Protein AF-0000000066755838 (afdb_homodimer)

Foldseek 3Di:
DPDPVVVVVVVVVCCVVPPVVVCCVQCVVPVVHAQAQEEEQEEPDPLPPCCVLVVPDPRHYNYDYYQLSAAAADDCPPPVPNVVSLCCCCPPNLHAEYEGEGEAPRPLLLLQLPDDPPDDDPDDPSNVVSCSLVVLSVVLCVVPVPPDSNVSSVVSSQSSQLSRLVRLCNDPSSVVCVVVNRYFYKYKYAYPPVGDIDMDGNHDDD/DPDPVVVVVVVVVCCVVPPVVVCCVQCVVPVVHAQAQEEEQEEPDPLPPCCVLVVPDPRHYNYDYYQLSAAAADDCPPPVPNVVSLCCCCPPNVHAEYEGEGEAPRPLLLLQLPDDPPDDDPDDPSNVVSCSLVVLSVVLCVVPVPPDSNVSSVVSSQSSQLSRLVRLCNDPSSVVCVVVNRYFYKYWYAYPPVGDIDMDGNHDDD

Solvent-accessible surface area (backbone atoms only — not comparable to full-atom values): 21363 Å² total; per-residue (Å²): 128,83,54,69,66,56,52,44,52,51,22,28,49,48,31,40,67,70,40,56,70,70,36,51,82,66,48,55,63,51,59,78,47,72,64,24,49,29,34,37,32,23,32,17,54,26,71,51,52,58,49,65,49,26,56,50,52,71,32,41,36,30,36,37,23,34,65,56,26,69,45,65,57,70,44,72,72,47,42,22,61,63,46,18,43,53,48,43,40,52,72,70,44,55,28,39,33,44,34,31,32,24,43,58,90,41,63,47,47,46,50,44,68,64,57,55,89,90,57,79,81,90,56,81,18,45,64,71,40,36,51,67,40,42,71,33,46,53,50,43,51,67,78,40,61,85,49,55,71,69,57,41,40,59,53,39,32,54,39,39,28,30,46,21,50,55,19,48,52,58,30,68,71,47,36,50,28,44,74,71,67,54,37,43,58,34,36,30,37,39,30,73,73,79,68,46,77,50,74,34,64,62,48,68,81,130,129,82,54,70,66,56,51,45,51,52,22,27,50,49,30,39,66,69,41,54,69,70,35,49,83,67,49,55,61,52,59,79,47,73,65,23,48,29,34,37,31,23,31,16,55,27,70,53,52,59,49,65,48,27,57,50,53,72,34,41,36,32,35,37,24,34,66,56,26,68,46,63,56,70,43,72,72,46,41,22,61,63,45,18,44,52,47,42,40,51,72,72,43,54,29,39,33,43,34,31,32,23,43,59,90,41,63,48,47,46,50,44,68,63,57,55,88,89,57,79,78,90,55,82,19,45,65,71,41,38,51,66,40,43,71,33,47,54,50,42,51,68,77,40,61,86,50,56,70,70,57,43,40,58,52,38,29,54,37,38,30,31,46,21,50,56,19,47,52,58,30,68,71,47,37,49,28,44,75,71,67,53,36,43,59,33,36,30,38,39,30,73,73,80,69,45,77,49,72,34,65,64,48,71,80,128

Secondary structure (DSSP, 8-state):
---HHHHHHHHHHHHHHHTGGG-HHHHHHHHH----SEEEEEE--TT--HHHHTTPPTTSEEEEEEGGG----S-TTT-HHHHHHHHIIIIIS--SEEEEEEETT-HHHHHHHHPPTTPPPSSSSHHHHHGGGHHHHHHHHHHTTTS-HHHHHHHHHHHHHHHHHHHHTTSHHHHHHHHHTS-EEEEEEEETTTTEEEEEESS---/---HHHHHHHHHHHHHHHTGGG-HHHHHHHHH----SEEEEEE--TT--HHHHTTPPTTSEEEEEEGGG----S-TTT-HHHHHHHHIIIIIS--SEEEEEEETT-HHHHHHHHPPTTPPP-SSSHHHHHGGGHHHHHHHHHHTTTS-HHHHHHHHHHHHHHHHHHHHTTSHHHHHHHHHTS-EEEEEEEETTTTEEEEEESS---

Radius of gyration: 20.09 Å; Cα contacts (8 Å, |Δi|>4): 811; chains: 2; bounding box: 48×55×55 Å

InterPro domains:
  IPR001765 Carbonic anhydrase [PF00484] (38-196)
  IPR001765 Carbonic anhydrase [PTHR11002] (3-203)
  IPR001765 Carbonic anhydrase [SM00947] (31-201)
  IPR015892 Carbonic anhydrase, prokaryotic-like, conserved site [PS00704] (43-50)
  IPR015892 Carbonic anhydrase, prokaryotic-like, conserved site [PS00705] (87-107)
  IPR036874 Carbonic anhydrase superfamily [G3DSA:3.40.1050.10] (1-205)
  IPR036874 Carbonic anhydrase superfamily [SSF53056] (4-202)
  IPR045066 Beta carbonic anhydrases, cladeB [cd00884] (11-200)

pLDDT: mean 95.44, std 8.06, range [44.5, 98.94]

Structure (mmCIF, N/CA/C/O backbone):
data_AF-0000000066755838-model_v1
#
loop_
_entity.id
_entity.type
_entity.pdbx_description
1 polymer 'Carbonic anhydrase'
#
loop_
_atom_site.group_PDB
_atom_site.id
_atom_site.type_symbol
_atom_site.label_atom_id
_atom_site.label_alt_id
_atom_site.label_comp_id
_atom_site.label_asym_id
_atom_site.label_entity_id
_atom_site.label_seq_id
_atom_site.pdbx_PDB_ins_code
_atom_site.Cartn_x
_atom_site.Cartn_y
_atom_site.Cartn_z
_atom_site.occupancy
_atom_site.B_iso_or_equiv
_atom_site.auth_seq_id
_atom_site.auth_comp_id
_atom_site.auth_asym_id
_atom_site.auth_atom_id
_atom_site.pdbx_PDB_model_num
ATOM 1 N N . MET A 1 1 ? -23.844 -6.641 -14.781 1 47.25 1 MET A N 1
ATOM 2 C CA . MET A 1 1 ? -22.734 -6.07 -14.023 1 47.25 1 MET A CA 1
ATOM 3 C C . MET A 1 1 ? -21.406 -6.684 -14.461 1 47.25 1 MET A C 1
ATOM 5 O O . MET A 1 1 ? -21.312 -7.898 -14.656 1 47.25 1 MET A O 1
ATOM 9 N N . ASP A 1 2 ? -20.406 -5.84 -15.062 1 73.75 2 ASP A N 1
ATOM 10 C CA . ASP A 1 2 ? -19.203 -6.426 -15.648 1 73.75 2 ASP A CA 1
ATOM 11 C C . ASP A 1 2 ? -18.5 -7.328 -14.641 1 73.75 2 ASP A C 1
ATOM 13 O O . ASP A 1 2 ? -18.562 -7.094 -13.438 1 73.75 2 ASP A O 1
ATOM 17 N N . ASP A 1 3 ? -18.266 -8.586 -15.008 1 93.12 3 ASP A N 1
ATOM 18 C CA . ASP A 1 3 ? -17.469 -9.508 -14.203 1 93.12 3 ASP A CA 1
ATOM 19 C C . ASP A 1 3 ? -16.234 -8.812 -13.625 1 93.12 3 ASP A C 1
ATOM 21 O O . ASP A 1 3 ? -15.453 -8.203 -14.359 1 93.12 3 ASP A O 1
ATOM 25 N N . PRO A 1 4 ? -16.25 -8.703 -12.289 1 95.44 4 PRO A N 1
ATOM 26 C CA . PRO A 1 4 ? -15.164 -7.953 -11.641 1 95.44 4 PRO A CA 1
ATOM 27 C C . PRO A 1 4 ? -13.781 -8.391 -12.102 1 95.44 4 PRO A C 1
ATOM 29 O O . PRO A 1 4 ? -12.875 -7.559 -12.219 1 95.44 4 PRO A O 1
ATOM 32 N N . VAL A 1 5 ? -13.57 -9.648 -12.32 1 96.81 5 VAL A N 1
ATOM 33 C CA . VAL A 1 5 ? -12.273 -10.148 -12.75 1 96.81 5 VAL A CA 1
ATOM 34 C C . VAL A 1 5 ? -12 -9.719 -14.188 1 96.81 5 VAL A C 1
ATOM 36 O O . VAL A 1 5 ? -10.875 -9.344 -14.531 1 96.81 5 VAL A O 1
ATOM 39 N N . GLU A 1 6 ? -12.984 -9.805 -15.031 1 97.56 6 GLU A N 1
ATOM 40 C CA . GLU A 1 6 ? -12.844 -9.352 -16.406 1 97.56 6 GLU A CA 1
ATOM 41 C C . GLU A 1 6 ? -12.5 -7.863 -16.469 1 97.56 6 GLU A C 1
ATOM 43 O O . GLU A 1 6 ? -11.727 -7.434 -17.328 1 97.56 6 GLU A O 1
ATOM 48 N N . ARG A 1 7 ? -13.102 -7.098 -15.609 1 97.88 7 ARG A N 1
ATOM 49 C CA . ARG A 1 7 ? -12.781 -5.676 -15.523 1 97.88 7 ARG A CA 1
ATOM 50 C C . ARG A 1 7 ? -11.297 -5.465 -15.242 1 97.88 7 ARG A C 1
ATOM 52 O O . ARG A 1 7 ? -10.672 -4.582 -15.828 1 97.88 7 ARG A O 1
ATOM 59 N N . LEU A 1 8 ? -10.664 -6.223 -14.32 1 98.06 8 LEU A N 1
ATOM 60 C CA . LEU A 1 8 ? -9.242 -6.129 -14.008 1 98.06 8 LEU A CA 1
ATOM 61 C C . LEU A 1 8 ? -8.391 -6.52 -15.219 1 98.06 8 LEU A C 1
ATOM 63 O O . LEU A 1 8 ? -7.422 -5.836 -15.547 1 98.06 8 LEU A O 1
ATOM 67 N N . LYS A 1 9 ? -8.82 -7.582 -15.852 1 98.06 9 LYS A N 1
ATOM 68 C CA . LYS A 1 9 ? -8.102 -8.047 -17.031 1 98.06 9 LYS A CA 1
ATOM 69 C C . LYS A 1 9 ? -8.156 -7.016 -18.156 1 98.06 9 LYS A C 1
ATOM 71 O O . LYS A 1 9 ? -7.156 -6.785 -18.844 1 98.06 9 LYS A O 1
ATOM 76 N N . ASP A 1 10 ? -9.305 -6.453 -18.359 1 98.31 10 ASP A N 1
ATOM 77 C CA . ASP A 1 10 ? -9.461 -5.418 -19.375 1 98.31 10 ASP A CA 1
ATOM 78 C C . ASP A 1 10 ? -8.57 -4.215 -19.078 1 98.31 10 ASP A C 1
ATOM 80 O O . ASP A 1 10 ? -7.984 -3.625 -19.984 1 98.31 10 ASP A O 1
ATOM 84 N N . GLY A 1 11 ? -8.555 -3.814 -17.766 1 98.44 11 GLY A N 1
ATOM 85 C CA . GLY A 1 11 ? -7.664 -2.734 -17.375 1 98.44 11 GLY A CA 1
ATOM 86 C C . GLY A 1 11 ? -6.207 -3.01 -17.703 1 98.44 11 GLY A C 1
ATOM 87 O O . GLY A 1 11 ? -5.512 -2.139 -18.234 1 98.44 11 GLY A O 1
ATOM 88 N N . PHE A 1 12 ? -5.789 -4.223 -17.5 1 98.75 12 PHE A N 1
ATOM 89 C CA . PHE A 1 12 ? -4.41 -4.582 -17.812 1 98.75 12 PHE A CA 1
ATOM 90 C C . PHE A 1 12 ? -4.176 -4.57 -19.312 1 98.75 12 PHE A C 1
ATOM 92 O O . PHE A 1 12 ? -3.131 -4.113 -19.781 1 98.75 12 PHE A O 1
ATOM 99 N N . HIS A 1 13 ? -5.086 -5.117 -20.016 1 98.5 13 HIS A N 1
ATOM 100 C CA . HIS A 1 13 ? -4.953 -5.148 -21.453 1 98.5 13 HIS A CA 1
ATOM 101 C C . HIS A 1 13 ? -4.758 -3.746 -22.031 1 98.5 13 HIS A C 1
ATOM 103 O O . HIS A 1 13 ? -3.926 -3.539 -22.906 1 98.5 13 HIS A O 1
ATOM 109 N N . LYS A 1 14 ? -5.512 -2.846 -21.562 1 98.56 14 LYS A N 1
ATOM 110 C CA . LYS A 1 14 ? -5.363 -1.461 -22 1 98.56 14 LYS A CA 1
ATOM 111 C C . LYS A 1 14 ? -3.988 -0.913 -21.641 1 98.56 14 LYS A C 1
ATOM 113 O O . LYS A 1 14 ? -3.338 -0.254 -22.453 1 98.56 14 LYS A O 1
ATOM 118 N N . PHE A 1 15 ? -3.576 -1.114 -20.422 1 98.31 15 PHE A N 1
ATOM 119 C CA . PHE A 1 15 ? -2.242 -0.713 -19.984 1 98.31 15 PHE A CA 1
ATOM 120 C C . PHE A 1 15 ? -1.17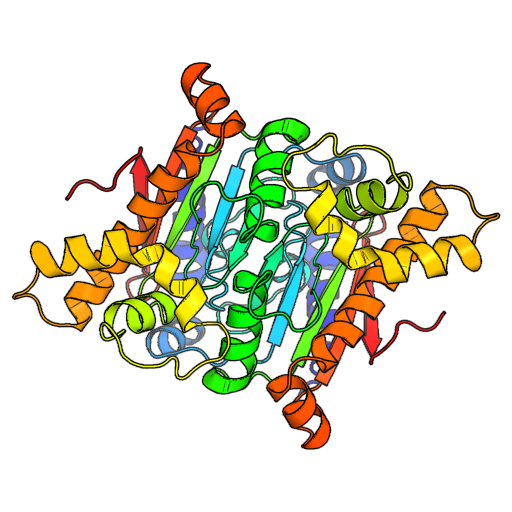7 -1.318 -20.891 1 98.31 15 PHE A C 1
ATOM 122 O O . PHE A 1 15 ? -0.264 -0.62 -21.344 1 98.31 15 PHE A O 1
ATOM 129 N N . LYS A 1 16 ? -1.312 -2.617 -21.109 1 98.44 16 LYS A N 1
ATOM 130 C CA . LYS A 1 16 ? -0.334 -3.32 -21.938 1 98.44 16 LYS A CA 1
ATOM 131 C C . LYS A 1 16 ? -0.234 -2.695 -23.328 1 98.44 16 LYS A C 1
ATOM 133 O O . LYS A 1 16 ? 0.861 -2.367 -23.781 1 98.44 16 LYS A O 1
ATOM 138 N N . THR A 1 17 ? -1.357 -2.441 -23.938 1 98.38 17 THR A N 1
ATOM 139 C CA . THR A 1 17 ? -1.395 -2.031 -25.328 1 98.38 17 THR A CA 1
ATOM 140 C C . THR A 1 17 ? -1.11 -0.538 -25.469 1 98.38 17 THR A C 1
ATOM 142 O O . THR A 1 17 ? -0.484 -0.104 -26.438 1 98.38 17 THR A O 1
ATOM 145 N N . GLU A 1 18 ? -1.458 0.239 -24.438 1 97.75 18 GLU A N 1
ATOM 146 C CA . GLU A 1 18 ? -1.396 1.688 -24.594 1 97.75 18 GLU A CA 1
ATOM 147 C C . GLU A 1 18 ? -0.181 2.275 -23.891 1 97.75 18 GLU A C 1
ATOM 149 O O . GLU A 1 18 ? 0.211 3.414 -24.156 1 97.75 18 GLU A O 1
ATOM 154 N N . VAL A 1 19 ? 0.423 1.484 -23.047 1 97.12 19 VAL A N 1
ATOM 155 C CA . VAL A 1 19 ? 1.518 2.051 -22.266 1 97.12 19 VAL A CA 1
ATOM 156 C C . VAL A 1 19 ? 2.738 1.138 -22.344 1 97.12 19 VAL A C 1
ATOM 158 O O . VAL A 1 19 ? 3.736 1.482 -22.984 1 97.12 19 VAL A O 1
ATOM 161 N N . TYR A 1 20 ? 2.633 -0.06 -21.875 1 97.88 20 TYR A N 1
ATOM 162 C CA . TYR A 1 20 ? 3.744 -0.999 -21.766 1 97.88 20 TYR A CA 1
ATOM 163 C C . TYR A 1 20 ? 4.375 -1.256 -23.125 1 97.88 20 TYR A C 1
ATOM 165 O O . TYR A 1 20 ? 5.59 -1.111 -23.281 1 97.88 20 TYR A O 1
ATOM 173 N N . ASP A 1 21 ? 3.562 -1.562 -24.125 1 98.06 21 ASP A N 1
ATOM 174 C CA . ASP A 1 21 ? 4.062 -1.913 -25.438 1 98.06 21 ASP A CA 1
ATOM 175 C C . ASP A 1 21 ? 4.57 -0.678 -26.188 1 98.06 21 ASP A C 1
ATOM 177 O O . ASP A 1 21 ? 5.391 -0.788 -27.094 1 98.06 21 ASP A O 1
ATOM 181 N N . LYS A 1 22 ? 4.203 0.509 -25.797 1 97.88 22 LYS A N 1
ATOM 182 C CA . LYS A 1 22 ? 4.523 1.727 -26.531 1 97.88 22 LYS A CA 1
ATOM 183 C C . LYS A 1 22 ? 5.742 2.428 -25.938 1 97.88 22 LYS A C 1
ATOM 185 O O . LYS A 1 22 ? 6.297 3.344 -26.531 1 97.88 22 LYS A O 1
ATOM 190 N N . LYS A 1 23 ? 6.16 1.994 -24.766 1 97 23 LYS A N 1
ATOM 191 C CA . LYS A 1 23 ? 7.285 2.668 -24.109 1 97 23 LYS A CA 1
ATOM 192 C C . LYS A 1 23 ? 8.352 1.666 -23.672 1 97 23 LYS A C 1
ATOM 194 O O . LYS A 1 23 ? 8.742 1.634 -22.516 1 97 23 LYS A O 1
ATOM 199 N N . PRO A 1 24 ? 8.875 0.897 -24.594 1 96.31 24 PRO A N 1
ATOM 200 C CA . PRO A 1 24 ? 9.898 -0.085 -24.234 1 96.31 24 PRO A CA 1
ATOM 201 C C . PRO A 1 24 ? 11.086 0.545 -23.516 1 96.31 24 PRO A C 1
ATOM 203 O O . PRO A 1 24 ? 11.711 -0.095 -22.656 1 96.31 24 PRO A O 1
ATOM 206 N N . GLU A 1 25 ? 11.398 1.747 -23.828 1 96.75 25 GLU A N 1
ATOM 207 C CA . GLU A 1 25 ? 12.531 2.43 -23.203 1 96.75 25 GLU A CA 1
ATOM 208 C C . GLU A 1 25 ? 12.305 2.605 -21.703 1 96.75 25 GLU A C 1
ATOM 210 O O . GLU A 1 25 ? 13.266 2.633 -20.938 1 96.75 25 GLU A O 1
ATOM 215 N N . LEU A 1 26 ? 11.086 2.771 -21.312 1 95.69 26 LEU A N 1
ATOM 216 C CA . LEU A 1 26 ? 10.742 2.9 -19.906 1 95.69 26 LEU A CA 1
ATOM 217 C C . LEU A 1 26 ? 10.758 1.541 -19.203 1 95.69 26 LEU A C 1
ATOM 219 O O . LEU A 1 26 ? 11.266 1.415 -18.094 1 95.69 26 LEU A O 1
ATOM 223 N N . PHE A 1 27 ? 10.258 0.481 -19.859 1 97.38 27 PHE A N 1
ATOM 224 C CA . PHE A 1 27 ? 9.977 -0.772 -19.172 1 97.38 27 PHE A CA 1
ATOM 225 C C . PHE A 1 27 ? 11.141 -1.745 -19.328 1 97.38 27 PHE A C 1
ATOM 227 O O . PHE A 1 27 ? 11.352 -2.6 -18.453 1 97.38 27 PHE A O 1
ATOM 234 N N . GLU A 1 28 ? 11.961 -1.688 -20.328 1 97.69 28 GLU A N 1
ATOM 235 C CA . GLU A 1 28 ? 13.055 -2.627 -20.562 1 97.69 28 GLU A CA 1
ATOM 236 C C . GLU A 1 28 ? 14.062 -2.59 -19.406 1 97.69 28 GLU A C 1
ATOM 238 O O . GLU A 1 28 ? 14.43 -3.633 -18.859 1 97.69 28 GLU A O 1
ATOM 243 N N . PRO A 1 29 ? 14.477 -1.358 -19.031 1 97.62 29 PRO A N 1
ATOM 244 C CA . PRO A 1 29 ? 15.422 -1.337 -17.922 1 97.62 29 PRO A CA 1
ATOM 245 C C . PRO A 1 29 ? 14.82 -1.889 -16.625 1 97.62 29 PRO A C 1
ATOM 247 O O . PRO A 1 29 ? 15.547 -2.428 -15.781 1 97.62 29 PRO A O 1
ATOM 250 N N . LEU A 1 30 ? 13.547 -1.821 -16.453 1 97.69 30 LEU A N 1
ATOM 251 C CA . LEU A 1 30 ? 12.867 -2.246 -15.234 1 97.69 30 LEU A CA 1
ATOM 252 C C . LEU A 1 30 ? 12.82 -3.768 -15.141 1 97.69 30 LEU A C 1
ATOM 254 O O . LEU A 1 30 ? 12.578 -4.316 -14.062 1 97.69 30 LEU A O 1
ATOM 258 N N . LYS A 1 31 ? 13.031 -4.457 -16.25 1 97 31 LYS A N 1
ATOM 259 C CA . LYS A 1 31 ? 13.094 -5.918 -16.234 1 97 31 LYS A CA 1
ATOM 260 C C . LYS A 1 31 ? 14.32 -6.414 -15.477 1 97 31 LYS A C 1
ATOM 262 O O . LYS A 1 31 ? 14.297 -7.5 -14.898 1 97 31 LYS A O 1
ATOM 267 N N . ALA A 1 32 ? 15.359 -5.617 -15.438 1 95.69 32 ALA A N 1
ATOM 268 C CA . ALA A 1 32 ? 16.625 -6.016 -14.828 1 95.69 32 ALA A CA 1
ATOM 269 C C . ALA A 1 32 ? 16.656 -5.676 -13.344 1 95.69 32 ALA A C 1
ATOM 271 O O . ALA A 1 32 ? 17.359 -6.324 -12.562 1 95.69 32 ALA A O 1
ATOM 272 N N . GLY A 1 33 ? 16 -4.656 -12.961 1 96.56 33 GLY A N 1
ATOM 273 C CA . GLY A 1 33 ? 15.984 -4.234 -11.57 1 96.56 33 GLY A CA 1
ATOM 274 C C . GLY A 1 33 ? 15.227 -2.938 -11.352 1 96.56 33 GLY A C 1
ATOM 275 O O . GLY A 1 33 ? 14.648 -2.379 -12.289 1 96.56 33 GLY A O 1
ATOM 276 N N . GLN A 1 34 ? 15.164 -2.543 -10.117 1 97.69 34 GLN A N 1
ATOM 277 C CA . GLN A 1 34 ? 14.539 -1.274 -9.758 1 97.69 34 GLN A CA 1
ATOM 278 C C . GLN A 1 34 ? 15.492 -0.404 -8.945 1 97.69 34 GLN A C 1
ATOM 280 O O . GLN A 1 34 ? 16.297 -0.918 -8.164 1 97.69 34 GLN A O 1
ATOM 285 N N . ALA A 1 35 ? 15.391 0.867 -9.156 1 97.88 35 ALA A N 1
ATOM 286 C CA . ALA A 1 35 ? 16.125 1.864 -8.391 1 97.88 35 ALA A CA 1
ATOM 287 C C . ALA A 1 35 ? 15.281 3.113 -8.156 1 97.88 35 ALA A C 1
ATOM 289 O O . ALA A 1 35 ? 15.633 4.203 -8.609 1 97.88 35 ALA A O 1
ATOM 290 N N . PRO A 1 36 ? 14.156 2.957 -7.422 1 98.69 36 PRO A N 1
ATOM 291 C CA . PRO A 1 36 ? 13.281 4.105 -7.176 1 98.69 36 PRO A CA 1
ATOM 292 C C . PRO A 1 36 ? 13.953 5.195 -6.348 1 98.69 36 PRO A C 1
ATOM 294 O O . PRO A 1 36 ? 14.734 4.898 -5.445 1 98.69 36 PRO A O 1
ATOM 297 N N . LYS A 1 37 ? 13.586 6.395 -6.641 1 98.38 37 LYS A N 1
ATOM 298 C CA . LYS A 1 37 ? 14.078 7.547 -5.895 1 98.38 37 LYS A CA 1
ATOM 299 C C . LYS A 1 37 ? 13.336 7.711 -4.574 1 98.38 37 LYS A C 1
ATOM 301 O O . LYS A 1 37 ? 13.914 8.156 -3.582 1 98.38 37 LYS A O 1
ATOM 306 N N . TYR A 1 38 ? 12.062 7.289 -4.559 1 98.69 38 TYR A N 1
ATOM 307 C CA . TYR A 1 38 ? 11.18 7.586 -3.432 1 98.69 38 TYR A CA 1
ATOM 308 C C . TYR A 1 38 ? 10.742 6.305 -2.73 1 98.69 38 TYR A C 1
ATOM 310 O O . TYR A 1 38 ? 10.609 5.258 -3.365 1 98.69 38 TYR A O 1
ATOM 318 N N . VAL A 1 39 ? 10.523 6.391 -1.45 1 98.69 39 VAL A N 1
ATOM 319 C CA . VAL A 1 39 ? 9.484 5.609 -0.78 1 98.69 39 VAL A CA 1
ATOM 320 C C . VAL A 1 39 ? 8.289 6.5 -0.465 1 98.69 39 VAL A C 1
ATOM 322 O O . VAL A 1 39 ? 8.453 7.609 0.057 1 98.69 39 VAL A O 1
ATOM 325 N N . VAL A 1 40 ? 7.156 6.066 -0.829 1 98.88 40 VAL A N 1
ATOM 326 C CA . VAL A 1 40 ? 5.957 6.84 -0.524 1 98.88 40 VAL A CA 1
ATOM 327 C C . VAL A 1 40 ? 5.027 6.023 0.373 1 98.88 40 VAL A C 1
ATOM 329 O O . VAL A 1 40 ? 4.633 4.91 0.019 1 98.88 40 VAL A O 1
ATOM 332 N N . PHE A 1 41 ? 4.781 6.504 1.548 1 98.88 41 PHE A N 1
ATOM 333 C CA . PHE A 1 41 ? 3.725 5.996 2.416 1 98.88 41 PHE A CA 1
ATOM 334 C C . PHE A 1 41 ? 2.42 6.746 2.18 1 98.88 41 PHE A C 1
ATOM 336 O O . PHE A 1 41 ? 2.379 7.977 2.277 1 98.88 41 PHE A O 1
ATOM 343 N N . ALA A 1 42 ? 1.397 6.086 1.854 1 98.88 42 ALA A N 1
ATOM 344 C CA . ALA A 1 42 ? 0.083 6.676 1.607 1 98.88 42 ALA A CA 1
ATOM 345 C C . ALA A 1 42 ? -1.028 5.785 2.154 1 98.88 42 ALA A C 1
ATOM 347 O O . ALA A 1 42 ? -0.786 4.633 2.518 1 98.88 42 ALA A O 1
ATOM 348 N N . CYS A 1 43 ? -2.193 6.344 2.277 1 98.88 43 CYS A N 1
ATOM 349 C CA . CYS A 1 43 ? -3.316 5.609 2.852 1 98.88 43 CYS A CA 1
ATOM 350 C C . CYS A 1 43 ? -3.844 4.566 1.873 1 98.88 43 CYS A C 1
ATOM 352 O O . CYS A 1 43 ? -3.779 4.758 0.657 1 98.88 43 CYS A O 1
ATOM 354 N N . SER A 1 44 ? -4.422 3.488 2.371 1 98.88 44 SER A N 1
ATOM 355 C CA . SER A 1 44 ? -5.098 2.465 1.582 1 98.88 44 SER A CA 1
ATOM 356 C C . SER A 1 44 ? -6.336 3.023 0.894 1 98.88 44 SER A C 1
ATOM 358 O O . SER A 1 44 ? -6.859 2.418 -0.044 1 98.88 44 SER A O 1
ATOM 360 N N . ASP A 1 45 ? -6.844 4.137 1.285 1 98.81 45 ASP A N 1
ATOM 361 C CA . ASP A 1 45 ? -8.039 4.789 0.766 1 98.81 45 ASP A CA 1
ATOM 362 C C . ASP A 1 45 ? -8.062 4.758 -0.761 1 98.81 45 ASP A C 1
ATOM 364 O O . ASP A 1 45 ? -7.043 4.992 -1.408 1 98.81 45 ASP A O 1
ATOM 368 N N . SER A 1 46 ? -9.211 4.453 -1.336 1 98.81 46 SER A N 1
ATOM 369 C CA . SER A 1 46 ? -9.352 4.219 -2.77 1 98.81 46 SER A CA 1
ATOM 370 C C . SER A 1 46 ? -9.195 5.516 -3.559 1 98.81 46 SER A C 1
ATOM 372 O O . SER A 1 46 ? -9.039 5.492 -4.781 1 98.81 46 SER A O 1
ATOM 374 N N . ARG A 1 47 ? -9.234 6.641 -2.959 1 98.62 47 ARG A N 1
ATOM 375 C CA . ARG A 1 47 ? -9.281 7.941 -3.617 1 98.62 47 ARG A CA 1
ATOM 376 C C . ARG A 1 47 ? -7.887 8.555 -3.723 1 98.62 47 ARG A C 1
ATOM 378 O O . ARG A 1 47 ? -7.695 9.562 -4.41 1 98.62 47 ARG A O 1
ATOM 385 N N . VAL A 1 48 ? -6.781 7.812 -3.172 1 98.69 48 VAL A N 1
ATOM 386 C CA . VAL A 1 48 ? -5.582 8.617 -2.938 1 98.69 48 VAL A CA 1
ATOM 387 C C . VAL A 1 48 ? -4.348 7.844 -3.395 1 98.69 48 VAL A C 1
ATOM 389 O O . VAL A 1 48 ? -3.281 7.945 -2.783 1 98.69 48 VAL A O 1
ATOM 392 N N . CYS A 1 49 ? -4.383 7.07 -4.422 1 98.62 49 CYS A N 1
ATOM 393 C CA . CYS A 1 49 ? -3.209 6.383 -4.953 1 98.62 49 CYS A CA 1
ATOM 394 C C . CYS A 1 49 ? -2.135 7.379 -5.371 1 98.62 49 CYS A C 1
ATOM 396 O O . CYS A 1 49 ? -2.334 8.164 -6.301 1 98.62 49 CYS A O 1
ATOM 398 N N . PRO A 1 50 ? -0.962 7.324 -4.75 1 98.69 50 PRO A N 1
ATOM 399 C CA . PRO A 1 50 ? 0.05 8.336 -5.055 1 98.69 50 PRO A CA 1
ATOM 400 C C . PRO A 1 50 ? 0.582 8.234 -6.48 1 98.69 50 PRO A C 1
ATOM 402 O O . PRO A 1 50 ? 0.905 9.25 -7.098 1 98.69 50 PRO A O 1
ATOM 405 N N . SER A 1 51 ? 0.666 7.012 -7.059 1 98.62 51 SER A N 1
ATOM 406 C CA . SER A 1 51 ? 1.16 6.875 -8.422 1 98.62 51 SER A CA 1
ATOM 407 C C . SER A 1 51 ? 0.251 7.594 -9.414 1 98.62 51 SER A C 1
ATOM 409 O O . SER A 1 51 ? 0.725 8.156 -10.406 1 98.62 51 SER A O 1
ATOM 411 N N . VAL A 1 52 ? -1.041 7.594 -9.133 1 98.25 52 VAL A N 1
ATOM 412 C CA . VAL A 1 52 ? -2.012 8.25 -10 1 98.25 52 VAL A CA 1
ATOM 413 C C . VAL A 1 52 ? -2.002 9.758 -9.742 1 98.25 52 VAL A C 1
ATOM 415 O O . VAL A 1 52 ? -1.865 10.555 -10.672 1 98.25 52 VAL A O 1
ATOM 418 N N . THR A 1 53 ? -2.062 10.227 -8.484 1 98.38 53 THR A N 1
ATOM 419 C CA . THR A 1 53 ? -2.254 11.633 -8.148 1 98.38 53 THR A CA 1
ATOM 420 C C . THR A 1 53 ? -0.971 12.422 -8.383 1 98.38 53 THR A C 1
ATOM 422 O O . THR A 1 53 ? -1.018 13.625 -8.648 1 98.38 53 THR A O 1
ATOM 425 N N . LEU A 1 54 ? 0.196 11.727 -8.336 1 98.56 54 LEU A N 1
ATOM 426 C CA . LEU A 1 54 ? 1.464 12.438 -8.477 1 98.56 54 LEU A CA 1
ATOM 427 C C . LEU A 1 54 ? 2.139 12.086 -9.797 1 98.56 54 LEU A C 1
ATOM 429 O O . LEU A 1 54 ? 3.242 12.555 -10.078 1 98.56 54 LEU A O 1
ATOM 433 N N . GLY A 1 55 ? 1.501 11.219 -10.562 1 97.81 55 GLY A N 1
ATOM 434 C CA . GLY A 1 55 ? 2.035 10.844 -11.859 1 97.81 55 GLY A CA 1
ATOM 435 C C . GLY A 1 55 ? 3.334 10.062 -11.766 1 97.81 55 GLY A C 1
ATOM 436 O O . GLY A 1 55 ? 4.246 10.273 -12.57 1 97.81 55 GLY A O 1
ATOM 437 N N . LEU A 1 56 ? 3.486 9.234 -10.789 1 98.19 56 LEU A N 1
ATOM 438 C CA . LEU A 1 56 ? 4.695 8.43 -10.633 1 98.19 56 LEU A CA 1
ATOM 439 C C . LEU A 1 56 ? 4.719 7.285 -11.641 1 98.19 56 LEU A C 1
ATOM 441 O O . LEU A 1 56 ? 3.811 6.453 -11.664 1 98.19 56 LEU A O 1
ATOM 445 N N . GLN A 1 57 ? 5.723 7.207 -12.422 1 96.88 57 GLN A N 1
ATOM 446 C CA . GLN A 1 57 ? 5.891 6.148 -13.414 1 96.88 57 GLN A CA 1
ATOM 447 C C . GLN A 1 57 ? 6.41 4.867 -12.766 1 96.88 57 GLN A C 1
ATOM 449 O O . GLN A 1 57 ? 7.039 4.914 -11.703 1 96.88 57 GLN A O 1
ATOM 454 N N . PRO A 1 58 ? 6.152 3.693 -13.414 1 97.88 58 PRO A N 1
ATOM 455 C CA . PRO A 1 58 ? 6.77 2.463 -12.914 1 97.88 58 PRO A CA 1
ATOM 456 C C . PRO A 1 58 ? 8.281 2.594 -12.727 1 97.88 58 PRO A C 1
ATOM 458 O O . PRO A 1 58 ? 8.977 3.086 -13.625 1 97.88 58 PRO A O 1
ATOM 461 N N . GLY A 1 59 ? 8.758 2.223 -11.578 1 98.31 59 GLY A N 1
ATOM 462 C CA . GLY A 1 59 ? 10.18 2.305 -11.281 1 98.31 59 GLY A CA 1
ATOM 463 C C . GLY A 1 59 ? 10.547 3.529 -10.461 1 98.31 59 GLY A C 1
ATOM 464 O O . GLY A 1 59 ? 11.656 3.615 -9.93 1 98.31 59 GLY A O 1
ATOM 465 N N . GLU A 1 60 ? 9.609 4.434 -10.211 1 98.12 60 GLU A N 1
ATOM 466 C CA . GLU A 1 60 ? 9.961 5.734 -9.648 1 98.12 60 GLU A CA 1
ATOM 467 C C . GLU A 1 60 ? 9.805 5.746 -8.133 1 98.12 60 GLU A C 1
ATOM 469 O O . GLU A 1 60 ? 10.5 6.488 -7.434 1 98.12 60 GLU A O 1
ATOM 474 N N . ALA A 1 61 ? 8.859 4.926 -7.598 1 98.81 61 ALA A N 1
ATOM 475 C CA . ALA A 1 61 ? 8.602 4.984 -6.164 1 98.81 61 ALA A CA 1
ATOM 476 C C . ALA A 1 61 ? 8.25 3.609 -5.609 1 98.81 61 ALA A C 1
ATOM 478 O O . ALA A 1 61 ? 7.383 2.918 -6.156 1 98.81 61 ALA A O 1
ATOM 479 N N . PHE A 1 62 ? 9.031 3.158 -4.598 1 98.88 62 PHE A N 1
ATOM 480 C CA . PHE A 1 62 ? 8.617 2.08 -3.707 1 98.88 62 PHE A CA 1
ATOM 481 C C . PHE A 1 62 ? 7.48 2.535 -2.797 1 98.88 62 PHE A C 1
ATOM 483 O O . PHE A 1 62 ? 7.562 3.6 -2.182 1 98.88 62 PHE A O 1
ATOM 490 N N . THR A 1 63 ? 6.316 1.831 -2.738 1 98.94 63 THR A N 1
ATOM 491 C CA . THR A 1 63 ? 5.121 2.416 -2.135 1 98.94 63 THR A CA 1
ATOM 492 C C . THR A 1 63 ? 4.551 1.495 -1.061 1 98.94 63 THR A C 1
ATOM 494 O O . THR A 1 63 ? 4.445 0.284 -1.266 1 98.94 63 THR A O 1
ATOM 497 N N . VAL A 1 64 ? 4.254 2.025 0.07 1 98.88 64 VAL A N 1
ATOM 498 C CA . VAL A 1 64 ? 3.537 1.354 1.147 1 98.88 64 VAL A CA 1
ATOM 499 C C . VAL A 1 64 ? 2.174 2.012 1.352 1 98.88 64 VAL A C 1
ATOM 501 O O . VAL A 1 64 ? 2.082 3.234 1.481 1 98.88 64 VAL A O 1
ATOM 504 N N . ARG A 1 65 ? 1.141 1.251 1.293 1 98.88 65 ARG A N 1
ATOM 505 C CA . ARG A 1 65 ? -0.2 1.774 1.532 1 98.88 65 ARG A CA 1
ATOM 506 C C . ARG A 1 65 ? -0.898 1.005 2.648 1 98.88 65 ARG A C 1
ATOM 508 O O . ARG A 1 65 ? -1.02 -0.22 2.582 1 98.88 65 ARG A O 1
ATOM 515 N N . ASN A 1 66 ? -1.298 1.688 3.648 1 98.75 66 ASN A N 1
ATOM 516 C CA . ASN A 1 66 ? -1.995 1.171 4.82 1 98.75 66 ASN A CA 1
ATOM 517 C C . ASN A 1 66 ? -3.039 2.16 5.336 1 98.75 66 ASN A C 1
ATOM 519 O O . ASN A 1 66 ? -3.248 3.215 4.734 1 98.75 66 ASN A O 1
ATOM 523 N N . ILE A 1 67 ? -3.752 1.767 6.441 1 98.56 67 ILE A N 1
ATOM 524 C CA . ILE A 1 67 ? -4.773 2.641 7.012 1 98.56 67 ILE A CA 1
ATOM 525 C C . ILE A 1 67 ? -4.129 3.926 7.52 1 98.56 67 ILE A C 1
ATOM 527 O O . ILE A 1 67 ? -3.262 3.889 8.398 1 98.56 67 ILE A O 1
ATOM 531 N N . ALA A 1 68 ? -4.48 5.082 6.91 1 98.62 68 ALA A N 1
ATOM 532 C CA . ALA A 1 68 ? -4.164 6.438 7.359 1 98.62 68 ALA A CA 1
ATOM 533 C C . ALA A 1 68 ? -2.689 6.762 7.129 1 98.62 68 ALA A C 1
ATOM 535 O O . ALA A 1 68 ? -2.152 7.695 7.73 1 98.62 68 ALA A O 1
ATOM 536 N N . ALA A 1 69 ? -1.982 5.902 6.324 1 98.5 69 ALA A N 1
ATOM 537 C CA . ALA A 1 69 ? -0.584 6.145 5.977 1 98.5 69 ALA A CA 1
ATOM 538 C C . ALA A 1 69 ? 0.277 6.277 7.23 1 98.5 69 ALA A C 1
ATOM 540 O O . ALA A 1 69 ? 1.121 7.172 7.316 1 98.5 69 ALA A O 1
ATOM 541 N N . MET A 1 70 ? 0.072 5.406 8.18 1 98.44 70 MET A N 1
ATOM 542 C CA . MET A 1 70 ? 0.796 5.523 9.445 1 98.44 70 MET A CA 1
ATOM 543 C C . MET A 1 70 ? 2.119 4.77 9.383 1 98.44 70 MET A C 1
ATOM 545 O O . MET A 1 70 ? 2.191 3.68 8.812 1 98.44 70 MET A O 1
ATOM 549 N N . VAL A 1 71 ? 3.109 5.371 9.961 1 98.69 71 VAL A N 1
ATOM 550 C CA . VAL A 1 71 ? 4.398 4.73 10.188 1 98.69 71 VAL A CA 1
ATOM 551 C C . VAL A 1 71 ? 4.668 4.621 11.688 1 98.69 71 VAL A C 1
ATOM 553 O O . VAL A 1 71 ? 4.809 5.633 12.375 1 98.69 71 VAL A O 1
ATOM 556 N N . PRO A 1 72 ? 4.664 3.432 12.219 1 98.56 72 PRO A N 1
ATOM 557 C CA . PRO A 1 72 ? 4.98 3.268 13.641 1 98.56 72 PRO A CA 1
ATOM 558 C C . PRO A 1 72 ? 6.461 3.486 13.945 1 98.56 72 PRO A C 1
ATOM 560 O O . PRO A 1 72 ? 7.289 3.475 13.031 1 98.56 72 PRO A O 1
ATOM 563 N N . ALA A 1 73 ? 6.746 3.723 15.227 1 98.38 73 ALA A N 1
ATOM 564 C CA . ALA A 1 73 ? 8.141 3.742 15.664 1 98.38 73 ALA A CA 1
ATOM 565 C C . ALA A 1 73 ? 8.781 2.365 15.516 1 98.38 73 ALA A C 1
ATOM 567 O O . ALA A 1 73 ? 8.078 1.356 15.414 1 98.38 73 ALA A O 1
ATOM 568 N N . TYR A 1 74 ? 10.078 2.375 15.523 1 98 74 TYR A N 1
ATOM 569 C CA . TYR A 1 74 ? 10.859 1.149 15.414 1 98 74 TYR A CA 1
ATOM 570 C C . TYR A 1 74 ? 10.43 0.131 16.453 1 98 74 TYR A C 1
ATOM 572 O O . TYR A 1 74 ? 10.578 0.366 17.656 1 98 74 TYR A O 1
ATOM 580 N N . ASP A 1 75 ? 9.852 -0.917 16.016 1 96.19 75 ASP A N 1
ATOM 581 C CA . ASP A 1 75 ? 9.445 -2.047 16.844 1 96.19 75 ASP A CA 1
ATOM 582 C C . ASP A 1 75 ? 9.484 -3.352 16.047 1 96.19 75 ASP A C 1
ATOM 584 O O . ASP A 1 75 ? 8.57 -3.639 15.273 1 96.19 75 ASP A O 1
ATOM 588 N N . LYS A 1 76 ? 10.391 -4.266 16.234 1 91.44 76 LYS A N 1
ATOM 589 C CA . LYS A 1 76 ? 10.648 -5.48 15.469 1 91.44 76 LYS A CA 1
ATOM 590 C C . LYS A 1 76 ? 9.578 -6.535 15.734 1 91.44 76 LYS A C 1
ATOM 592 O O . LYS A 1 76 ? 9.438 -7.496 14.977 1 91.44 76 LYS A O 1
ATOM 597 N N . THR A 1 77 ? 8.852 -6.312 16.75 1 91.38 77 THR A N 1
ATOM 598 C CA . THR A 1 77 ? 7.914 -7.348 17.156 1 91.38 77 THR A CA 1
ATOM 599 C C . THR A 1 77 ? 6.52 -7.066 16.609 1 91.38 77 THR A C 1
ATOM 601 O O . THR A 1 77 ? 5.801 -7.988 16.219 1 91.38 77 THR A O 1
ATOM 604 N N . LYS A 1 78 ? 6.176 -5.812 16.531 1 92.75 78 LYS A N 1
ATOM 605 C CA . LYS A 1 78 ? 4.773 -5.5 16.266 1 92.75 78 LYS A CA 1
ATOM 606 C C . LYS A 1 78 ? 4.574 -5.043 14.82 1 92.75 78 LYS A C 1
ATOM 608 O O . LYS A 1 78 ? 3.494 -5.223 14.25 1 92.75 78 LYS A O 1
ATOM 613 N N . TYR A 1 79 ? 5.543 -4.496 14.227 1 95.88 79 TYR A N 1
ATOM 614 C CA . TYR A 1 79 ? 5.297 -3.785 12.977 1 95.88 79 TYR A CA 1
ATOM 615 C C . TYR A 1 79 ? 6.281 -4.223 11.898 1 95.88 79 TYR A C 1
ATOM 617 O O . TYR A 1 79 ? 6.863 -3.387 11.203 1 95.88 79 TYR A O 1
ATOM 625 N N . THR A 1 80 ? 6.457 -5.559 11.766 1 95.56 80 THR A N 1
ATOM 626 C CA . THR A 1 80 ? 7.434 -6.121 10.844 1 95.56 80 THR A CA 1
ATOM 627 C C . THR A 1 80 ? 7.094 -5.758 9.406 1 95.56 80 THR A C 1
ATOM 629 O O . THR A 1 80 ? 7.984 -5.609 8.562 1 95.56 80 THR A O 1
ATOM 632 N N . GLY A 1 81 ? 5.793 -5.609 9.117 1 96.5 81 GLY A N 1
ATOM 633 C CA . GLY A 1 81 ? 5.391 -5.246 7.77 1 96.5 81 GLY A CA 1
ATOM 634 C C . GLY A 1 81 ? 5.934 -3.902 7.324 1 96.5 81 GLY A C 1
ATOM 635 O O . GLY A 1 81 ? 6.586 -3.803 6.281 1 96.5 81 GLY A O 1
ATOM 636 N N . ILE A 1 82 ? 5.734 -2.863 8.102 1 98.06 82 ILE A N 1
ATOM 637 C CA . ILE A 1 82 ? 6.211 -1.521 7.781 1 98.06 82 ILE A CA 1
ATOM 638 C C . ILE A 1 82 ? 7.73 -1.47 7.902 1 98.06 82 ILE A C 1
ATOM 640 O O . ILE A 1 82 ? 8.406 -0.924 7.027 1 98.06 82 ILE A O 1
ATOM 644 N N . GLY A 1 83 ? 8.273 -2.08 8.969 1 97.81 83 GLY A N 1
ATOM 645 C CA . GLY A 1 83 ? 9.719 -2.084 9.156 1 97.81 83 GLY A CA 1
ATOM 646 C C . GLY A 1 83 ? 10.469 -2.723 8.008 1 97.81 83 GLY A C 1
ATOM 647 O O . GLY A 1 83 ? 11.523 -2.227 7.594 1 97.81 83 GLY A O 1
ATOM 648 N N . SER A 1 84 ? 9.969 -3.848 7.508 1 97.62 84 SER A N 1
ATOM 649 C CA . SER A 1 84 ? 10.617 -4.539 6.398 1 97.62 84 SER A CA 1
ATOM 650 C C . SER A 1 84 ? 10.641 -3.668 5.145 1 97.62 84 SER A C 1
ATOM 652 O O . SER A 1 84 ? 11.633 -3.654 4.41 1 97.62 84 SER A O 1
ATOM 654 N N . ALA A 1 85 ? 9.539 -2.953 4.895 1 98.25 85 ALA A N 1
ATOM 655 C CA . ALA A 1 85 ? 9.477 -2.07 3.734 1 98.25 85 ALA A CA 1
ATOM 656 C C . ALA A 1 85 ? 10.5 -0.942 3.848 1 98.25 85 ALA A C 1
ATOM 658 O O . ALA A 1 85 ? 11.211 -0.642 2.887 1 98.25 85 ALA A O 1
ATOM 659 N N . ILE A 1 86 ? 10.586 -0.341 5.035 1 98.62 86 ILE A N 1
ATOM 660 C CA . ILE A 1 86 ? 11.531 0.745 5.258 1 98.62 86 ILE A CA 1
ATOM 661 C C . ILE A 1 86 ? 12.961 0.224 5.094 1 98.62 86 ILE A C 1
ATOM 663 O O . ILE A 1 86 ? 13.766 0.825 4.387 1 98.62 86 ILE A O 1
ATOM 667 N N . GLU A 1 87 ? 13.266 -0.913 5.715 1 98 87 GLU A N 1
ATOM 668 C CA . GLU A 1 87 ? 14.602 -1.497 5.68 1 98 87 GLU A CA 1
ATOM 669 C C . GLU A 1 87 ? 15.023 -1.812 4.246 1 98 87 GLU A C 1
ATOM 671 O O . GLU A 1 87 ? 16.125 -1.438 3.822 1 98 87 GLU A O 1
ATOM 676 N N . TYR A 1 88 ? 14.18 -2.477 3.551 1 97.88 88 TYR A N 1
ATOM 677 C CA . TYR A 1 88 ? 14.516 -2.857 2.184 1 97.88 88 TYR A CA 1
ATOM 678 C C . TYR A 1 88 ? 14.727 -1.626 1.312 1 97.88 88 TYR A C 1
ATOM 680 O O . TYR A 1 88 ? 15.703 -1.556 0.556 1 97.88 88 TYR A O 1
ATOM 688 N N . ALA A 1 89 ? 13.812 -0.661 1.368 1 97.88 89 ALA A N 1
ATOM 689 C CA . ALA A 1 89 ? 13.891 0.542 0.543 1 97.88 89 ALA A CA 1
ATOM 690 C C . ALA A 1 89 ? 15.172 1.319 0.825 1 97.88 89 ALA A C 1
ATOM 692 O O . ALA A 1 89 ? 15.859 1.755 -0.102 1 97.88 89 ALA A O 1
ATOM 693 N N . VAL A 1 90 ? 15.523 1.469 2.096 1 98.12 90 VAL A N 1
ATOM 694 C CA . VAL A 1 90 ? 16.641 2.318 2.482 1 98.12 90 VAL A CA 1
ATOM 695 C C . VAL A 1 90 ? 17.953 1.559 2.293 1 98.12 90 VAL A C 1
ATOM 697 O O . VAL A 1 90 ? 18.906 2.086 1.709 1 98.12 90 VAL A O 1
ATOM 700 N N . CYS A 1 91 ? 18 0.269 2.674 1 97.06 91 CYS A N 1
ATOM 701 C CA . CYS A 1 91 ? 19.281 -0.443 2.756 1 97.06 91 CYS A CA 1
ATOM 702 C C . CYS A 1 91 ? 19.578 -1.16 1.447 1 97.06 91 CYS A C 1
ATOM 704 O O . CYS A 1 91 ? 20.75 -1.296 1.067 1 97.06 91 CYS A O 1
ATOM 706 N N . ALA A 1 92 ? 18.562 -1.634 0.801 1 96 92 ALA A N 1
ATOM 707 C CA . ALA A 1 92 ? 18.797 -2.412 -0.414 1 96 92 ALA A CA 1
ATOM 708 C C . ALA A 1 92 ? 18.609 -1.55 -1.66 1 96 92 ALA A C 1
ATOM 710 O O . ALA A 1 92 ? 19.453 -1.551 -2.555 1 96 92 ALA A O 1
ATOM 711 N N . LEU A 1 93 ? 17.5 -0.768 -1.73 1 97.75 93 LEU A N 1
ATOM 712 C CA . LEU A 1 93 ? 17.188 -0.01 -2.938 1 97.75 93 LEU A CA 1
ATOM 713 C C . LEU A 1 93 ? 17.875 1.351 -2.918 1 97.75 93 LEU A C 1
ATOM 715 O O . LEU A 1 93 ? 17.969 2.016 -3.953 1 97.75 93 LEU A O 1
ATOM 719 N N . LYS A 1 94 ? 18.328 1.785 -1.759 1 98.06 94 LYS A N 1
ATOM 720 C CA . LYS A 1 94 ? 19.062 3.035 -1.585 1 98.06 94 LYS A CA 1
ATOM 721 C C . LYS A 1 94 ? 18.25 4.227 -2.082 1 98.06 94 LYS A C 1
ATOM 723 O O . LYS A 1 94 ? 18.75 5.051 -2.85 1 98.06 94 LYS A O 1
ATOM 728 N N . VAL A 1 95 ? 17.016 4.273 -1.666 1 98.56 95 VAL A N 1
ATOM 729 C CA . VAL A 1 95 ? 16.156 5.406 -2.004 1 98.56 95 VAL A CA 1
ATOM 730 C C . VAL A 1 95 ? 16.75 6.688 -1.416 1 98.56 95 VAL A C 1
ATOM 732 O O . VAL A 1 95 ? 17.562 6.641 -0.5 1 98.56 95 VAL A O 1
ATOM 735 N N . GLU A 1 96 ? 16.234 7.82 -1.952 1 98.31 96 GLU A N 1
ATOM 736 C CA . GLU A 1 96 ? 16.797 9.102 -1.539 1 98.31 96 GLU A CA 1
ATOM 737 C C . GLU A 1 96 ? 15.805 9.906 -0.71 1 98.31 96 GLU A C 1
ATOM 739 O O . GLU A 1 96 ? 16.188 10.766 0.077 1 98.31 96 GLU A O 1
ATOM 744 N N . VAL A 1 97 ? 14.508 9.633 -0.915 1 98.38 97 VAL A N 1
ATOM 745 C CA . VAL A 1 97 ? 13.484 10.445 -0.268 1 98.38 97 VAL A CA 1
ATOM 746 C C . VAL A 1 97 ? 12.391 9.539 0.292 1 98.38 97 VAL A C 1
ATOM 748 O O . VAL A 1 97 ? 11.844 8.695 -0.426 1 98.38 97 VAL A O 1
ATOM 751 N N . LEU A 1 98 ? 12.133 9.633 1.579 1 98.62 98 LEU A N 1
ATOM 752 C CA . LEU A 1 98 ? 10.953 9.031 2.193 1 98.62 98 LEU A CA 1
ATOM 753 C C . LEU A 1 98 ? 9.828 10.055 2.336 1 98.62 98 LEU A C 1
ATOM 755 O O . LEU A 1 98 ? 10.016 11.102 2.957 1 98.62 98 LEU A O 1
ATOM 759 N N . VAL A 1 99 ? 8.742 9.758 1.738 1 98.69 99 VAL A N 1
ATOM 760 C CA . VAL A 1 99 ? 7.605 10.68 1.711 1 98.69 99 VAL A CA 1
ATOM 761 C C . VAL A 1 99 ? 6.414 10.047 2.432 1 98.69 99 VAL A C 1
ATOM 763 O O . VAL A 1 99 ? 6.047 8.906 2.158 1 98.69 99 VAL A O 1
ATOM 766 N N . VAL A 1 100 ? 5.832 10.727 3.395 1 98.88 100 VAL A N 1
ATOM 767 C CA . VAL A 1 100 ? 4.586 10.312 4.027 1 98.88 100 VAL A CA 1
ATOM 768 C C . VAL A 1 100 ? 3.463 11.273 3.629 1 98.88 100 VAL A C 1
ATOM 770 O O . VAL A 1 100 ? 3.555 12.477 3.859 1 98.88 100 VAL A O 1
ATOM 773 N N . ILE A 1 101 ? 2.414 10.734 3.057 1 98.81 101 ILE A N 1
ATOM 774 C CA . ILE A 1 101 ? 1.351 11.586 2.539 1 98.81 101 ILE A CA 1
ATOM 775 C C . ILE A 1 101 ? 0.033 11.25 3.232 1 98.81 101 ILE A C 1
ATOM 777 O O . ILE A 1 101 ? -0.519 10.164 3.035 1 98.81 101 ILE A O 1
ATOM 781 N N . GLY A 1 102 ? -0.48 12.164 4.082 1 98.69 102 GLY A N 1
ATOM 782 C CA . GLY A 1 102 ? -1.844 12.086 4.582 1 98.69 102 GLY A CA 1
ATOM 783 C C . GLY A 1 102 ? -2.871 12.617 3.6 1 98.69 102 GLY A C 1
ATOM 784 O O . GLY A 1 102 ? -2.52 13.078 2.514 1 98.69 102 GLY A O 1
ATOM 785 N N . HIS A 1 103 ? -4.121 12.547 3.969 1 98.81 103 HIS A N 1
ATOM 786 C CA . HIS A 1 103 ? -5.133 13.031 3.041 1 98.81 103 HIS A CA 1
ATOM 787 C C . HIS A 1 103 ? -6.371 13.523 3.783 1 98.81 103 HIS A C 1
ATOM 789 O O . HIS A 1 103 ? -6.57 13.188 4.953 1 98.81 103 HIS A O 1
ATOM 795 N N . SER A 1 104 ? -7.152 14.273 3.139 1 98.56 104 SER A N 1
ATOM 796 C CA . SER A 1 104 ? -8.383 14.812 3.699 1 98.56 104 SER A CA 1
ATOM 797 C C . SER A 1 104 ? -9.43 13.727 3.896 1 98.56 104 SER A C 1
ATOM 799 O O . SER A 1 104 ? -9.422 12.711 3.191 1 98.56 104 SER A O 1
ATOM 801 N N . CYS A 1 105 ? -10.336 13.922 4.91 1 98 105 CYS A N 1
ATOM 802 C CA . CYS A 1 105 ? -11.477 13.062 5.195 1 98 105 CYS A CA 1
ATOM 803 C C . CYS A 1 105 ? -11.023 11.625 5.453 1 98 105 CYS A C 1
ATOM 805 O O . CYS A 1 105 ? -11.672 10.68 5.004 1 98 105 CYS A O 1
ATOM 807 N N . CYS A 1 106 ? -9.969 11.5 6.098 1 98.25 106 CYS A N 1
ATOM 808 C CA . CYS A 1 106 ? -9.414 10.18 6.359 1 98.25 106 CYS A CA 1
ATOM 809 C C . CYS A 1 106 ? -10.195 9.477 7.465 1 98.25 106 CYS A C 1
ATOM 811 O O . CYS A 1 106 ? -10.188 9.914 8.617 1 98.25 106 CYS A O 1
ATOM 813 N N . GLY A 1 107 ? -10.797 8.375 7.141 1 96.75 107 GLY A N 1
ATOM 814 C CA . GLY A 1 107 ? -11.555 7.609 8.125 1 96.75 107 GLY A CA 1
ATOM 815 C C . GLY A 1 107 ? -10.703 7.105 9.273 1 96.75 107 GLY A C 1
ATOM 816 O O . GLY A 1 107 ? -11.172 7.016 10.406 1 96.75 107 GLY A O 1
ATOM 817 N N . GLY A 1 108 ? -9.461 6.648 9.016 1 97.56 108 GLY A N 1
ATOM 818 C CA . GLY A 1 108 ? -8.555 6.207 10.07 1 97.56 108 GLY A CA 1
ATOM 819 C C . GLY A 1 108 ? -8.242 7.293 11.078 1 97.56 108 GLY A C 1
ATOM 820 O O . GLY A 1 108 ? -8.18 7.031 12.281 1 97.56 108 GLY A O 1
ATOM 821 N N . ILE A 1 109 ? -8.039 8.5 10.609 1 98.31 109 ILE A N 1
ATOM 822 C CA . ILE A 1 109 ? -7.766 9.641 11.477 1 98.31 109 ILE A CA 1
ATOM 823 C C . ILE A 1 109 ? -9.008 9.961 12.312 1 98.31 109 ILE A C 1
ATOM 825 O O . ILE A 1 109 ? -8.898 10.266 13.5 1 98.31 109 ILE A O 1
ATOM 829 N N . ARG A 1 110 ? -10.156 9.938 11.633 1 97.25 110 ARG A N 1
ATOM 830 C CA . ARG A 1 110 ? -11.398 10.156 12.359 1 97.25 110 ARG A CA 1
ATOM 831 C C . ARG A 1 110 ? -11.586 9.117 13.461 1 97.25 110 ARG A C 1
ATOM 833 O O . ARG A 1 110 ? -11.984 9.453 14.578 1 97.25 110 ARG A O 1
ATOM 840 N N . ALA A 1 111 ? -11.305 7.848 13.172 1 96.19 111 ALA A N 1
ATOM 841 C CA . ALA A 1 111 ? -11.367 6.781 14.172 1 96.19 111 ALA A CA 1
ATOM 842 C C . ALA A 1 111 ? -10.422 7.062 15.336 1 96.19 111 ALA A C 1
ATOM 844 O O . ALA A 1 111 ? -10.789 6.906 16.5 1 96.19 111 ALA A O 1
ATOM 845 N N . LEU A 1 112 ? -9.211 7.422 15.023 1 97 112 LEU A N 1
ATOM 846 C CA . LEU A 1 112 ? -8.211 7.742 16.031 1 97 112 LEU A CA 1
ATOM 847 C C . LEU A 1 112 ? -8.727 8.828 16.984 1 97 112 LEU A C 1
ATOM 849 O O . LEU A 1 112 ? -8.664 8.68 18.203 1 97 112 LEU A O 1
ATOM 853 N N . LEU A 1 113 ? -9.234 9.922 16.375 1 97.12 113 LEU A N 1
ATOM 854 C CA . LEU A 1 113 ? -9.695 11.039 17.188 1 97.12 113 LEU A CA 1
ATOM 855 C C . LEU A 1 113 ? -10.898 10.648 18.047 1 97.12 113 LEU A C 1
ATOM 857 O O . LEU A 1 113 ? -11.086 11.172 19.141 1 97.12 113 LEU A O 1
ATOM 861 N N . SER A 1 114 ? -11.664 9.703 17.578 1 95.19 114 SER A N 1
ATOM 862 C CA . SER A 1 114 ? -12.898 9.297 18.234 1 95.19 114 SER A CA 1
ATOM 863 C C . SER A 1 114 ? -12.625 8.32 19.375 1 95.19 114 SER A C 1
ATOM 865 O O . SER A 1 114 ? -13.516 8.039 20.188 1 95.19 114 SER A O 1
ATOM 867 N N . LEU A 1 115 ? -11.453 7.766 19.422 1 93.19 115 LEU A N 1
ATOM 868 C CA . LEU A 1 115 ? -11.141 6.789 20.469 1 93.19 115 LEU A CA 1
ATOM 869 C C . LEU A 1 115 ? -11.258 7.414 21.844 1 93.19 115 LEU A C 1
ATOM 871 O O . LEU A 1 115 ? -10.812 8.539 22.062 1 93.19 115 LEU A O 1
ATOM 875 N N . GLN A 1 116 ? -11.992 6.742 22.578 1 87.25 116 GLN A N 1
ATOM 876 C CA . GLN A 1 116 ? -12.109 7.176 23.969 1 87.25 116 GLN A CA 1
ATOM 877 C C . GLN A 1 116 ? -11.125 6.434 24.875 1 87.25 116 GLN A C 1
ATOM 879 O O . GLN A 1 116 ? -10.961 5.219 24.75 1 87.25 116 GLN A O 1
ATOM 884 N N . ASP A 1 117 ? -10.539 7.172 25.656 1 76.31 117 ASP A N 1
ATOM 885 C CA . ASP A 1 117 ? -9.57 6.594 26.578 1 76.31 117 ASP A CA 1
ATOM 886 C C . ASP A 1 117 ? -10.211 5.535 27.469 1 76.31 117 ASP A C 1
ATOM 888 O O . ASP A 1 117 ? -11.258 5.777 28.078 1 76.31 117 ASP A O 1
ATOM 892 N N . GLY A 1 118 ? -9.539 4.309 27.469 1 72.94 118 GLY A N 1
ATOM 893 C CA . GLY A 1 118 ? -9.969 3.277 28.391 1 72.94 118 GLY A CA 1
ATOM 894 C C . GLY A 1 118 ? -11.141 2.463 27.891 1 72.94 118 GLY A C 1
ATOM 895 O O . GLY A 1 118 ? -11.547 1.486 28.516 1 72.94 118 GLY A O 1
ATOM 896 N N . ALA A 1 119 ? -11.789 2.895 26.828 1 75 119 ALA A N 1
ATOM 897 C CA . ALA A 1 119 ? -12.914 2.129 26.297 1 75 119 ALA A CA 1
ATOM 898 C C . ALA A 1 119 ? -12.438 0.816 25.672 1 75 119 ALA A C 1
ATOM 900 O O . ALA A 1 119 ? -11.32 0.729 25.172 1 75 119 ALA A O 1
ATOM 901 N N . PRO A 1 120 ? -13.18 -0.245 25.906 1 75.12 120 PRO A N 1
ATOM 902 C CA . PRO A 1 120 ? -12.82 -1.499 25.234 1 75.12 120 PRO A CA 1
ATOM 903 C C . PRO A 1 120 ? -12.789 -1.365 23.719 1 75.12 120 PRO A C 1
ATOM 905 O O . PRO A 1 120 ? -13.453 -0.495 23.156 1 75.12 120 PRO A O 1
ATOM 908 N N . ASP A 1 121 ? -11.945 -2.217 23.125 1 73.5 121 ASP A N 1
ATOM 909 C CA . ASP A 1 121 ? -11.883 -2.225 21.672 1 73.5 121 ASP A CA 1
ATOM 910 C C . ASP A 1 121 ? -13.164 -2.795 21.062 1 73.5 121 ASP A C 1
ATOM 912 O O . ASP A 1 121 ? -13.672 -3.818 21.531 1 73.5 121 ASP A O 1
ATOM 916 N N . ASN A 1 122 ? -13.672 -2.043 20.109 1 73.44 122 ASN A N 1
ATOM 917 C CA . ASN A 1 122 ? -14.883 -2.477 19.406 1 73.44 122 ASN A CA 1
ATOM 918 C C . ASN A 1 122 ? -14.555 -3.242 18.141 1 73.44 122 ASN A C 1
ATOM 920 O O . ASN A 1 122 ? -15.398 -3.969 17.609 1 73.44 122 ASN A O 1
ATOM 924 N N . PHE A 1 123 ? -13.281 -3.092 17.766 1 78 123 PHE A N 1
ATOM 925 C CA . PHE A 1 123 ? -12.859 -3.719 16.531 1 78 123 PHE A CA 1
ATOM 926 C C . PHE A 1 123 ? -11.703 -4.684 16.766 1 78 123 PHE A C 1
ATOM 928 O O . PHE A 1 123 ? -11.156 -4.738 17.875 1 78 123 PHE A O 1
ATOM 935 N N . HIS A 1 124 ? -11.445 -5.422 15.852 1 82.5 124 HIS A N 1
ATOM 936 C CA . HIS A 1 124 ? -10.406 -6.43 16.016 1 82.5 124 HIS A CA 1
ATOM 937 C C . HIS A 1 124 ? -9.016 -5.812 15.867 1 82.5 124 HIS A C 1
ATOM 939 O O . HIS A 1 124 ? -8.094 -6.176 16.594 1 82.5 124 HIS A O 1
ATOM 945 N N . PHE A 1 125 ? -8.922 -4.828 14.844 1 91.38 125 PHE A N 1
ATOM 946 C CA . PHE A 1 125 ? -7.57 -4.434 14.477 1 91.38 125 PHE A CA 1
ATOM 947 C C . PHE A 1 125 ? -7.453 -2.918 14.383 1 91.38 125 PHE A C 1
ATOM 949 O O . PHE A 1 125 ? -6.434 -2.344 14.781 1 91.38 125 PHE A O 1
ATOM 956 N N . VAL A 1 126 ? -8.484 -2.293 13.906 1 92.38 126 VAL A N 1
ATOM 957 C CA . VAL A 1 126 ? -8.406 -0.908 13.461 1 92.38 126 VAL A CA 1
ATOM 958 C C . VAL A 1 126 ? -8 -0.008 14.625 1 92.38 126 VAL A C 1
ATOM 960 O O . VAL A 1 126 ? -7.098 0.821 14.492 1 92.38 126 VAL A O 1
ATOM 963 N N . GLU A 1 127 ? -8.656 -0.214 15.781 1 91.38 127 GLU A N 1
ATOM 964 C CA . GLU A 1 127 ? -8.359 0.634 16.938 1 91.38 127 GLU A CA 1
ATOM 965 C C . GLU A 1 127 ? -6.898 0.51 17.359 1 91.38 127 GLU A C 1
ATOM 967 O O . GLU A 1 127 ? -6.23 1.517 17.594 1 91.38 127 GLU A O 1
ATOM 972 N N . ASN A 1 128 ? -6.445 -0.73 17.375 1 93.12 128 ASN A N 1
ATOM 973 C CA . ASN A 1 128 ? -5.059 -0.953 17.766 1 93.12 128 ASN A CA 1
ATOM 974 C C . ASN A 1 128 ? -4.086 -0.334 16.766 1 93.12 128 ASN A C 1
ATOM 976 O O . ASN A 1 128 ? -3.029 0.169 17.156 1 93.12 128 ASN A O 1
ATOM 980 N N . TRP A 1 129 ? -4.395 -0.383 15.562 1 96.19 129 TRP A N 1
ATOM 981 C CA . TRP A 1 129 ? -3.527 0.173 14.531 1 96.19 129 TRP A CA 1
ATOM 982 C C . TRP A 1 129 ? -3.465 1.693 14.633 1 96.19 129 TRP A C 1
ATOM 984 O O . TRP A 1 129 ? -2.379 2.275 14.672 1 96.19 129 TRP A O 1
ATOM 994 N N . VAL A 1 130 ? -4.645 2.336 14.727 1 96.56 130 VAL A N 1
ATOM 995 C CA . VAL A 1 130 ? -4.672 3.793 14.633 1 96.56 130 VAL A CA 1
ATOM 996 C C . VAL A 1 130 ? -4.09 4.398 15.914 1 96.56 130 VAL A C 1
ATOM 998 O O . VAL A 1 130 ? -3.691 5.566 15.922 1 96.56 130 VAL A O 1
ATOM 1001 N N . LYS A 1 131 ? -3.916 3.605 16.953 1 95.75 131 LYS A N 1
ATOM 1002 C CA . LYS A 1 131 ? -3.309 4.078 18.203 1 95.75 131 LYS A CA 1
ATOM 1003 C C . LYS A 1 131 ? -1.846 4.457 17.984 1 95.75 131 LYS A C 1
ATOM 1005 O O . LYS A 1 131 ? -1.249 5.145 18.812 1 95.75 131 LYS A O 1
ATOM 1010 N N . ILE A 1 132 ? -1.316 4.035 16.891 1 97.19 132 ILE A N 1
ATOM 1011 C CA . ILE A 1 132 ? 0.007 4.516 16.516 1 97.19 132 ILE A CA 1
ATOM 1012 C C . ILE A 1 132 ? 0.018 6.043 16.5 1 97.19 132 ILE A C 1
ATOM 1014 O O . ILE A 1 132 ? 1.028 6.664 16.844 1 97.19 132 ILE A O 1
ATOM 1018 N N . GLY A 1 133 ? -1.104 6.645 16.203 1 97.94 133 GLY A N 1
ATOM 1019 C CA . GLY A 1 133 ? -1.228 8.086 16.078 1 97.94 133 GLY A CA 1
ATOM 1020 C C . GLY A 1 133 ? -1.555 8.766 17.391 1 97.94 133 GLY A C 1
ATOM 1021 O O . GLY A 1 133 ? -1.767 9.984 17.438 1 97.94 133 GLY A O 1
ATOM 1022 N N . PHE A 1 134 ? -1.502 8.102 18.531 1 97.25 134 PHE A N 1
ATOM 1023 C CA . PHE A 1 134 ? -1.963 8.609 19.812 1 97.25 134 PHE A CA 1
ATOM 1024 C C . PHE A 1 134 ? -1.198 9.875 20.203 1 97.25 134 PHE A C 1
ATOM 1026 O O . PHE A 1 134 ? -1.793 10.844 20.672 1 97.25 134 PHE A O 1
ATOM 1033 N N . PRO A 1 135 ? 0.16 9.867 20.094 1 97.94 135 PRO A N 1
ATOM 1034 C CA . PRO A 1 135 ? 0.858 11.102 20.469 1 97.94 135 PRO A CA 1
ATOM 1035 C C . PRO A 1 135 ? 0.373 12.312 19.672 1 97.94 135 PRO A C 1
ATOM 1037 O O . PRO A 1 135 ? 0.255 13.406 20.234 1 97.94 135 PRO A O 1
ATOM 1040 N N . ALA A 1 136 ? 0.088 12.156 18.406 1 98 136 ALA A N 1
ATOM 1041 C CA . ALA A 1 136 ? -0.438 13.242 17.578 1 98 136 ALA A CA 1
ATOM 1042 C C . ALA A 1 136 ? -1.827 13.664 18.047 1 98 136 ALA A C 1
ATOM 1044 O O . ALA A 1 136 ? -2.143 14.859 18.094 1 98 136 ALA A O 1
ATOM 1045 N N . LYS A 1 137 ? -2.662 12.68 18.359 1 97.94 137 LYS A N 1
ATOM 1046 C CA . LYS A 1 137 ? -3.998 12.961 18.891 1 97.94 137 LYS A CA 1
ATOM 1047 C C . LYS A 1 137 ? -3.93 13.805 20.156 1 97.94 137 LYS A C 1
ATOM 1049 O O . LYS A 1 137 ? -4.648 14.805 20.281 1 97.94 137 LYS A O 1
ATOM 1054 N N . ILE A 1 138 ? -3.094 13.383 21.078 1 97.44 138 ILE A N 1
ATOM 1055 C CA . ILE A 1 138 ? -2.945 14.078 22.344 1 97.44 138 ILE A CA 1
ATOM 1056 C C . ILE A 1 138 ? -2.555 15.531 22.094 1 97.44 138 ILE A C 1
ATOM 1058 O O . ILE A 1 138 ? -3.125 16.453 22.688 1 97.44 138 ILE A O 1
ATOM 1062 N N . LYS A 1 139 ? -1.634 15.75 21.234 1 97.38 139 LYS A N 1
ATOM 1063 C CA . LYS A 1 139 ? -1.173 17.094 20.891 1 97.38 139 LYS A CA 1
ATOM 1064 C C . LYS A 1 139 ? -2.311 17.938 20.328 1 97.38 139 LYS A C 1
ATOM 1066 O O . LYS A 1 139 ? -2.5 19.094 20.734 1 97.38 139 LYS A O 1
ATOM 1071 N N . VAL A 1 140 ? -3.066 17.406 19.359 1 97.56 140 VAL A N 1
ATOM 1072 C CA . VAL A 1 140 ? -4.141 18.141 18.703 1 97.56 140 VAL A CA 1
ATOM 1073 C C . VAL A 1 140 ? -5.23 18.469 19.719 1 97.56 140 VAL A C 1
ATOM 1075 O O . VAL A 1 140 ? -5.766 19.594 19.719 1 97.56 140 VAL A O 1
ATOM 1078 N N . LYS A 1 141 ? -5.559 17.531 20.578 1 96.38 141 LYS A N 1
ATOM 1079 C CA . LYS A 1 141 ? -6.582 17.75 21.594 1 96.38 141 LYS A CA 1
ATOM 1080 C C . LYS A 1 141 ? -6.145 18.828 22.594 1 96.38 141 LYS A C 1
ATOM 1082 O O . LYS A 1 141 ? -6.973 19.594 23.078 1 96.38 141 LYS A O 1
ATOM 1087 N N . LYS A 1 142 ? -4.906 18.844 22.891 1 96.88 142 LYS A N 1
ATOM 1088 C CA . LYS A 1 142 ? -4.371 19.844 23.797 1 96.88 142 LYS A CA 1
ATOM 1089 C C . LYS A 1 142 ? -4.34 21.219 23.156 1 96.88 142 LYS A C 1
ATOM 1091 O O . LYS A 1 142 ? -4.809 22.203 23.75 1 96.88 142 LYS A O 1
ATOM 1096 N N . ASP A 1 143 ? -3.883 21.328 21.938 1 96.94 143 ASP A N 1
ATOM 1097 C CA . ASP A 1 143 ? -3.59 22.594 21.297 1 96.94 143 ASP A CA 1
ATOM 1098 C C . ASP A 1 143 ? -4.828 23.156 20.594 1 96.94 143 ASP A C 1
ATOM 1100 O O . ASP A 1 143 ? -4.91 24.359 20.344 1 96.94 143 ASP A O 1
ATOM 1104 N N . HIS A 1 144 ? -5.793 22.281 20.266 1 96.69 144 HIS A N 1
ATOM 1105 C CA . HIS A 1 144 ? -6.938 22.703 19.469 1 96.69 144 HIS A CA 1
ATOM 1106 C C . HIS A 1 144 ? -8.242 22.203 20.078 1 96.69 144 HIS A C 1
ATOM 1108 O O . HIS A 1 144 ? -9.133 21.75 19.344 1 96.69 144 HIS A O 1
ATOM 1114 N N . ALA A 1 145 ? -8.344 22.219 21.344 1 93.38 145 ALA A N 1
ATOM 1115 C CA . ALA A 1 145 ? -9.477 21.672 22.078 1 93.38 145 ALA A CA 1
ATOM 1116 C C . ALA A 1 145 ? -10.773 22.391 21.719 1 93.38 145 ALA A C 1
ATOM 1118 O O . ALA A 1 145 ? -11.852 21.797 21.734 1 93.38 145 ALA A O 1
ATOM 1119 N N . SER A 1 146 ? -10.68 23.641 21.344 1 96 146 SER A N 1
ATOM 1120 C CA . SER A 1 146 ? -11.875 24.453 21.156 1 96 146 SER A CA 1
ATOM 1121 C C . SER A 1 146 ? -12.367 24.391 19.719 1 96 146 SER A C 1
ATOM 1123 O O . SER A 1 146 ? -13.477 24.844 19.406 1 96 146 SER A O 1
ATOM 1125 N N . VAL A 1 147 ? -11.555 23.812 18.875 1 95.94 147 VAL A N 1
ATOM 1126 C CA . VAL A 1 147 ? -11.906 23.719 17.453 1 95.94 147 VAL A CA 1
ATOM 1127 C C . VAL A 1 147 ? -12.883 22.578 17.25 1 95.94 147 VAL A C 1
ATOM 1129 O O . VAL A 1 147 ? -12.805 21.547 17.922 1 95.94 147 VAL A O 1
ATOM 1132 N N . PRO A 1 148 ? -13.891 22.75 16.359 1 97.69 148 PRO A N 1
ATOM 1133 C CA . PRO A 1 148 ? -14.859 21.688 16.094 1 97.69 148 PRO A CA 1
ATOM 1134 C C . PRO A 1 148 ? -14.203 20.359 15.703 1 97.69 148 PRO A C 1
ATOM 1136 O O . PRO A 1 148 ? -13.117 20.375 15.109 1 97.69 148 PRO A O 1
ATOM 1139 N N . PHE A 1 149 ? -14.875 19.25 15.922 1 97.44 149 PHE A N 1
ATOM 1140 C CA . PHE A 1 149 ? -14.375 17.891 15.742 1 97.44 149 PHE A CA 1
ATOM 1141 C C . PHE A 1 149 ? -13.82 17.688 14.336 1 97.44 149 PHE A C 1
ATOM 1143 O O . PHE A 1 149 ? -12.711 17.188 14.164 1 97.44 149 PHE A O 1
ATOM 1150 N N . ASP A 1 150 ? -14.523 18.141 13.336 1 97.31 150 ASP A N 1
ATOM 1151 C CA . ASP A 1 150 ? -14.109 17.938 11.953 1 97.31 150 ASP A CA 1
ATOM 1152 C C . ASP A 1 150 ? -12.836 18.719 11.641 1 97.31 150 ASP A C 1
ATOM 1154 O O . ASP A 1 150 ? -12 18.266 10.859 1 97.31 150 ASP A O 1
ATOM 1158 N N . ASP A 1 151 ? -12.75 19.906 12.188 1 97.88 151 ASP A N 1
ATOM 1159 C CA . ASP A 1 151 ? -11.531 20.688 12.016 1 97.88 151 ASP A CA 1
ATOM 1160 C C . ASP A 1 151 ? -10.352 20.047 12.734 1 97.88 151 ASP A C 1
ATOM 1162 O O . ASP A 1 151 ? -9.219 20.094 12.25 1 97.88 151 ASP A O 1
ATOM 1166 N N . GLN A 1 152 ? -10.633 19.5 13.914 1 98.06 152 GLN A N 1
ATOM 1167 C CA . GLN A 1 152 ? -9.586 18.75 14.609 1 98.06 152 GLN A CA 1
ATOM 1168 C C . GLN A 1 152 ? -9.102 17.578 13.758 1 98.06 152 GLN A C 1
ATOM 1170 O O . GLN A 1 152 ? -7.91 17.266 13.75 1 98.06 152 GLN A O 1
ATOM 1175 N N . CYS A 1 153 ? -10.031 16.891 13.07 1 98.12 153 CYS A N 1
ATOM 1176 C CA . CYS A 1 153 ? -9.648 15.805 12.172 1 98.12 153 CYS A CA 1
ATOM 1177 C C . CYS A 1 153 ? -8.688 16.297 11.094 1 98.12 153 CYS A C 1
ATOM 1179 O O . CYS A 1 153 ? -7.668 15.664 10.828 1 98.12 153 CYS A O 1
ATOM 1181 N N . SER A 1 154 ? -9.055 17.438 10.547 1 97.94 154 SER A N 1
ATOM 1182 C CA . SER A 1 154 ? -8.227 18 9.484 1 97.94 154 SER A CA 1
ATOM 1183 C C . SER A 1 154 ? -6.824 18.328 9.992 1 97.94 154 SER A C 1
ATOM 1185 O O . SER A 1 154 ? -5.836 18.078 9.297 1 97.94 154 SER A O 1
ATOM 1187 N N . ILE A 1 155 ? -6.742 18.906 11.172 1 98.12 155 ILE A N 1
ATOM 1188 C CA . ILE A 1 155 ? -5.461 19.234 11.781 1 98.12 155 ILE A CA 1
ATOM 1189 C C . ILE A 1 155 ? -4.691 17.953 12.078 1 98.12 155 ILE A C 1
ATOM 1191 O O . ILE A 1 155 ? -3.492 17.859 11.805 1 98.12 155 ILE A O 1
ATOM 1195 N N . LEU A 1 156 ? -5.402 16.953 12.602 1 98.56 156 LEU A N 1
ATOM 1196 C CA . LEU A 1 156 ? -4.789 15.688 12.992 1 98.56 156 LEU A CA 1
ATOM 1197 C C . LEU A 1 156 ? -4.273 14.93 11.773 1 98.56 156 LEU A C 1
ATOM 1199 O O . LEU A 1 156 ? -3.275 14.211 11.859 1 98.56 156 LEU A O 1
ATOM 1203 N N . GLU A 1 157 ? -4.902 15.086 10.617 1 98.62 157 GLU A N 1
ATOM 1204 C CA . GLU A 1 157 ? -4.422 14.477 9.383 1 98.62 157 GLU A CA 1
ATOM 1205 C C . GLU A 1 157 ? -2.975 14.867 9.102 1 98.62 157 GLU A C 1
ATOM 1207 O O . GLU A 1 157 ? -2.164 14.031 8.703 1 98.62 157 GLU A O 1
ATOM 1212 N N . LYS A 1 158 ? -2.633 16.078 9.32 1 98.38 158 LYS A N 1
ATOM 1213 C CA . LYS A 1 158 ? -1.287 16.578 9.062 1 98.38 158 LYS A CA 1
ATOM 1214 C C . LYS A 1 158 ? -0.351 16.25 10.227 1 98.38 158 LYS A C 1
ATOM 1216 O O . LYS A 1 158 ? 0.819 15.93 10.016 1 98.38 158 LYS A O 1
ATOM 1221 N N . GLU A 1 159 ? -0.892 16.344 11.461 1 98.25 159 GLU A N 1
ATOM 1222 C CA . GLU A 1 159 ? -0.068 16.031 12.625 1 98.25 159 GLU A CA 1
ATOM 1223 C C . GLU A 1 159 ? 0.34 14.57 12.641 1 98.25 159 GLU A C 1
ATOM 1225 O O . GLU A 1 159 ? 1.43 14.227 13.109 1 98.25 159 GLU A O 1
ATOM 1230 N N . ALA A 1 160 ? -0.556 13.703 12.195 1 98.38 160 ALA A N 1
ATOM 1231 C CA . ALA A 1 160 ? -0.221 12.289 12.102 1 98.38 160 ALA A CA 1
ATOM 1232 C C . ALA A 1 160 ? 0.932 12.062 11.125 1 98.38 160 ALA A C 1
ATOM 1234 O O . ALA A 1 160 ? 1.772 11.188 11.336 1 98.38 160 ALA A O 1
ATOM 1235 N N . VAL A 1 161 ? 0.97 12.844 10.031 1 98.69 161 VAL A N 1
ATOM 1236 C CA . VAL A 1 161 ? 2.096 12.789 9.109 1 98.69 161 VAL A CA 1
ATOM 1237 C C . VAL A 1 161 ? 3.377 13.211 9.828 1 98.69 161 VAL A C 1
ATOM 1239 O O . VAL A 1 161 ? 4.406 12.539 9.703 1 98.69 161 VAL A O 1
ATOM 1242 N N . ASN A 1 162 ? 3.34 14.289 10.602 1 98.38 162 ASN A N 1
ATOM 1243 C CA . ASN A 1 162 ? 4.5 14.734 11.359 1 98.38 162 ASN A CA 1
ATOM 1244 C C . ASN A 1 162 ? 5.004 13.656 12.305 1 98.38 162 ASN A C 1
ATOM 1246 O O . ASN A 1 162 ? 6.211 13.438 12.422 1 98.38 162 ASN A O 1
ATOM 1250 N N . LEU A 1 163 ? 4.055 13.047 12.992 1 98.38 163 LEU A N 1
ATOM 1251 C CA . LEU A 1 163 ? 4.438 11.969 13.898 1 98.38 163 LEU A CA 1
ATOM 1252 C C . LEU A 1 163 ? 5.109 10.828 13.141 1 98.38 163 LEU A C 1
ATOM 1254 O O . LEU A 1 163 ? 6.094 10.258 13.609 1 98.38 163 LEU A O 1
ATOM 1258 N N . SER A 1 164 ? 4.535 10.445 11.992 1 98.62 164 SER A N 1
ATOM 1259 C CA . SER A 1 164 ? 5.109 9.383 11.18 1 98.62 164 SER A CA 1
ATOM 1260 C C . SER A 1 164 ? 6.531 9.727 10.734 1 98.62 164 SER A C 1
ATOM 1262 O O . SER A 1 164 ? 7.406 8.859 10.711 1 98.62 164 SER A O 1
ATOM 1264 N N . LEU A 1 165 ? 6.766 10.992 10.367 1 98.5 165 LEU A N 1
ATOM 1265 C CA . LEU A 1 165 ? 8.109 11.438 10.023 1 98.5 165 LEU A CA 1
ATOM 1266 C C . LEU A 1 165 ? 9.047 11.297 11.219 1 98.5 165 LEU A C 1
ATOM 1268 O O . LEU A 1 165 ? 10.195 10.859 11.062 1 98.5 165 LEU A O 1
ATOM 1272 N N . GLU A 1 166 ? 8.586 11.656 12.398 1 98.19 166 GLU A N 1
ATOM 1273 C CA . GLU A 1 166 ? 9.391 11.484 13.609 1 98.19 166 GLU A CA 1
ATOM 1274 C C . GLU A 1 166 ? 9.672 10.016 13.883 1 98.19 166 GLU A C 1
ATOM 1276 O O . GLU A 1 166 ? 10.789 9.648 14.266 1 98.19 166 GLU A O 1
ATOM 1281 N N . ASN A 1 167 ? 8.641 9.195 13.719 1 98.62 167 ASN A N 1
ATOM 1282 C CA . ASN A 1 167 ? 8.812 7.758 13.914 1 98.62 167 ASN A CA 1
ATOM 1283 C C . ASN A 1 167 ? 9.852 7.18 12.961 1 98.62 167 ASN A C 1
ATOM 1285 O O . ASN A 1 167 ? 10.602 6.281 13.328 1 98.62 167 ASN A O 1
ATOM 1289 N N . LEU A 1 168 ? 9.867 7.641 11.711 1 98.56 168 LEU A N 1
ATOM 1290 C CA . LEU A 1 168 ? 10.844 7.18 10.734 1 98.56 168 LEU A CA 1
ATOM 1291 C C . LEU A 1 168 ? 12.266 7.379 11.242 1 98.56 168 LEU A C 1
ATOM 1293 O O . LEU A 1 168 ? 13.141 6.547 11.008 1 98.56 168 LEU A O 1
ATOM 1297 N N . LYS A 1 169 ? 12.5 8.391 12.008 1 98.31 169 LYS A N 1
ATOM 1298 C CA . LYS A 1 169 ? 13.828 8.711 12.523 1 98.31 169 LYS A CA 1
ATOM 1299 C C . LYS A 1 169 ? 14.266 7.703 13.578 1 98.31 169 LYS A C 1
ATOM 1301 O O . LYS A 1 169 ? 15.438 7.637 13.938 1 98.31 169 LYS A O 1
ATOM 1306 N N . THR A 1 170 ? 13.344 6.926 14.117 1 98.44 170 THR A N 1
ATOM 1307 C CA . THR A 1 170 ? 13.695 5.949 15.141 1 98.44 170 THR A CA 1
ATOM 1308 C C . THR A 1 170 ? 14.297 4.695 14.516 1 98.44 170 THR A C 1
ATOM 1310 O O . THR A 1 170 ? 14.836 3.844 15.219 1 98.44 170 THR A O 1
ATOM 1313 N N . TYR A 1 171 ? 14.172 4.512 13.242 1 98.31 171 TYR A N 1
ATOM 1314 C CA . TYR A 1 171 ? 14.828 3.416 12.539 1 98.31 171 TYR A CA 1
ATOM 1315 C C . TYR A 1 171 ? 16.312 3.713 12.328 1 98.31 171 TYR A C 1
ATOM 1317 O O . TYR A 1 171 ? 16.672 4.719 11.711 1 98.31 171 TYR A O 1
ATOM 1325 N N . PRO A 1 172 ? 17.188 2.85 12.773 1 97.88 172 PRO A N 1
ATOM 1326 C CA . PRO A 1 172 ? 18.609 3.162 12.758 1 97.88 172 PRO A CA 1
ATOM 1327 C C . PRO A 1 172 ? 19.141 3.451 11.352 1 97.88 172 PRO A C 1
ATOM 1329 O O . PRO A 1 172 ? 19.969 4.34 11.172 1 97.88 172 PRO A O 1
ATOM 1332 N N . PHE A 1 173 ? 18.688 2.76 10.367 1 97.06 173 PHE A N 1
ATOM 1333 C CA . PHE A 1 173 ? 19.203 2.936 9.008 1 97.06 173 PHE A CA 1
ATOM 1334 C C . PHE A 1 173 ? 18.641 4.211 8.391 1 97.06 173 PHE A C 1
ATOM 1336 O O . PHE A 1 173 ? 19.234 4.77 7.461 1 97.06 173 PHE A O 1
ATOM 1343 N N . VAL A 1 174 ? 17.453 4.684 8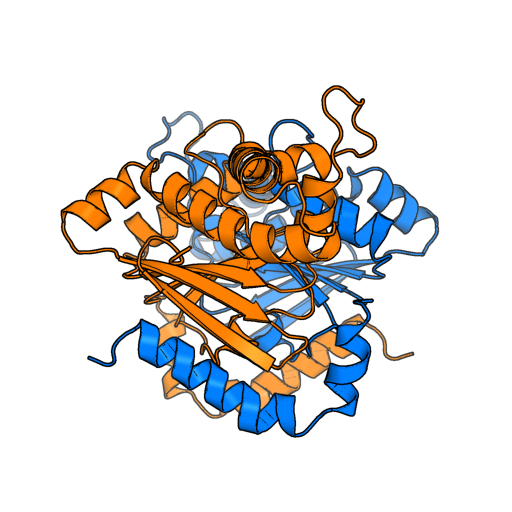.867 1 98.31 174 VAL A N 1
ATOM 1344 C CA . VAL A 1 174 ? 16.953 5.984 8.43 1 98.31 174 VAL A CA 1
ATOM 1345 C C . VAL A 1 174 ? 17.766 7.094 9.086 1 98.31 174 VAL A C 1
ATOM 1347 O O . VAL A 1 174 ? 18.203 8.039 8.414 1 98.31 174 VAL A O 1
ATOM 1350 N N . LYS A 1 175 ? 17.938 6.957 10.352 1 98.06 175 LYS A N 1
ATOM 1351 C CA . LYS A 1 175 ? 18.75 7.926 11.094 1 98.06 175 LYS A CA 1
ATOM 1352 C C . LYS A 1 175 ? 20.125 8.102 10.461 1 98.06 175 LYS A C 1
ATOM 1354 O O . LYS A 1 175 ? 20.594 9.227 10.297 1 98.06 175 LYS A O 1
ATOM 1359 N N . GLU A 1 176 ? 20.75 7 10.148 1 98.06 176 GLU A N 1
ATOM 1360 C CA . GLU A 1 176 ? 22.062 7.012 9.523 1 98.06 176 GLU A CA 1
ATOM 1361 C C . GLU A 1 176 ? 22.031 7.715 8.172 1 98.06 176 GLU A C 1
ATOM 1363 O O . GLU A 1 176 ? 22.922 8.508 7.848 1 98.06 176 GLU A O 1
ATOM 1368 N N . GLY A 1 177 ? 21.016 7.375 7.336 1 97.81 177 GLY A N 1
ATOM 1369 C CA . GLY A 1 177 ? 20.875 8.023 6.043 1 97.81 177 GLY A CA 1
ATOM 1370 C C . GLY A 1 177 ? 20.672 9.523 6.141 1 97.81 177 GLY A C 1
ATOM 1371 O O . GLY A 1 177 ? 21.219 10.281 5.336 1 97.81 177 GLY A O 1
ATOM 1372 N N . LEU A 1 178 ? 19.922 9.93 7.129 1 97.62 178 LEU A N 1
ATOM 1373 C CA . LEU A 1 178 ? 19.703 11.359 7.355 1 97.62 178 LEU A CA 1
ATOM 1374 C C . LEU A 1 178 ? 21 12.039 7.781 1 97.62 178 LEU A C 1
A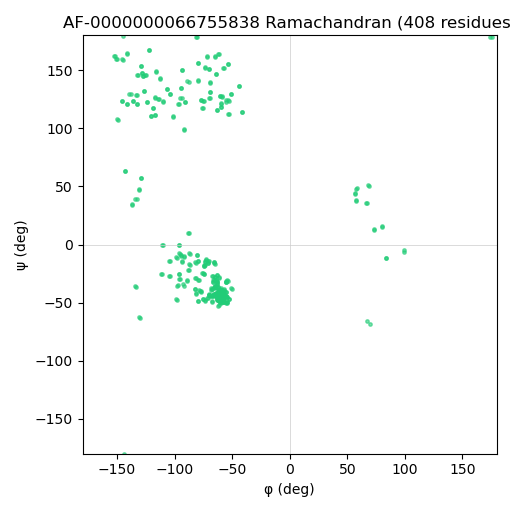TOM 1376 O O . LEU A 1 178 ? 21.344 13.109 7.266 1 97.62 178 LEU A O 1
ATOM 1380 N N . ALA A 1 179 ? 21.734 11.445 8.648 1 97.88 179 ALA A N 1
ATOM 1381 C CA . ALA A 1 179 ? 22.984 11.984 9.156 1 97.88 179 ALA A CA 1
ATOM 1382 C C . ALA A 1 179 ? 24.016 12.109 8.039 1 97.88 179 ALA A C 1
ATOM 1384 O O . ALA A 1 179 ? 24.797 13.062 8 1 97.88 179 ALA A O 1
ATOM 1385 N N . ASN A 1 180 ? 24.031 11.156 7.113 1 97.88 180 ASN A N 1
ATOM 1386 C CA . ASN A 1 180 ? 25.016 11.109 6.027 1 97.88 180 ASN A CA 1
ATOM 1387 C C . ASN A 1 180 ? 24.562 11.922 4.824 1 97.88 180 ASN A C 1
ATOM 1389 O O . ASN A 1 180 ? 25.297 12.055 3.842 1 97.88 180 ASN A O 1
ATOM 1393 N N . GLY A 1 181 ? 23.344 12.414 4.848 1 96.94 181 GLY A N 1
ATOM 1394 C CA . GLY A 1 181 ? 22.828 13.25 3.771 1 96.94 181 GLY A CA 1
ATOM 1395 C C . GLY A 1 181 ? 22.359 12.453 2.568 1 96.94 181 GLY A C 1
ATOM 1396 O O . GLY A 1 181 ? 22.188 13.008 1.482 1 96.94 181 GLY A O 1
ATOM 1397 N N . THR A 1 182 ? 22.172 11.125 2.756 1 97.25 182 THR A N 1
ATOM 1398 C CA . THR A 1 182 ? 21.766 10.273 1.646 1 97.25 182 THR A CA 1
ATOM 1399 C C . THR A 1 182 ? 20.25 10.117 1.619 1 97.25 182 THR A C 1
ATOM 1401 O O . THR A 1 182 ? 19.688 9.586 0.654 1 97.25 182 THR A O 1
ATOM 1404 N N . LEU A 1 183 ? 19.547 10.602 2.713 1 97.12 183 LEU A N 1
ATOM 1405 C CA . LEU A 1 183 ? 18.094 10.484 2.814 1 97.12 183 LEU A CA 1
ATOM 1406 C C . LEU A 1 183 ? 17.469 11.812 3.215 1 97.12 183 LEU A C 1
ATOM 1408 O O . LEU A 1 183 ? 18.047 12.57 3.988 1 97.12 183 LEU A O 1
ATOM 1412 N N . LYS A 1 184 ? 16.312 12 2.668 1 97.19 184 LYS A N 1
ATOM 1413 C CA . LYS A 1 184 ? 15.461 13.125 3.061 1 97.19 184 LYS A CA 1
ATOM 1414 C C . LYS A 1 184 ? 14.062 12.656 3.443 1 97.19 184 LYS A C 1
ATOM 1416 O O . LYS A 1 184 ? 13.547 11.695 2.865 1 97.19 184 LYS A O 1
ATOM 1421 N N . LEU A 1 185 ? 13.5 13.344 4.414 1 98.06 185 LEU A N 1
ATOM 1422 C CA . LEU A 1 185 ? 12.117 13.086 4.805 1 98.06 185 LEU A CA 1
ATOM 1423 C C . LEU A 1 185 ? 11.211 14.219 4.332 1 98.06 185 LEU A C 1
ATOM 1425 O O . LEU A 1 185 ? 11.539 15.391 4.477 1 98.06 185 LEU A O 1
ATOM 1429 N N . VAL A 1 186 ? 10.109 13.867 3.746 1 98.31 186 VAL A N 1
ATOM 1430 C CA . VAL A 1 186 ? 9.148 14.836 3.23 1 98.31 186 VAL A CA 1
ATOM 1431 C C . VAL A 1 186 ? 7.738 14.461 3.682 1 98.31 186 VAL A C 1
ATOM 1433 O O . VAL A 1 186 ? 7.34 13.297 3.594 1 98.31 186 VAL A O 1
ATOM 1436 N N . GLY A 1 187 ? 7.02 15.383 4.258 1 98.5 187 GLY A N 1
ATOM 1437 C CA . GLY A 1 187 ? 5.602 15.227 4.523 1 98.5 187 GLY A CA 1
ATOM 1438 C C . GLY A 1 187 ? 4.723 15.789 3.422 1 98.5 187 GLY A C 1
ATOM 1439 O O . GLY A 1 187 ? 5.129 16.703 2.699 1 98.5 187 GLY A O 1
ATOM 1440 N N . GLY A 1 188 ? 3.6 15.227 3.256 1 98.38 188 GLY A N 1
ATOM 1441 C CA . GLY A 1 188 ? 2.615 15.711 2.299 1 98.38 188 GLY A CA 1
ATOM 1442 C C . GLY A 1 188 ? 1.186 15.523 2.768 1 98.38 188 GLY A C 1
ATOM 1443 O O . GLY A 1 188 ? 0.929 14.781 3.713 1 98.38 188 GLY A O 1
ATOM 1444 N N . HIS A 1 189 ? 0.332 16.25 2.215 1 98.69 189 HIS A N 1
ATOM 1445 C CA . HIS A 1 189 ? -1.104 16.141 2.445 1 98.69 189 HIS A CA 1
ATOM 1446 C C . HIS A 1 189 ? -1.888 16.359 1.156 1 98.69 189 HIS A C 1
ATOM 1448 O O . HIS A 1 189 ? -1.742 17.406 0.509 1 98.69 189 HIS A O 1
ATOM 1454 N N . TYR A 1 190 ? -2.643 15.398 0.768 1 98.75 190 TYR A N 1
ATOM 1455 C CA . TYR A 1 190 ? -3.514 15.492 -0.398 1 98.75 190 TYR A CA 1
ATOM 1456 C C . TYR A 1 190 ? -4.957 15.75 0.018 1 98.75 190 TYR A C 1
ATOM 1458 O O . TYR A 1 190 ? -5.598 14.898 0.634 1 98.75 190 TYR A O 1
ATOM 1466 N N . ASN A 1 191 ? -5.438 16.922 -0.25 1 98.5 191 ASN A N 1
ATOM 1467 C CA . ASN A 1 191 ? -6.844 17.25 -0.069 1 98.5 191 ASN A CA 1
ATOM 1468 C C . ASN A 1 191 ? -7.652 17 -1.339 1 98.5 191 ASN A C 1
ATOM 1470 O O . ASN A 1 191 ? -7.734 17.859 -2.213 1 98.5 191 ASN A O 1
ATOM 1474 N N . PHE A 1 192 ? -8.32 15.852 -1.378 1 97.81 192 PHE A N 1
ATOM 1475 C CA . PHE A 1 192 ? -8.992 15.484 -2.617 1 97.81 192 PHE A CA 1
ATOM 1476 C C . PHE A 1 192 ? -10.328 16.203 -2.744 1 97.81 192 PHE A C 1
ATOM 1478 O O . PHE A 1 192 ? -10.969 16.156 -3.795 1 97.81 192 PHE A O 1
ATOM 1485 N N . VAL A 1 193 ? -10.766 16.875 -1.678 1 97.56 193 VAL A N 1
ATOM 1486 C CA . VAL A 1 193 ? -12 17.656 -1.755 1 97.56 193 VAL A CA 1
ATOM 1487 C C . VAL A 1 193 ? -11.742 18.953 -2.533 1 97.56 193 VAL A C 1
ATOM 1489 O O . VAL A 1 193 ? -12.477 19.266 -3.471 1 97.56 193 VAL A O 1
ATOM 1492 N N . SER A 1 194 ? -10.68 19.641 -2.221 1 96.5 194 SER A N 1
ATOM 1493 C CA . SER A 1 194 ? -10.383 20.922 -2.854 1 96.5 194 SER A CA 1
ATOM 1494 C C . SER A 1 194 ? -9.422 20.75 -4.023 1 96.5 194 SER A C 1
ATOM 1496 O O . SER A 1 194 ? -9.172 21.703 -4.773 1 96.5 194 SER A O 1
ATOM 1498 N N . GLY A 1 195 ? -8.891 19.578 -4.203 1 97.19 195 GLY A N 1
ATOM 1499 C CA . GLY A 1 195 ? -7.91 19.344 -5.25 1 97.19 195 GLY A CA 1
ATOM 1500 C C . GLY A 1 195 ? -6.594 20.062 -4.996 1 97.19 195 GLY A C 1
ATOM 1501 O O . GLY A 1 195 ? -6.07 20.75 -5.875 1 97.19 195 GLY A O 1
ATOM 1502 N N . GLU A 1 196 ? -6.039 19.875 -3.781 1 98.19 196 GLU A N 1
ATOM 1503 C CA . GLU A 1 196 ? -4.789 20.516 -3.391 1 98.19 196 GLU A CA 1
ATOM 1504 C C . GLU A 1 196 ? -3.793 19.5 -2.846 1 98.19 196 GLU A C 1
ATOM 1506 O O . GLU A 1 196 ? -4.188 18.5 -2.244 1 98.19 196 GLU A O 1
ATOM 1511 N N . PHE A 1 197 ? -2.559 19.766 -3.074 1 98.5 197 PHE A N 1
ATOM 1512 C CA . PHE A 1 197 ? -1.463 18.953 -2.562 1 98.5 197 PHE A CA 1
ATOM 1513 C C . PHE A 1 197 ? -0.382 19.828 -1.938 1 98.5 197 PHE A C 1
ATOM 1515 O O . PHE A 1 197 ? 0.169 20.703 -2.596 1 98.5 197 PHE A O 1
ATOM 1522 N N . LEU A 1 198 ? -0.092 19.609 -0.635 1 97.62 198 LEU A N 1
ATOM 1523 C CA . LEU A 1 198 ? 0.912 20.344 0.128 1 97.62 198 LEU A CA 1
ATOM 1524 C C . LEU A 1 198 ? 2.072 19.438 0.515 1 97.62 198 LEU A C 1
ATOM 1526 O O . LEU A 1 198 ? 1.871 18.25 0.797 1 97.62 198 LEU A O 1
ATOM 1530 N N . THR A 1 199 ? 3.258 19.969 0.493 1 97.81 199 THR A N 1
ATOM 1531 C CA . THR A 1 199 ? 4.426 19.25 0.99 1 97.81 199 THR A CA 1
ATOM 1532 C C . THR A 1 199 ? 5.211 20.109 1.978 1 97.81 199 THR A C 1
ATOM 1534 O O . THR A 1 199 ? 5.121 21.344 1.947 1 97.81 199 THR A O 1
ATOM 1537 N N . TRP A 1 200 ? 5.922 19.516 2.871 1 97.19 200 TRP A N 1
ATOM 1538 C CA . TRP A 1 200 ? 6.812 20.203 3.789 1 97.19 200 TRP A CA 1
ATOM 1539 C C . TRP A 1 200 ? 7.992 19.328 4.184 1 97.19 200 TRP A C 1
ATOM 1541 O O . TRP A 1 200 ? 7.93 18.094 4.047 1 97.19 200 TRP A O 1
ATOM 1551 N N . ASP A 1 201 ? 8.992 19.984 4.629 1 90.31 201 ASP A N 1
ATOM 1552 C CA . ASP A 1 201 ? 10.18 19.297 5.105 1 90.31 201 ASP A CA 1
ATOM 1553 C C . ASP A 1 201 ? 10.117 19.078 6.617 1 90.31 201 ASP A C 1
ATOM 1555 O O . ASP A 1 201 ? 9.93 20.031 7.375 1 90.31 201 ASP A O 1
ATOM 1559 N N . ASN A 1 202 ? 10.297 17.828 6.98 1 72.5 202 ASN A N 1
ATOM 1560 C CA . ASN A 1 202 ? 10.438 17.438 8.383 1 72.5 202 ASN A CA 1
ATOM 1561 C C . ASN A 1 202 ? 9.141 17.656 9.148 1 72.5 202 ASN A C 1
ATOM 1563 O O . ASN A 1 202 ? 8.594 16.703 9.719 1 72.5 202 ASN A O 1
ATOM 1567 N N . LYS A 1 203 ? 8.719 18.844 9.297 1 75.12 203 LYS A N 1
ATOM 1568 C CA . LYS A 1 203 ? 7.477 19.078 10.023 1 75.12 203 LYS A CA 1
ATOM 1569 C C . LYS A 1 203 ? 6.645 20.172 9.344 1 75.12 203 LYS A C 1
ATOM 1571 O O . LYS A 1 203 ? 7.188 21.156 8.844 1 75.12 203 LYS A O 1
ATOM 1576 N N . GLN A 1 204 ? 5.312 19.719 9.148 1 71.81 204 GLN A N 1
ATOM 1577 C CA . GLN A 1 204 ? 4.398 20.75 8.688 1 71.81 204 GLN A CA 1
ATOM 1578 C C . GLN A 1 204 ? 4.398 21.938 9.641 1 71.81 204 GLN A C 1
ATOM 1580 O O . GLN A 1 204 ? 4.301 21.781 10.859 1 71.81 204 GLN A O 1
ATOM 1585 N N . PRO A 1 205 ? 4.676 23.141 9.086 1 51.22 205 PRO A N 1
ATOM 1586 C CA . PRO A 1 205 ? 4.641 24.266 10.016 1 51.22 205 PRO A CA 1
ATOM 1587 C C . PRO A 1 205 ? 3.275 24.438 10.68 1 51.22 205 PRO A C 1
ATOM 1589 O O . PRO A 1 205 ? 2.246 24.125 10.078 1 51.22 205 PRO A O 1
ATOM 1592 N N . SER A 1 206 ? 3.154 24.375 12.078 1 44.53 206 SER A N 1
ATOM 1593 C CA . SER A 1 206 ? 1.931 24.688 12.805 1 44.53 206 SER A CA 1
ATOM 1594 C C . SER A 1 206 ? 1.289 25.969 12.266 1 44.53 206 SER A C 1
ATOM 1596 O O . SER A 1 206 ? 1.983 26.859 11.773 1 44.53 206 SER A O 1
ATOM 1598 N N . MET B 1 1 ? 19.719 18.328 -11.234 1 47.31 1 MET B N 1
ATOM 1599 C CA . MET B 1 1 ? 18.812 17.25 -10.852 1 47.31 1 MET B CA 1
ATOM 1600 C C . MET B 1 1 ? 17.516 17.781 -10.281 1 47.31 1 MET B C 1
ATOM 1602 O O . MET B 1 1 ? 17.516 18.719 -9.477 1 47.31 1 MET B O 1
ATOM 1606 N N . ASP B 1 2 ? 16.266 17.547 -10.984 1 74.31 2 ASP B N 1
ATOM 1607 C CA . ASP B 1 2 ? 15.039 18.188 -10.555 1 74.31 2 ASP B CA 1
ATOM 1608 C C . ASP B 1 2 ? 14.773 17.953 -9.07 1 74.31 2 ASP B C 1
ATOM 1610 O O . ASP B 1 2 ? 15.164 16.922 -8.523 1 74.31 2 ASP B O 1
ATOM 1614 N N . ASP B 1 3 ? 14.617 19.031 -8.305 1 93.19 3 ASP B N 1
ATOM 1615 C CA . ASP B 1 3 ? 14.219 18.938 -6.906 1 93.19 3 ASP B CA 1
ATOM 1616 C C . ASP B 1 3 ? 13.125 17.891 -6.711 1 93.19 3 ASP B C 1
ATOM 1618 O O . ASP B 1 3 ? 12.094 17.922 -7.379 1 93.19 3 ASP B O 1
ATOM 1622 N N . PRO B 1 4 ? 13.516 16.828 -5.973 1 95.44 4 PRO B N 1
ATOM 1623 C CA . PRO B 1 4 ? 12.586 15.711 -5.824 1 95.44 4 PRO B CA 1
ATOM 1624 C C . PRO B 1 4 ? 11.195 16.156 -5.375 1 95.44 4 PRO B C 1
ATOM 1626 O O . PRO B 1 4 ? 10.195 15.57 -5.797 1 95.44 4 PRO B O 1
ATOM 1629 N N . VAL B 1 5 ? 11.117 17.125 -4.531 1 96.88 5 VAL B N 1
ATOM 1630 C CA . VAL B 1 5 ? 9.828 17.609 -4.043 1 96.88 5 VAL B CA 1
ATOM 1631 C C . VAL B 1 5 ? 9.086 18.344 -5.16 1 96.88 5 VAL B C 1
ATOM 1633 O O . VAL B 1 5 ? 7.875 18.188 -5.312 1 96.88 5 VAL B O 1
ATOM 1636 N N . GLU B 1 6 ? 9.789 19.156 -5.891 1 97.56 6 GLU B N 1
ATOM 1637 C CA . GLU B 1 6 ? 9.188 19.844 -7.023 1 97.56 6 GLU B CA 1
ATOM 1638 C C . GLU B 1 6 ? 8.648 18.859 -8.055 1 97.56 6 GLU B C 1
ATOM 1640 O O . GLU B 1 6 ? 7.605 19.109 -8.672 1 97.56 6 GLU B O 1
ATOM 1645 N N . ARG B 1 7 ? 9.375 17.797 -8.273 1 97.88 7 ARG B N 1
ATOM 1646 C CA . ARG B 1 7 ? 8.906 16.75 -9.18 1 97.88 7 ARG B CA 1
ATOM 1647 C C . ARG B 1 7 ? 7.551 16.219 -8.734 1 97.88 7 ARG B C 1
ATOM 1649 O O . ARG B 1 7 ? 6.672 15.977 -9.562 1 97.88 7 ARG B O 1
ATOM 1656 N N . LEU B 1 8 ? 7.316 15.945 -7.426 1 98.06 8 LEU B N 1
ATOM 1657 C CA . LEU B 1 8 ? 6.047 15.461 -6.895 1 98.06 8 LEU B CA 1
ATOM 1658 C C . LEU B 1 8 ? 4.945 16.5 -7.094 1 98.06 8 LEU B C 1
ATOM 1660 O O . LEU B 1 8 ? 3.838 16.156 -7.52 1 98.06 8 LEU B O 1
ATOM 1664 N N . LYS B 1 9 ? 5.309 17.734 -6.816 1 98.06 9 LYS B N 1
ATOM 1665 C CA . LYS B 1 9 ? 4.348 18.812 -6.98 1 98.06 9 LYS B CA 1
ATOM 1666 C C . LYS B 1 9 ? 3.93 18.969 -8.438 1 98.06 9 LYS B C 1
ATOM 1668 O O . LYS B 1 9 ? 2.754 19.188 -8.734 1 98.06 9 LYS B O 1
ATOM 1673 N N . ASP B 1 10 ? 4.887 18.891 -9.32 1 98.31 10 ASP B N 1
ATOM 1674 C CA . ASP B 1 10 ? 4.602 18.984 -10.75 1 98.31 10 ASP B CA 1
ATOM 1675 C C . ASP B 1 10 ? 3.684 17.844 -11.195 1 98.31 10 ASP B C 1
ATOM 1677 O O . ASP B 1 10 ? 2.787 18.047 -12.016 1 98.31 10 ASP B O 1
ATOM 1681 N N . GLY B 1 11 ? 3.988 16.625 -10.688 1 98.44 11 GLY B N 1
ATOM 1682 C CA . GLY B 1 11 ? 3.117 15.492 -10.977 1 98.44 11 GLY B CA 1
ATOM 1683 C C . GLY B 1 11 ? 1.679 15.727 -10.555 1 98.44 11 GLY B C 1
ATOM 1684 O O . GLY B 1 11 ? 0.749 15.438 -11.312 1 98.44 11 GLY B O 1
ATOM 1685 N N . PHE B 1 12 ? 1.507 16.312 -9.414 1 98.75 12 PHE B N 1
ATOM 1686 C CA . PHE B 1 12 ? 0.159 16.609 -8.938 1 98.75 12 PHE B CA 1
ATOM 1687 C C . PHE B 1 12 ? -0.503 17.672 -9.797 1 98.75 12 PHE B C 1
ATOM 1689 O O . PHE B 1 12 ? -1.69 17.578 -10.109 1 98.75 12 PHE B O 1
ATOM 1696 N N . HIS B 1 13 ? 0.23 18.672 -10.086 1 98.5 13 HIS B N 1
ATOM 1697 C CA . HIS B 1 13 ? -0.315 19.734 -10.914 1 98.5 13 HIS B CA 1
ATOM 1698 C C . HIS B 1 13 ? -0.85 19.203 -12.234 1 98.5 13 HIS B C 1
ATOM 1700 O O . HIS B 1 13 ? -1.925 19.609 -12.68 1 98.5 13 HIS B O 1
ATOM 1706 N N . LYS B 1 14 ? -0.13 18.359 -12.844 1 98.56 14 LYS B N 1
ATOM 1707 C CA . LYS B 1 14 ? -0.581 17.75 -14.086 1 98.56 14 LYS B CA 1
ATOM 1708 C C . LYS B 1 14 ? -1.851 16.938 -13.867 1 98.56 14 LYS B C 1
ATOM 1710 O O . LYS B 1 14 ? -2.791 17.016 -14.656 1 98.56 14 LYS B O 1
ATOM 1715 N N . PHE B 1 15 ? -1.854 16.109 -12.844 1 98.31 15 PHE B N 1
ATOM 1716 C CA . PHE B 1 15 ? -3.047 15.352 -12.484 1 98.31 15 PHE B CA 1
ATOM 1717 C C . PHE B 1 15 ? -4.238 16.281 -12.281 1 98.31 15 PHE B C 1
ATOM 1719 O O . PHE B 1 15 ? -5.328 16.016 -12.805 1 98.31 15 PHE B O 1
ATOM 1726 N N . LYS B 1 16 ? -4 17.312 -11.5 1 98.38 16 LYS B N 1
ATOM 1727 C CA . LYS B 1 16 ? -5.074 18.266 -11.195 1 98.38 16 LYS B CA 1
ATOM 1728 C C . LYS B 1 16 ? -5.656 18.859 -12.477 1 98.38 16 LYS B C 1
ATOM 1730 O O . LYS B 1 16 ? -6.875 18.828 -12.68 1 98.38 16 LYS B O 1
ATOM 1735 N N . THR B 1 17 ? -4.812 19.281 -13.367 1 98.38 17 THR B N 1
ATOM 1736 C CA . THR B 1 17 ? -5.238 20.047 -14.539 1 98.38 17 THR B CA 1
ATOM 1737 C C . THR B 1 17 ? -5.746 19.125 -15.641 1 98.38 17 THR B C 1
ATOM 1739 O O . THR B 1 17 ? -6.68 19.469 -16.359 1 98.38 17 THR B O 1
ATOM 1742 N N . GLU B 1 18 ? -5.219 17.891 -15.68 1 97.75 18 GLU B N 1
ATOM 1743 C CA . GLU B 1 18 ? -5.516 17.047 -16.828 1 97.75 18 GLU B CA 1
ATOM 1744 C C . GLU B 1 18 ? -6.539 15.961 -16.469 1 97.75 18 GLU B C 1
ATOM 1746 O O . GLU B 1 18 ? -7.141 15.352 -17.359 1 97.75 18 GLU B O 1
ATOM 1751 N N . VAL B 1 19 ? -6.75 15.781 -15.203 1 97.12 19 VAL B N 1
ATOM 1752 C CA . VAL B 1 19 ? -7.633 14.688 -14.82 1 97.12 19 VAL B CA 1
ATOM 1753 C C . VAL B 1 19 ? -8.688 15.188 -13.844 1 97.12 19 VAL B C 1
ATOM 1755 O O . VAL B 1 19 ? -9.867 15.289 -14.188 1 97.12 19 VAL B O 1
ATOM 1758 N N . TYR B 1 20 ? -8.289 15.641 -12.703 1 97.88 20 TYR B N 1
ATOM 1759 C CA . TYR B 1 20 ? -9.188 16.031 -11.625 1 97.88 20 TYR B CA 1
ATOM 1760 C C . TYR B 1 20 ? -10.148 17.125 -12.078 1 97.88 20 TYR B C 1
ATOM 1762 O O . TYR B 1 20 ? -11.367 16.984 -11.93 1 97.88 20 TYR B O 1
ATOM 1770 N N . ASP B 1 21 ? -9.633 18.172 -12.688 1 98.06 21 ASP B N 1
ATOM 1771 C CA . ASP B 1 21 ? -10.453 19.312 -13.086 1 98.06 21 ASP B CA 1
ATOM 1772 C C . ASP B 1 21 ? -11.312 18.969 -14.305 1 98.06 21 ASP B C 1
ATOM 1774 O O . ASP B 1 21 ? -12.344 19.609 -14.539 1 98.06 21 ASP B O 1
ATOM 1778 N N . LYS B 1 22 ? -11.008 17.953 -15.047 1 97.88 22 LYS B N 1
ATOM 1779 C CA . LYS B 1 22 ? -11.695 17.641 -16.297 1 97.88 22 LYS B CA 1
ATOM 1780 C C . LYS B 1 22 ? -12.758 16.562 -16.094 1 97.88 22 LYS B C 1
ATOM 1782 O O . LYS B 1 22 ? -13.586 16.328 -16.984 1 97.88 22 LYS B O 1
ATOM 1787 N N . LYS B 1 23 ? -12.75 15.938 -14.945 1 97 23 LYS B N 1
ATOM 1788 C CA . LYS B 1 23 ? -13.711 14.867 -14.719 1 97 23 LYS B CA 1
ATOM 1789 C C . LYS B 1 23 ? -14.461 15.062 -13.406 1 97 23 LYS B C 1
ATOM 1791 O O . LYS B 1 23 ? -14.492 14.172 -12.555 1 97 23 LYS B O 1
ATOM 1796 N N . PRO B 1 24 ? -15.125 16.188 -13.242 1 96.19 24 PRO B N 1
ATOM 1797 C CA . PRO B 1 24 ? -15.859 16.422 -12 1 96.19 24 PRO B CA 1
ATOM 1798 C C . PRO B 1 24 ? -16.859 15.312 -11.68 1 96.19 24 PRO B C 1
ATOM 1800 O O . PRO B 1 24 ? -17.109 15.023 -10.508 1 96.19 24 PRO B O 1
ATOM 1803 N N . GLU B 1 25 ? -17.406 14.719 -12.688 1 96.75 25 GLU B N 1
ATOM 1804 C CA . GLU B 1 25 ? -18.391 13.648 -12.477 1 96.75 25 GLU B CA 1
ATOM 1805 C C . GLU B 1 25 ? -17.766 12.461 -11.758 1 96.75 25 GLU B C 1
ATOM 1807 O O . GLU B 1 25 ? -18.453 11.742 -11.023 1 96.75 25 GLU B O 1
ATOM 1812 N N . LEU B 1 26 ? -16.516 12.219 -11.984 1 95.69 26 LEU B N 1
ATOM 1813 C CA . LEU B 1 26 ? -15.789 11.141 -11.312 1 95.69 26 LEU B CA 1
ATOM 1814 C C . LEU B 1 26 ? -15.43 11.531 -9.883 1 95.69 26 LEU B C 1
ATOM 1816 O O . LEU B 1 26 ? -15.57 10.727 -8.961 1 95.69 26 LEU B O 1
ATOM 1820 N N . PHE B 1 27 ? -15.008 12.781 -9.664 1 97.31 27 PHE B N 1
ATOM 1821 C CA . PHE B 1 27 ? -14.375 13.141 -8.398 1 97.31 27 PHE B CA 1
ATOM 1822 C C . PHE B 1 27 ? -15.391 13.742 -7.438 1 97.31 27 PHE B C 1
ATOM 1824 O O . PHE B 1 27 ? -15.227 13.641 -6.219 1 97.31 27 PHE B O 1
ATOM 1831 N N . GLU B 1 28 ? -16.469 14.336 -7.852 1 97.62 28 GLU B N 1
ATOM 1832 C CA . GLU B 1 28 ? -17.453 14.977 -6.98 1 97.62 28 GLU B CA 1
ATOM 1833 C C . GLU B 1 28 ? -18.062 13.977 -6.012 1 97.62 28 GLU B C 1
ATOM 1835 O O . GLU B 1 28 ? -18.125 14.219 -4.805 1 97.62 28 GLU B O 1
ATOM 1840 N N . PRO B 1 29 ? -18.516 12.828 -6.559 1 97.56 29 PRO B N 1
ATOM 1841 C CA . PRO B 1 29 ? -19.094 11.867 -5.613 1 97.56 29 PRO B CA 1
ATOM 1842 C C . PRO B 1 29 ? -18.078 11.367 -4.594 1 97.56 29 PRO B C 1
ATOM 1844 O O . PRO B 1 29 ? -18.438 11.008 -3.471 1 97.56 29 PRO B O 1
ATOM 1847 N N . LEU B 1 30 ? -16.812 11.367 -4.914 1 97.62 30 LEU B N 1
ATOM 1848 C CA . LEU B 1 30 ? -15.766 10.844 -4.051 1 97.62 30 LEU B CA 1
ATOM 1849 C C . LEU B 1 30 ? -15.5 11.789 -2.885 1 97.62 30 LEU B C 1
ATOM 1851 O O . LEU B 1 30 ? -14.883 11.398 -1.891 1 97.62 30 LEU B O 1
ATOM 1855 N N . LYS B 1 31 ? -15.93 13.031 -2.998 1 96.94 31 LYS B N 1
ATOM 1856 C CA . LYS B 1 31 ? -15.797 13.984 -1.902 1 96.94 31 LYS B CA 1
ATOM 1857 C C . LYS B 1 31 ? -16.672 13.594 -0.718 1 96.94 31 LYS B C 1
ATOM 1859 O O . LYS B 1 31 ? -16.344 13.898 0.431 1 96.94 31 LYS B O 1
ATOM 1864 N N . ALA B 1 32 ? -17.75 12.891 -0.979 1 95.62 32 ALA B N 1
ATOM 1865 C CA . ALA B 1 32 ? -18.719 12.539 0.054 1 95.62 32 ALA B CA 1
ATOM 1866 C C . ALA B 1 32 ? -18.359 11.211 0.72 1 95.62 32 ALA B C 1
ATOM 1868 O O . ALA B 1 32 ? -18.719 10.977 1.878 1 95.62 32 ALA B O 1
ATOM 1869 N N . GLY B 1 33 ? -17.75 10.352 0.01 1 96.5 33 GLY B N 1
ATOM 1870 C CA . GLY B 1 33 ? -17.375 9.055 0.548 1 96.5 33 GLY B CA 1
ATOM 1871 C C . GLY B 1 33 ? -16.781 8.125 -0.492 1 96.5 33 GLY B C 1
ATOM 1872 O O . GLY B 1 33 ? -16.578 8.523 -1.644 1 96.5 33 GLY B O 1
ATOM 1873 N N . GLN B 1 34 ? -16.406 6.957 -0.044 1 97.56 34 GLN B N 1
ATOM 1874 C CA . GLN B 1 34 ? -15.883 5.934 -0.941 1 97.56 34 GLN B CA 1
ATOM 1875 C C . GLN B 1 34 ? -16.672 4.633 -0.803 1 97.56 34 GLN B C 1
ATOM 1877 O O . GLN B 1 34 ? -17.125 4.289 0.289 1 97.56 34 GLN B O 1
ATOM 1882 N N . ALA B 1 35 ? -16.812 3.953 -1.905 1 97.81 35 ALA B N 1
ATOM 1883 C CA . ALA B 1 35 ? -17.406 2.627 -1.954 1 97.81 35 ALA B CA 1
ATOM 1884 C C . ALA B 1 35 ? -16.719 1.738 -2.977 1 97.81 35 ALA B C 1
ATOM 1886 O O . ALA B 1 35 ? -17.328 1.3 -3.953 1 97.81 35 ALA B O 1
ATOM 1887 N N . PRO B 1 36 ? -15.414 1.456 -2.746 1 98.69 36 PRO B N 1
ATOM 1888 C CA . PRO B 1 36 ? -14.664 0.634 -3.699 1 98.69 36 PRO B CA 1
ATOM 1889 C C . PRO B 1 36 ? -15.211 -0.79 -3.805 1 98.69 36 PRO B C 1
ATOM 1891 O O . PRO B 1 36 ? -15.648 -1.362 -2.805 1 98.69 36 PRO B O 1
ATOM 1894 N N . LYS B 1 37 ? -15.109 -1.319 -4.969 1 98.38 37 LYS B N 1
ATOM 1895 C CA . LYS B 1 37 ? -15.523 -2.699 -5.219 1 98.38 37 LYS B CA 1
ATOM 1896 C C . LYS B 1 37 ? -14.453 -3.682 -4.754 1 98.38 37 LYS B C 1
ATOM 1898 O O . LYS B 1 37 ? -14.766 -4.789 -4.309 1 98.38 37 LYS B O 1
ATOM 1903 N N . TYR B 1 38 ? -13.172 -3.254 -4.809 1 98.69 38 TYR B N 1
ATOM 1904 C CA . TYR B 1 38 ? -12.047 -4.16 -4.598 1 98.69 38 TYR B CA 1
ATOM 1905 C C . TYR B 1 38 ? -11.266 -3.77 -3.354 1 98.69 38 TYR B C 1
ATOM 1907 O O . TYR B 1 38 ? -11.18 -2.588 -3.008 1 98.69 38 TYR B O 1
ATOM 1915 N N . VAL B 1 39 ? -10.688 -4.742 -2.701 1 98.69 39 VAL B N 1
ATOM 1916 C CA . VAL B 1 39 ? -9.406 -4.578 -2.021 1 98.69 39 VAL B CA 1
ATOM 1917 C C . VAL B 1 39 ? -8.297 -5.238 -2.838 1 98.69 39 VAL B C 1
ATOM 1919 O O . VAL B 1 39 ? -8.445 -6.379 -3.285 1 98.69 39 VAL B O 1
ATOM 1922 N N . VAL B 1 40 ? -7.277 -4.523 -3.066 1 98.88 40 VAL B N 1
ATOM 1923 C CA . VAL B 1 40 ? -6.156 -5.102 -3.803 1 98.88 40 VAL B CA 1
ATOM 1924 C C . VAL B 1 40 ? -4.906 -5.102 -2.926 1 98.88 40 VAL B C 1
ATOM 1926 O O . VAL B 1 40 ? -4.488 -4.051 -2.434 1 98.88 40 VAL B O 1
ATOM 1929 N N . PHE B 1 41 ? -4.398 -6.262 -2.633 1 98.88 41 PHE B N 1
ATOM 1930 C CA . PHE B 1 41 ? -3.078 -6.422 -2.033 1 98.88 41 PHE B CA 1
ATOM 1931 C C . PHE B 1 41 ? -2.012 -6.578 -3.111 1 98.88 41 PHE B C 1
ATOM 1933 O O . PHE B 1 41 ? -2.109 -7.461 -3.967 1 98.88 41 PHE B O 1
ATOM 1940 N N . ALA B 1 42 ? -1.037 -5.758 -3.131 1 98.88 42 ALA B N 1
ATOM 1941 C CA . ALA B 1 42 ? 0.057 -5.797 -4.098 1 98.88 42 ALA B CA 1
ATOM 1942 C C . ALA B 1 42 ? 1.389 -5.461 -3.432 1 98.88 42 ALA B C 1
ATOM 1944 O O . ALA B 1 42 ? 1.419 -4.992 -2.291 1 98.88 42 ALA B O 1
ATOM 1945 N N . CYS B 1 43 ? 2.449 -5.758 -4.098 1 98.88 43 CYS B N 1
ATOM 1946 C CA . CYS B 1 43 ? 3.777 -5.547 -3.533 1 98.88 43 CYS B CA 1
ATOM 1947 C C . CYS B 1 43 ? 4.133 -4.066 -3.512 1 98.88 43 CYS B C 1
ATOM 1949 O O . CYS B 1 43 ? 3.691 -3.305 -4.375 1 98.88 43 CYS B O 1
ATOM 1951 N N . SER B 1 44 ? 4.977 -3.646 -2.59 1 98.88 44 SER B N 1
ATOM 1952 C CA . SER B 1 44 ? 5.52 -2.293 -2.512 1 98.88 44 SER B CA 1
ATOM 1953 C C . SER B 1 44 ? 6.422 -1.99 -3.705 1 98.88 44 SER B C 1
ATOM 1955 O O . SER B 1 44 ? 6.727 -0.827 -3.977 1 98.88 44 SER B O 1
ATOM 1957 N N . ASP B 1 45 ? 6.859 -2.941 -4.43 1 98.81 45 ASP B N 1
ATOM 1958 C CA . ASP B 1 45 ? 7.754 -2.832 -5.578 1 98.81 45 ASP B CA 1
ATOM 1959 C C . ASP B 1 45 ? 7.34 -1.683 -6.492 1 98.81 45 ASP B C 1
ATOM 1961 O O . ASP B 1 45 ? 6.148 -1.495 -6.762 1 98.81 45 ASP B O 1
ATOM 1965 N N . SER B 1 46 ? 8.297 -0.904 -6.953 1 98.81 46 SER B N 1
ATOM 1966 C CA . SER B 1 46 ? 8.047 0.326 -7.695 1 98.81 46 SER B CA 1
ATOM 1967 C C . SER B 1 46 ? 7.496 0.028 -9.086 1 98.81 46 SER B C 1
ATOM 1969 O O . SER B 1 46 ? 6.996 0.925 -9.766 1 98.81 46 SER B O 1
ATOM 1971 N N . ARG B 1 47 ? 7.555 -1.144 -9.562 1 98.62 47 ARG B N 1
ATOM 1972 C CA . ARG B 1 47 ? 7.238 -1.511 -10.938 1 98.62 47 ARG B CA 1
ATOM 1973 C C . ARG B 1 47 ? 5.805 -2.023 -11.055 1 98.62 47 ARG B C 1
ATOM 1975 O O . ARG B 1 47 ? 5.293 -2.215 -12.156 1 98.62 47 ARG B O 1
ATOM 1982 N N . VAL B 1 48 ? 5.016 -2.078 -9.844 1 98.69 48 VAL B N 1
ATOM 1983 C CA . VAL B 1 48 ? 3.844 -2.941 -9.938 1 98.69 48 VAL B CA 1
ATOM 1984 C C . VAL B 1 48 ? 2.639 -2.258 -9.297 1 98.69 48 VAL B C 1
ATOM 1986 O O . VAL B 1 48 ? 1.791 -2.918 -8.695 1 98.69 48 VAL B O 1
ATOM 1989 N N . CYS B 1 49 ? 2.479 -0.989 -9.359 1 98.69 49 CYS B N 1
ATOM 1990 C CA . CYS B 1 49 ? 1.305 -0.299 -8.836 1 98.69 49 CYS B CA 1
ATOM 1991 C C . CYS B 1 49 ? 0.032 -0.798 -9.516 1 98.69 49 CYS B C 1
ATOM 1993 O O . CYS B 1 49 ? -0.156 -0.604 -10.711 1 98.69 49 CYS B O 1
ATOM 1995 N N . PRO B 1 50 ? -0.887 -1.376 -8.742 1 98.69 50 PRO B N 1
ATOM 1996 C CA . PRO B 1 50 ? -2.07 -1.962 -9.375 1 98.69 50 PRO B CA 1
ATOM 1997 C C . PRO B 1 50 ? -2.979 -0.912 -10.016 1 98.69 50 PRO B C 1
ATOM 1999 O O . PRO B 1 50 ? -3.605 -1.176 -11.047 1 98.69 50 PRO B O 1
ATOM 2002 N N . SER B 1 51 ? -3.061 0.311 -9.445 1 98.62 51 SER B N 1
ATOM 2003 C CA . SER B 1 51 ? -3.91 1.343 -10.031 1 98.62 51 SER B CA 1
ATOM 2004 C C . SER B 1 51 ? -3.438 1.72 -11.43 1 98.62 51 SER B C 1
ATOM 2006 O O . SER B 1 51 ? -4.25 2.004 -12.312 1 98.62 51 SER B O 1
ATOM 2008 N N . VAL B 1 52 ? -2.129 1.687 -11.633 1 98.25 52 VAL B N 1
ATOM 2009 C CA . VAL B 1 52 ? -1.551 2.023 -12.93 1 98.25 52 VAL B CA 1
ATOM 2010 C C . VAL B 1 52 ? -1.687 0.835 -13.875 1 98.25 52 VAL B C 1
ATOM 2012 O O . VAL B 1 52 ? -2.199 0.978 -14.992 1 98.25 52 VAL B O 1
ATOM 2015 N N . THR B 1 53 ? -1.321 -0.391 -13.477 1 98.44 53 THR B N 1
ATOM 2016 C CA . THR B 1 53 ? -1.23 -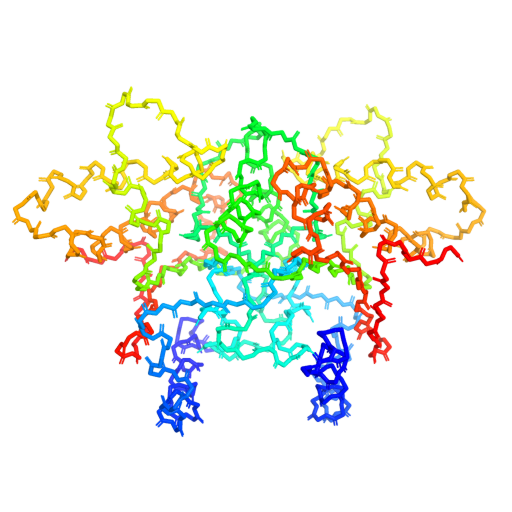1.545 -14.367 1 98.44 53 THR B CA 1
ATOM 2017 C C . THR B 1 53 ? -2.621 -2.062 -14.727 1 98.44 53 THR B C 1
ATOM 2019 O O . THR B 1 53 ? -2.814 -2.656 -15.789 1 98.44 53 THR B O 1
ATOM 2022 N N . LEU B 1 54 ? -3.619 -1.806 -13.836 1 98.56 54 LEU B N 1
ATOM 2023 C CA . LEU B 1 54 ? -4.957 -2.336 -14.078 1 98.56 54 LEU B CA 1
ATOM 2024 C C . LEU B 1 54 ? -5.93 -1.218 -14.43 1 98.56 54 LEU B C 1
ATOM 2026 O O . LEU B 1 54 ? -7.121 -1.465 -14.625 1 98.56 54 LEU B O 1
ATOM 2030 N N . GLY B 1 55 ? -5.434 -0.005 -14.445 1 97.81 55 GLY B N 1
ATOM 2031 C CA . GLY B 1 55 ? -6.266 1.132 -14.797 1 97.81 55 GLY B CA 1
ATOM 2032 C C . GLY B 1 55 ? -7.367 1.404 -13.789 1 97.81 55 GLY B C 1
ATOM 2033 O O . GLY B 1 55 ? -8.492 1.734 -14.164 1 97.81 55 GLY B O 1
ATOM 2034 N N . LEU B 1 56 ? -7.113 1.207 -12.547 1 98.19 56 LEU B N 1
ATOM 2035 C CA . LEU B 1 56 ? -8.109 1.46 -11.508 1 98.19 56 LEU B CA 1
ATOM 2036 C C . LEU B 1 56 ? -8.273 2.957 -11.266 1 98.19 56 LEU B C 1
ATOM 2038 O O . LEU B 1 56 ? -7.309 3.648 -10.93 1 98.19 56 LEU B O 1
ATOM 2042 N N . GLN B 1 57 ? -9.445 3.451 -11.398 1 96.88 57 GLN B N 1
ATOM 2043 C CA . GLN B 1 57 ? -9.75 4.859 -11.172 1 96.88 57 GLN B CA 1
ATOM 2044 C C . GLN B 1 57 ? -9.891 5.16 -9.68 1 96.88 57 GLN B C 1
ATOM 2046 O O . GLN B 1 57 ? -10.18 4.266 -8.883 1 96.88 57 GLN B O 1
ATOM 2051 N N . PRO B 1 58 ? -9.672 6.449 -9.281 1 97.88 58 PRO B N 1
ATOM 2052 C CA . PRO B 1 58 ? -9.953 6.812 -7.887 1 97.88 58 PRO B CA 1
ATOM 2053 C C . PRO B 1 58 ? -11.344 6.387 -7.43 1 97.88 58 PRO B C 1
ATOM 2055 O O . PRO B 1 58 ? -12.328 6.625 -8.141 1 97.88 58 PRO B O 1
ATOM 2058 N N . GLY B 1 59 ? -11.422 5.719 -6.316 1 98.25 59 GLY B N 1
ATOM 2059 C CA . GLY B 1 59 ? -12.688 5.254 -5.781 1 98.25 59 GLY B CA 1
ATOM 2060 C C . GLY B 1 59 ? -12.969 3.791 -6.082 1 98.25 59 GLY B C 1
ATOM 2061 O O . GLY B 1 59 ? -13.867 3.191 -5.5 1 98.25 59 GLY B O 1
ATOM 2062 N N . GLU B 1 60 ? -12.125 3.133 -6.859 1 98.12 60 GLU B N 1
ATOM 2063 C CA . GLU B 1 60 ? -12.461 1.812 -7.379 1 98.12 60 GLU B CA 1
ATOM 2064 C C . GLU B 1 60 ? -11.875 0.708 -6.504 1 98.12 60 GLU B C 1
ATOM 2066 O O . GLU B 1 60 ? -12.43 -0.392 -6.43 1 98.12 60 GLU B O 1
ATOM 2071 N N . ALA B 1 61 ? -10.719 0.987 -5.852 1 98.81 61 ALA B N 1
ATOM 2072 C CA . ALA B 1 61 ? -10.062 -0.077 -5.094 1 98.81 61 ALA B CA 1
ATOM 2073 C C . ALA B 1 61 ? -9.383 0.476 -3.846 1 98.81 61 ALA B C 1
ATOM 2075 O O . ALA B 1 61 ? -8.641 1.455 -3.92 1 98.81 61 ALA B O 1
ATOM 2076 N N . PHE B 1 62 ? -9.766 -0.078 -2.666 1 98.88 62 PHE B N 1
ATOM 2077 C CA . PHE B 1 62 ? -8.969 0.04 -1.451 1 98.88 62 PHE B CA 1
ATOM 2078 C C . PHE B 1 62 ? -7.691 -0.779 -1.562 1 98.88 62 PHE B C 1
ATOM 2080 O O . PHE B 1 62 ? -7.727 -1.95 -1.946 1 98.88 62 PHE B O 1
ATOM 2087 N N . THR B 1 63 ? -6.473 -0.21 -1.349 1 98.94 63 THR B N 1
ATOM 2088 C CA . THR B 1 63 ? -5.246 -0.88 -1.76 1 98.94 63 THR B CA 1
ATOM 2089 C C . THR B 1 63 ? -4.27 -0.989 -0.591 1 98.94 63 THR B C 1
ATOM 2091 O O . THR B 1 63 ? -4.07 -0.024 0.151 1 98.94 63 THR B O 1
ATOM 2094 N N . VAL B 1 64 ? -3.725 -2.131 -0.389 1 98.88 64 VAL B N 1
ATOM 2095 C CA . VAL B 1 64 ? -2.643 -2.387 0.555 1 98.88 64 VAL B CA 1
ATOM 2096 C C . VAL B 1 64 ? -1.381 -2.793 -0.203 1 98.88 64 VAL B C 1
ATOM 2098 O O . VAL B 1 64 ? -1.419 -3.686 -1.052 1 98.88 64 VAL B O 1
ATOM 2101 N N . ARG B 1 65 ? -0.314 -2.115 0.021 1 98.88 65 ARG B N 1
ATOM 2102 C CA . ARG B 1 65 ? 0.957 -2.459 -0.609 1 98.88 65 ARG B CA 1
ATOM 2103 C C . ARG B 1 65 ? 2.045 -2.676 0.437 1 98.88 65 ARG B C 1
ATOM 2105 O O . ARG B 1 65 ? 2.301 -1.799 1.267 1 98.88 65 ARG B O 1
ATOM 2112 N N . ASN B 1 66 ? 2.629 -3.805 0.427 1 98.75 66 ASN B N 1
ATOM 2113 C CA . ASN B 1 66 ? 3.701 -4.234 1.319 1 98.75 66 ASN B CA 1
ATOM 2114 C C . ASN B 1 66 ? 4.703 -5.129 0.6 1 98.75 66 ASN B C 1
ATOM 2116 O O . ASN B 1 66 ? 4.582 -5.367 -0.603 1 98.75 66 ASN B O 1
ATOM 2120 N N . ILE B 1 67 ? 5.762 -5.586 1.356 1 98.56 67 ILE B N 1
ATOM 2121 C CA . ILE B 1 67 ? 6.777 -6.445 0.76 1 98.56 67 ILE B CA 1
ATOM 2122 C C . ILE B 1 67 ? 6.145 -7.762 0.313 1 98.56 67 ILE B C 1
ATOM 2124 O O . ILE B 1 67 ? 5.59 -8.5 1.131 1 98.56 67 ILE B O 1
ATOM 2128 N N . ALA B 1 68 ? 6.141 -8.031 -1.013 1 98.69 68 ALA B N 1
ATOM 2129 C CA . ALA B 1 68 ? 5.793 -9.297 -1.642 1 98.69 68 ALA B CA 1
ATOM 2130 C C . ALA B 1 68 ? 4.289 -9.547 -1.589 1 98.69 68 ALA B C 1
ATOM 2132 O O . ALA B 1 68 ? 3.832 -10.68 -1.753 1 98.69 68 ALA B O 1
ATOM 2133 N N . ALA B 1 69 ? 3.494 -8.484 -1.236 1 98.5 69 ALA B N 1
ATOM 2134 C CA . ALA B 1 69 ? 2.037 -8.57 -1.218 1 98.5 69 ALA B CA 1
ATOM 2135 C C . ALA B 1 69 ? 1.568 -9.695 -0.299 1 98.5 69 ALA B C 1
ATOM 2137 O O . ALA B 1 69 ? 0.663 -10.461 -0.651 1 98.5 69 ALA B O 1
ATOM 2138 N N . MET B 1 70 ? 2.172 -9.797 0.848 1 98.44 70 MET B N 1
ATOM 2139 C CA . MET B 1 70 ? 1.836 -10.898 1.746 1 98.44 70 MET B CA 1
ATOM 2140 C C . MET B 1 70 ? 0.662 -10.531 2.646 1 98.44 70 MET B C 1
ATOM 2142 O O . MET B 1 70 ? 0.568 -9.391 3.117 1 98.44 70 MET B O 1
ATOM 2146 N N . VAL B 1 71 ? -0.192 -11.492 2.842 1 98.75 71 VAL B N 1
ATOM 2147 C CA . VAL B 1 71 ? -1.263 -11.406 3.828 1 98.75 71 VAL B CA 1
ATOM 2148 C C . VAL B 1 71 ? -1.064 -12.477 4.902 1 98.75 71 VAL B C 1
ATOM 2150 O O . VAL B 1 71 ? -1.126 -13.672 4.609 1 98.75 71 VAL B O 1
ATOM 2153 N N . PRO B 1 72 ? -0.755 -12.078 6.102 1 98.56 72 PRO B N 1
ATOM 2154 C CA . PRO B 1 72 ? -0.613 -13.055 7.1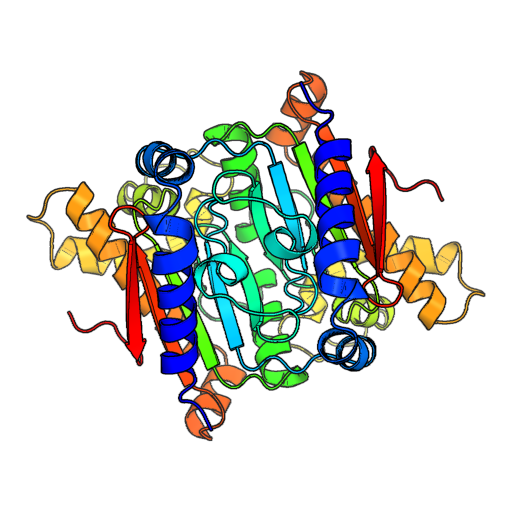8 1 98.56 72 PRO B CA 1
ATOM 2155 C C . PRO B 1 72 ? -1.952 -13.633 7.633 1 98.56 72 PRO B C 1
ATOM 2157 O O . PRO B 1 72 ? -3.006 -13.078 7.32 1 98.56 72 PRO B O 1
ATOM 2160 N N . ALA B 1 73 ? -1.886 -14.773 8.32 1 98.38 73 ALA B N 1
ATOM 2161 C CA . ALA B 1 73 ? -3.078 -15.297 8.977 1 98.38 73 ALA B CA 1
ATOM 2162 C C . ALA B 1 73 ? -3.547 -14.367 10.086 1 98.38 73 ALA B C 1
ATOM 2164 O O . ALA B 1 73 ? -2.779 -13.523 10.562 1 98.38 73 ALA B O 1
ATOM 2165 N N . TYR B 1 74 ? -4.773 -14.555 10.461 1 98.06 74 TYR B N 1
ATOM 2166 C CA . TYR B 1 74 ? -5.387 -13.758 11.523 1 98.06 74 TYR B CA 1
ATOM 2167 C C . TYR B 1 74 ? -4.539 -13.797 12.789 1 98.06 74 TYR B C 1
ATOM 2169 O O . TYR B 1 74 ? -4.355 -14.859 13.391 1 98.06 74 TYR B O 1
ATOM 2177 N N . ASP B 1 75 ? -3.977 -12.688 13.117 1 96.19 75 ASP B N 1
ATOM 2178 C CA . ASP B 1 75 ? -3.201 -12.492 14.344 1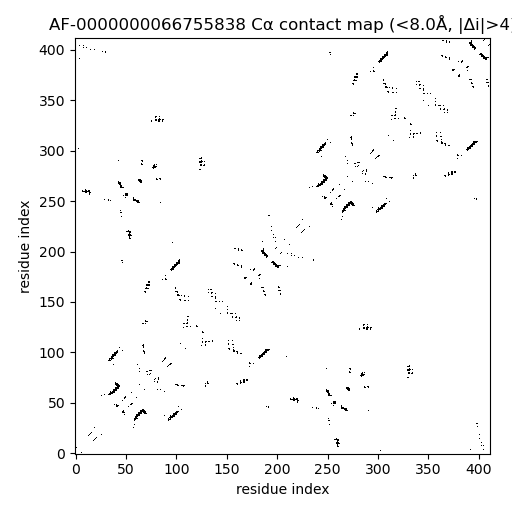 96.19 75 ASP B CA 1
ATOM 2179 C C . ASP B 1 75 ? -3.301 -11.055 14.836 1 96.19 75 ASP B C 1
ATOM 2181 O O . ASP B 1 75 ? -2.633 -10.164 14.305 1 96.19 75 ASP B O 1
ATOM 2185 N N . LYS B 1 76 ? -3.99 -10.719 15.891 1 91.44 76 LYS B N 1
ATOM 2186 C CA . LYS B 1 76 ? -4.305 -9.383 16.391 1 91.44 76 LYS B CA 1
ATOM 2187 C C . LYS B 1 76 ? -3.078 -8.727 17.016 1 91.44 76 LYS B C 1
ATOM 2189 O O . LYS B 1 76 ? -3.055 -7.512 17.219 1 91.44 76 LYS B O 1
ATOM 2194 N N . THR B 1 77 ? -2.129 -9.516 17.25 1 91.31 77 THR B N 1
ATOM 2195 C CA . THR B 1 77 ? -0.984 -9.008 18 1 91.31 77 THR B CA 1
ATOM 2196 C C . THR B 1 77 ? 0.143 -8.609 17.047 1 91.31 77 THR B C 1
ATOM 2198 O O . THR B 1 77 ? 0.816 -7.598 17.266 1 91.31 77 THR B O 1
ATOM 2201 N N . LYS B 1 78 ? 0.293 -9.336 15.984 1 92.56 78 LYS B N 1
ATOM 2202 C CA . LYS B 1 78 ? 1.508 -9.172 15.195 1 92.56 78 LYS B CA 1
ATOM 2203 C C . LYS B 1 78 ? 1.229 -8.375 13.922 1 92.56 78 LYS B C 1
ATOM 2205 O O . LYS B 1 78 ? 2.119 -7.703 13.398 1 92.56 78 LYS B O 1
ATOM 2210 N N . TYR B 1 79 ? 0.056 -8.422 13.438 1 95.94 79 TYR B N 1
ATOM 2211 C CA . TYR B 1 79 ? -0.161 -7.926 12.078 1 95.94 79 TYR B CA 1
ATOM 2212 C C . TYR B 1 79 ? -1.35 -6.973 12.031 1 95.94 79 TYR B C 1
ATOM 2214 O O . TYR B 1 79 ? -2.217 -7.098 11.164 1 95.94 79 TYR B O 1
ATOM 2222 N N . THR B 1 80 ? -1.381 -6.004 12.969 1 95.62 80 THR B N 1
ATOM 2223 C CA . THR B 1 80 ? -2.504 -5.086 13.109 1 95.62 80 THR B CA 1
ATOM 2224 C C . THR B 1 80 ? -2.648 -4.219 11.867 1 95.62 80 THR B C 1
ATOM 2226 O O . THR B 1 80 ? -3.76 -3.818 11.508 1 95.62 80 THR B O 1
ATOM 2229 N N . GLY B 1 81 ? -1.531 -3.936 11.195 1 96.56 81 GLY B N 1
ATOM 2230 C CA . GLY B 1 81 ? -1.598 -3.127 9.992 1 96.56 81 GLY B CA 1
ATOM 2231 C C . GLY B 1 81 ? -2.424 -3.764 8.891 1 96.56 81 GLY B C 1
ATOM 2232 O O . GLY B 1 81 ? -3.371 -3.158 8.391 1 96.56 81 GLY B O 1
ATOM 2233 N N . ILE B 1 82 ? -2.135 -4.988 8.539 1 98 82 ILE B N 1
ATOM 2234 C CA . ILE B 1 82 ? -2.854 -5.707 7.496 1 98 82 ILE B CA 1
ATOM 2235 C C . ILE B 1 82 ? -4.266 -6.039 7.973 1 98 82 ILE B C 1
ATOM 2237 O O . ILE B 1 82 ? -5.238 -5.848 7.234 1 98 82 ILE B O 1
ATOM 2241 N N . GLY B 1 83 ? -4.387 -6.496 9.219 1 97.88 83 GLY B N 1
ATOM 2242 C CA . GLY B 1 83 ? -5.695 -6.828 9.758 1 97.88 83 GLY B CA 1
ATOM 2243 C C . GLY B 1 83 ? -6.66 -5.66 9.75 1 97.88 83 GLY B C 1
ATOM 2244 O O . GLY B 1 83 ? -7.844 -5.828 9.438 1 97.88 83 GLY B O 1
ATOM 2245 N N . SER B 1 84 ? -6.184 -4.477 10.133 1 97.69 84 SER B N 1
ATOM 2246 C CA . SER B 1 84 ? -7.035 -3.291 10.156 1 97.69 84 SER B CA 1
ATOM 2247 C C . SER B 1 84 ? -7.539 -2.945 8.758 1 97.69 84 SER B C 1
ATOM 2249 O O . SER B 1 84 ? -8.695 -2.545 8.594 1 97.69 84 SER B O 1
ATOM 2251 N N . ALA B 1 85 ? -6.668 -3.086 7.766 1 98.25 85 ALA B N 1
ATOM 2252 C CA . ALA B 1 85 ? -7.062 -2.805 6.391 1 98.25 85 ALA B CA 1
ATOM 2253 C C . ALA B 1 85 ? -8.148 -3.771 5.922 1 98.25 85 ALA B C 1
ATOM 2255 O O . ALA B 1 85 ? -9.141 -3.357 5.324 1 98.25 85 ALA B O 1
ATOM 2256 N N . ILE B 1 86 ? -7.961 -5.059 6.223 1 98.62 86 ILE B N 1
ATOM 2257 C CA . ILE B 1 86 ? -8.938 -6.07 5.836 1 98.62 86 ILE B CA 1
ATOM 2258 C C . ILE B 1 86 ? -10.266 -5.797 6.535 1 98.62 86 ILE B C 1
ATOM 2260 O O . ILE B 1 86 ? -11.32 -5.777 5.898 1 98.62 86 ILE B O 1
ATOM 2264 N N . GLU B 1 87 ? -10.227 -5.539 7.844 1 98 87 GLU B N 1
ATOM 2265 C CA . GLU B 1 87 ? -11.422 -5.305 8.641 1 98 87 GLU B CA 1
ATOM 2266 C C . GLU B 1 87 ? -12.203 -4.098 8.133 1 98 87 GLU B C 1
ATOM 2268 O O . GLU B 1 87 ? -13.414 -4.18 7.918 1 98 87 GLU B O 1
ATOM 2273 N N . TYR B 1 88 ? -11.516 -3.031 7.945 1 97.88 88 TYR B N 1
ATOM 2274 C CA . TYR B 1 88 ? -12.188 -1.818 7.492 1 97.88 88 TYR B CA 1
ATOM 2275 C C . TYR B 1 88 ? -12.805 -2.02 6.117 1 97.88 88 TYR B C 1
ATOM 2277 O O . TYR B 1 88 ? -13.961 -1.638 5.887 1 97.88 88 TYR B O 1
ATOM 2285 N N . ALA B 1 89 ? -12.055 -2.578 5.176 1 97.94 89 ALA B N 1
ATOM 2286 C CA . ALA B 1 89 ? -12.531 -2.777 3.807 1 97.94 89 ALA B CA 1
ATOM 2287 C C . ALA B 1 89 ? -13.766 -3.672 3.779 1 97.94 89 ALA B C 1
ATOM 2289 O O . ALA B 1 89 ? -14.742 -3.367 3.096 1 97.94 89 ALA B O 1
ATOM 2290 N N . VAL B 1 90 ? -13.75 -4.758 4.547 1 98.19 90 VAL B N 1
ATOM 2291 C CA . VAL B 1 90 ? -14.812 -5.754 4.484 1 98.19 90 VAL B CA 1
ATOM 2292 C C . VAL B 1 90 ? -16 -5.285 5.312 1 98.19 90 VAL B C 1
ATOM 2294 O O . VAL B 1 90 ? -17.141 -5.336 4.848 1 98.19 90 VAL B O 1
ATOM 2297 N N . CYS B 1 91 ? -15.766 -4.723 6.504 1 97.12 91 CYS B N 1
ATOM 2298 C CA . CYS B 1 91 ? -16.844 -4.48 7.453 1 97.12 91 CYS B CA 1
ATOM 2299 C C . CYS B 1 91 ? -17.438 -3.082 7.273 1 97.12 91 CYS B C 1
ATOM 2301 O O . CYS B 1 91 ? -18.625 -2.869 7.484 1 97.12 91 CYS B O 1
ATOM 2303 N N . ALA B 1 92 ? -16.578 -2.148 6.938 1 96.06 92 ALA B N 1
ATOM 2304 C CA . ALA B 1 92 ? -17.047 -0.77 6.836 1 96.06 92 ALA B CA 1
ATOM 2305 C C . ALA B 1 92 ? -17.359 -0.399 5.387 1 96.06 92 ALA B C 1
ATOM 2307 O O . ALA B 1 92 ? -18.422 0.137 5.086 1 96.06 92 ALA B O 1
ATOM 2308 N N . LEU B 1 93 ? -16.438 -0.715 4.449 1 97.81 93 LEU B N 1
ATOM 2309 C CA . LEU B 1 93 ? -16.594 -0.288 3.062 1 97.81 93 LEU B CA 1
ATOM 2310 C C . LEU B 1 93 ? -17.422 -1.296 2.273 1 97.81 93 LEU B C 1
ATOM 2312 O O . LEU B 1 93 ? -17.906 -0.987 1.182 1 97.81 93 LEU B O 1
ATOM 2316 N N . LYS B 1 94 ? -17.562 -2.502 2.789 1 98.12 94 LYS B N 1
ATOM 2317 C CA . LYS B 1 94 ? -18.375 -3.559 2.189 1 98.12 94 LYS B CA 1
ATOM 2318 C C . LYS B 1 94 ? -17.906 -3.871 0.771 1 98.12 94 LYS B C 1
ATOM 2320 O O . LYS B 1 94 ? -18.703 -3.92 -0.159 1 98.12 94 LYS B O 1
ATOM 2325 N N . VAL B 1 95 ? -16.641 -4.051 0.623 1 98.56 95 VAL B N 1
ATOM 2326 C CA . VAL B 1 95 ? -16.078 -4.434 -0.667 1 98.56 95 VAL B CA 1
ATOM 2327 C C . VAL B 1 95 ? -16.625 -5.797 -1.086 1 98.56 95 VAL B C 1
ATOM 2329 O O . VAL B 1 95 ? -17.141 -6.551 -0.252 1 98.56 95 VAL B O 1
ATOM 2332 N N . GLU B 1 96 ? -16.453 -6.086 -2.389 1 98.31 96 GLU B N 1
ATOM 2333 C CA . GLU B 1 96 ? -17.031 -7.316 -2.916 1 98.31 96 GLU B CA 1
ATOM 2334 C C . GLU B 1 96 ? -15.953 -8.32 -3.293 1 98.31 96 GLU B C 1
ATOM 2336 O O . GLU B 1 96 ? -16.203 -9.531 -3.334 1 98.31 96 GLU B O 1
ATOM 2341 N N . VAL B 1 97 ? -14.75 -7.824 -3.605 1 98.38 97 VAL B N 1
ATOM 2342 C CA . VAL B 1 97 ? -13.695 -8.703 -4.105 1 98.38 97 VAL B CA 1
ATOM 2343 C C . VAL B 1 97 ? -12.375 -8.367 -3.416 1 98.38 97 VAL B C 1
ATOM 2345 O O . VAL B 1 97 ? -11.953 -7.207 -3.396 1 98.38 97 VAL B O 1
ATOM 2348 N N . LEU B 1 98 ? -11.766 -9.336 -2.781 1 98.62 98 LEU B N 1
ATOM 2349 C CA . LEU B 1 98 ? -10.391 -9.234 -2.309 1 98.62 98 LEU B CA 1
ATOM 2350 C C . LEU B 1 98 ? -9.422 -9.867 -3.303 1 98.62 98 LEU B C 1
ATOM 2352 O O . LEU B 1 98 ? -9.562 -11.047 -3.641 1 98.62 98 LEU B O 1
ATOM 2356 N N . VAL B 1 99 ? -8.523 -9.086 -3.766 1 98.69 99 VAL B N 1
ATOM 2357 C CA . VAL B 1 99 ? -7.578 -9.516 -4.793 1 98.69 99 VAL B CA 1
ATOM 2358 C C . VAL B 1 99 ? -6.156 -9.477 -4.238 1 98.69 99 VAL B C 1
ATOM 2360 O O . VAL B 1 99 ? -5.734 -8.461 -3.67 1 98.69 99 VAL B O 1
ATOM 2363 N N . VAL B 1 100 ? -5.418 -10.555 -4.32 1 98.88 100 VAL B N 1
ATOM 2364 C CA . VAL B 1 100 ? -3.996 -10.586 -3.996 1 98.88 100 VAL B CA 1
ATOM 2365 C C . VAL B 1 100 ? -3.176 -10.773 -5.27 1 98.88 100 VAL B C 1
ATOM 2367 O O . VAL B 1 100 ? -3.357 -11.75 -5.992 1 98.88 100 VAL B O 1
ATOM 2370 N N . ILE B 1 101 ? -2.275 -9.852 -5.527 1 98.81 101 ILE B N 1
ATOM 2371 C CA . ILE B 1 101 ? -1.531 -9.898 -6.781 1 98.81 101 ILE B CA 1
ATOM 2372 C C . ILE B 1 101 ? -0.036 -10 -6.492 1 98.81 101 ILE B C 1
ATOM 2374 O O . ILE B 1 101 ? 0.571 -9.062 -5.969 1 98.81 101 ILE B O 1
ATOM 2378 N N . GLY B 1 102 ? 0.579 -11.172 -6.797 1 98.69 102 GLY B N 1
ATOM 2379 C CA . GLY B 1 102 ? 2.027 -11.297 -6.832 1 98.69 102 GLY B CA 1
ATOM 2380 C C . GLY B 1 102 ? 2.643 -10.797 -8.117 1 98.69 102 GLY B C 1
ATOM 2381 O O . GLY B 1 102 ? 1.93 -10.352 -9.023 1 98.69 102 GLY B O 1
ATOM 2382 N N . HIS B 1 103 ? 3.945 -10.852 -8.211 1 98.88 103 HIS B N 1
ATOM 2383 C CA . HIS B 1 103 ? 4.566 -10.359 -9.43 1 98.88 103 HIS B CA 1
ATOM 2384 C C . HIS B 1 103 ? 5.891 -11.062 -9.695 1 98.88 103 HIS B C 1
ATOM 2386 O O . HIS B 1 103 ? 6.465 -11.68 -8.797 1 98.88 103 HIS B O 1
ATOM 2392 N N . SER B 1 104 ? 6.336 -10.977 -10.875 1 98.56 104 SER B N 1
ATOM 2393 C CA . SER B 1 104 ? 7.594 -11.594 -11.297 1 98.56 104 SER B CA 1
ATOM 2394 C C . SER B 1 104 ? 8.789 -10.875 -10.68 1 98.56 104 SER B C 1
ATOM 2396 O O . SER B 1 104 ? 8.711 -9.688 -10.359 1 98.56 104 SER B O 1
ATOM 2398 N N . CYS B 1 105 ? 9.922 -11.633 -10.469 1 98.06 105 CYS B N 1
ATOM 2399 C CA . CYS B 1 105 ? 11.195 -11.117 -9.984 1 98.06 105 CYS B CA 1
ATOM 2400 C C . CYS B 1 105 ? 11.039 -10.422 -8.641 1 98.06 105 CYS B C 1
ATOM 2402 O O . CYS B 1 105 ? 11.648 -9.375 -8.406 1 98.06 105 CYS B O 1
ATOM 2404 N N . CYS B 1 106 ? 10.234 -10.945 -7.855 1 98.31 106 CYS B N 1
ATOM 2405 C CA . CYS B 1 106 ? 9.969 -10.336 -6.559 1 98.31 106 CYS B CA 1
ATOM 2406 C C . CYS B 1 106 ? 11.117 -10.578 -5.594 1 98.31 106 CYS B C 1
ATOM 2408 O O . CYS B 1 106 ? 11.391 -11.727 -5.215 1 98.31 106 CYS B O 1
ATOM 2410 N N . GLY B 1 107 ? 11.75 -9.531 -5.148 1 96.75 107 GLY B N 1
ATOM 2411 C CA . GLY B 1 107 ? 12.852 -9.648 -4.211 1 96.75 107 GLY B CA 1
ATOM 2412 C C . GLY B 1 107 ? 12.453 -10.273 -2.887 1 96.75 107 GLY B C 1
ATOM 2413 O O . GLY B 1 107 ? 13.234 -10.992 -2.266 1 96.75 107 GLY B O 1
ATOM 2414 N N . GLY B 1 108 ? 11.258 -9.953 -2.35 1 97.56 108 GLY B N 1
ATOM 2415 C CA . GLY B 1 108 ? 10.773 -10.547 -1.12 1 97.56 108 GLY B CA 1
ATOM 2416 C C . GLY B 1 108 ? 10.617 -12.055 -1.21 1 97.56 108 GLY B C 1
ATOM 2417 O O . GLY B 1 108 ? 10.953 -12.773 -0.267 1 97.56 108 GLY B O 1
ATOM 2418 N N . ILE B 1 109 ? 10.125 -12.539 -2.326 1 98.38 109 ILE B N 1
ATOM 2419 C CA . ILE B 1 109 ? 9.969 -13.969 -2.553 1 98.38 109 ILE B CA 1
ATOM 2420 C C . ILE B 1 109 ? 11.344 -14.633 -2.643 1 98.38 109 ILE B C 1
ATOM 2422 O O . ILE B 1 109 ? 11.547 -15.727 -2.105 1 98.38 109 ILE B O 1
ATOM 2426 N N . ARG B 1 110 ? 12.234 -13.969 -3.379 1 97.25 110 ARG B N 1
ATOM 2427 C CA . ARG B 1 110 ? 13.602 -14.484 -3.461 1 97.25 110 ARG B CA 1
ATOM 2428 C C . ARG B 1 110 ? 14.227 -14.586 -2.076 1 97.25 110 ARG B C 1
ATOM 2430 O O . ARG B 1 110 ? 14.891 -15.578 -1.761 1 97.25 110 ARG B O 1
ATOM 2437 N N . ALA B 1 111 ? 14.062 -13.57 -1.23 1 96.12 111 ALA B N 1
ATOM 2438 C CA . ALA B 1 111 ? 14.555 -13.594 0.143 1 96.12 111 ALA B CA 1
ATOM 2439 C C . ALA B 1 111 ? 13.953 -14.758 0.922 1 96.12 111 ALA B C 1
ATOM 2441 O O . ALA B 1 111 ? 14.664 -15.469 1.641 1 96.12 111 ALA B O 1
ATOM 2442 N N . LEU B 1 112 ? 12.68 -14.93 0.822 1 96.94 112 LEU B N 1
ATOM 2443 C CA . LEU B 1 112 ? 11.984 -16.031 1.491 1 96.94 112 LEU B CA 1
ATOM 2444 C C . LEU B 1 112 ? 12.594 -17.375 1.114 1 96.94 112 LEU B C 1
ATOM 2446 O O . LEU B 1 112 ? 12.906 -18.172 1.988 1 96.94 112 LEU B O 1
ATOM 2450 N N . LEU B 1 113 ? 12.75 -17.578 -0.201 1 97.06 113 LEU B N 1
ATOM 2451 C CA . LEU B 1 113 ? 13.273 -18.859 -0.668 1 97.06 113 LEU B CA 1
ATOM 2452 C C . LEU B 1 113 ? 14.711 -19.062 -0.211 1 97.06 113 LEU B C 1
ATOM 2454 O O . LEU B 1 113 ? 15.141 -20.203 0.022 1 97.06 113 LEU B O 1
ATOM 2458 N N . SER B 1 114 ? 15.43 -18 -0.026 1 95.12 114 SER B N 1
ATOM 2459 C CA . SER B 1 114 ? 16.844 -18.047 0.316 1 95.12 114 SER B CA 1
ATOM 2460 C C . SER B 1 114 ? 17.047 -18.281 1.81 1 95.12 114 SER B C 1
ATOM 2462 O O . SER B 1 114 ? 18.156 -18.578 2.254 1 95.12 114 SER B O 1
ATOM 2464 N N . LEU B 1 115 ? 16.031 -18.094 2.586 1 93.12 115 LEU B N 1
ATOM 2465 C CA . LEU B 1 115 ? 16.172 -18.266 4.031 1 93.12 115 LEU B CA 1
ATOM 2466 C C . LEU B 1 115 ? 16.594 -19.688 4.383 1 93.12 115 LEU B C 1
ATOM 2468 O O . LEU B 1 115 ? 16.078 -20.641 3.818 1 93.12 115 LEU B O 1
ATOM 2472 N N . GLN B 1 116 ? 17.594 -19.672 5.113 1 87.12 116 GLN B N 1
ATOM 2473 C CA . GLN B 1 116 ? 18.062 -20.969 5.598 1 87.12 116 GLN B CA 1
ATOM 2474 C C . GLN B 1 116 ? 17.484 -21.281 6.98 1 87.12 116 GLN B C 1
ATOM 2476 O O . GLN B 1 116 ? 17.469 -20.406 7.855 1 87.12 116 GLN B O 1
ATOM 2481 N N . ASP B 1 117 ? 17.062 -22.422 7.086 1 76 117 ASP B N 1
ATOM 2482 C CA . ASP B 1 117 ? 16.484 -22.859 8.359 1 76 117 ASP B CA 1
ATOM 2483 C C . ASP B 1 117 ? 17.5 -22.719 9.492 1 76 117 ASP B C 1
ATOM 2485 O O . ASP B 1 117 ? 18.641 -23.188 9.375 1 76 117 ASP B O 1
ATOM 2489 N N . GLY B 1 118 ? 17.031 -22 10.578 1 72 118 GLY B N 1
ATOM 2490 C CA . GLY B 1 118 ? 17.844 -21.938 11.781 1 72 118 GLY B CA 1
ATOM 2491 C C . GLY B 1 118 ? 18.906 -20.859 11.719 1 72 118 GLY B C 1
ATOM 2492 O O . GLY B 1 118 ? 19.625 -20.625 12.703 1 72 118 GLY B O 1
ATOM 2493 N N . ALA B 1 119 ? 19.156 -20.266 10.562 1 74.44 119 ALA B N 1
ATOM 2494 C CA . ALA B 1 119 ? 20.172 -19.219 10.469 1 74.44 119 ALA B CA 1
ATOM 2495 C C . ALA B 1 119 ? 19.703 -17.969 11.211 1 74.44 119 ALA B C 1
ATOM 2497 O O . ALA B 1 119 ? 18.516 -17.688 11.297 1 74.44 119 ALA B O 1
ATOM 2498 N N . PRO B 1 120 ? 20.625 -17.328 11.922 1 74.25 120 PRO B N 1
ATOM 2499 C CA . PRO B 1 120 ? 20.25 -16.062 12.547 1 74.25 120 PRO B CA 1
ATOM 2500 C C . PRO B 1 120 ? 19.75 -15.031 11.539 1 74.25 120 PRO B C 1
ATOM 2502 O O . PRO B 1 120 ? 20.094 -15.102 10.352 1 74.25 120 PRO B O 1
ATOM 2505 N N . ASP B 1 121 ? 18.891 -14.164 12.062 1 72.81 121 ASP B N 1
ATOM 2506 C CA . ASP B 1 121 ? 18.406 -13.086 11.203 1 72.81 121 ASP B CA 1
ATOM 2507 C C . ASP B 1 121 ? 19.531 -12.094 10.891 1 72.81 121 ASP B C 1
ATOM 2509 O O . ASP B 1 121 ? 20.266 -11.695 11.781 1 72.81 121 ASP B O 1
ATOM 2513 N N . ASN B 1 122 ? 19.625 -11.82 9.594 1 73 122 ASN B N 1
ATOM 2514 C CA . ASN B 1 122 ? 20.625 -10.859 9.148 1 73 122 ASN B CA 1
ATOM 2515 C C . ASN B 1 122 ? 20.062 -9.453 9.031 1 73 122 ASN B C 1
ATOM 2517 O O . ASN B 1 122 ? 20.797 -8.477 9 1 73 122 ASN B O 1
ATOM 2521 N N . PHE B 1 123 ? 18.719 -9.461 9.07 1 77.25 123 PHE B N 1
ATOM 2522 C CA . PHE B 1 123 ? 18.047 -8.18 8.891 1 77.25 123 PHE B CA 1
ATOM 2523 C C . PHE B 1 123 ? 17.156 -7.863 10.086 1 77.25 123 PHE B C 1
ATOM 2525 O O . PHE B 1 123 ? 16.969 -8.703 10.969 1 77.25 123 PHE B O 1
ATOM 2532 N N . HIS B 1 124 ? 16.75 -6.727 10.141 1 82.44 124 HIS B N 1
ATOM 2533 C CA . HIS B 1 124 ? 15.938 -6.309 11.281 1 82.44 124 HIS B CA 1
ATOM 2534 C C . HIS B 1 124 ? 14.5 -6.793 11.148 1 82.44 124 HIS B C 1
ATOM 2536 O O . HIS B 1 124 ? 13.891 -7.223 12.125 1 82.44 124 HIS B O 1
ATOM 2542 N N . PHE B 1 125 ? 13.977 -6.711 9.828 1 91.44 125 PHE B N 1
ATOM 2543 C CA . PHE B 1 125 ? 12.531 -6.891 9.711 1 91.44 125 PHE B CA 1
ATOM 2544 C C . PHE B 1 125 ? 12.195 -7.84 8.57 1 91.44 125 PHE B C 1
ATOM 2546 O O . PHE B 1 125 ? 11.273 -8.648 8.68 1 91.44 125 PHE B O 1
ATOM 2553 N N . VAL B 1 126 ? 12.953 -7.766 7.523 1 92.44 126 VAL B N 1
ATOM 2554 C CA . VAL B 1 126 ? 12.562 -8.359 6.246 1 92.44 126 VAL B CA 1
ATOM 2555 C C . VAL B 1 126 ? 12.398 -9.867 6.406 1 92.44 126 VAL B C 1
ATOM 2557 O O . VAL B 1 126 ? 11.398 -10.438 5.977 1 92.44 126 VAL B O 1
ATOM 2560 N N . GLU B 1 127 ? 13.391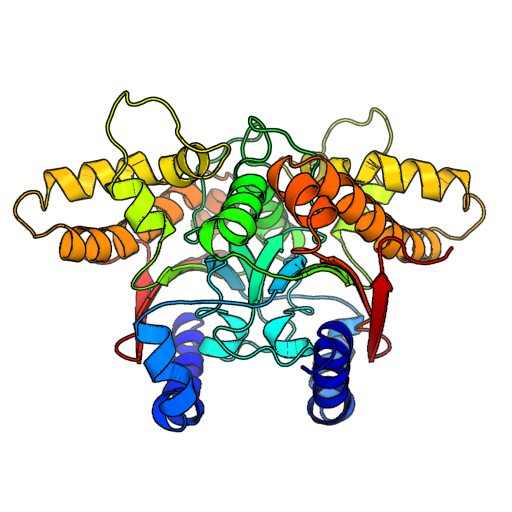 -10.5 7.074 1 91.38 127 GLU B N 1
ATOM 2561 C CA . GLU B 1 127 ? 13.336 -11.953 7.234 1 91.38 127 GLU B CA 1
ATOM 2562 C C . GLU B 1 127 ? 12.094 -12.383 8.008 1 91.38 127 GLU B C 1
ATOM 2564 O O . GLU B 1 127 ? 11.398 -13.32 7.605 1 91.38 127 GLU B O 1
ATOM 2569 N N . ASN B 1 128 ? 11.836 -11.633 9.055 1 93.06 128 ASN B N 1
ATOM 2570 C CA . ASN B 1 128 ? 10.672 -11.969 9.867 1 93.06 128 ASN B CA 1
ATOM 2571 C C . ASN B 1 128 ? 9.375 -11.766 9.086 1 93.06 128 ASN B C 1
ATOM 2573 O O . ASN B 1 128 ? 8.422 -12.523 9.258 1 93.06 128 ASN B O 1
ATOM 2577 N N . TRP B 1 129 ? 9.32 -10.805 8.305 1 96.12 129 TRP B N 1
ATOM 2578 C CA . TRP B 1 129 ? 8.125 -10.531 7.523 1 96.12 129 TRP B CA 1
ATOM 2579 C C . TRP B 1 129 ? 7.891 -11.617 6.48 1 96.12 129 TRP B C 1
ATOM 2581 O O . TRP B 1 129 ? 6.793 -12.18 6.395 1 96.12 129 TRP B O 1
ATOM 2591 N N . VAL B 1 130 ? 8.953 -11.961 5.719 1 96.44 130 VAL B N 1
ATOM 2592 C CA . VAL B 1 130 ? 8.75 -12.852 4.582 1 96.44 130 VAL B CA 1
ATOM 2593 C C . VAL B 1 130 ? 8.492 -14.273 5.082 1 96.44 130 VAL B C 1
ATOM 2595 O O . VAL B 1 130 ? 7.965 -15.109 4.344 1 96.44 130 VAL B O 1
ATOM 2598 N N . LYS B 1 131 ? 8.734 -14.531 6.352 1 95.75 131 LYS B N 1
ATOM 2599 C CA . LYS B 1 131 ? 8.461 -15.836 6.938 1 95.75 131 LYS B CA 1
ATOM 2600 C C . LYS B 1 131 ? 6.961 -16.125 6.949 1 95.75 131 LYS B C 1
ATOM 2602 O O . LYS B 1 131 ? 6.547 -17.281 7.125 1 95.75 131 LYS B O 1
ATOM 2607 N N . ILE B 1 132 ? 6.199 -15.117 6.754 1 97.19 132 ILE B N 1
ATOM 2608 C CA . ILE B 1 132 ? 4.773 -15.336 6.555 1 97.19 132 ILE B CA 1
ATOM 2609 C C . ILE B 1 132 ? 4.555 -16.344 5.43 1 97.19 132 ILE B C 1
ATOM 2611 O O . ILE B 1 132 ? 3.615 -17.141 5.473 1 97.19 132 ILE B O 1
ATOM 2615 N N . GLY B 1 133 ? 5.449 -16.359 4.477 1 97.94 133 GLY B N 1
ATOM 2616 C CA . GLY B 1 133 ? 5.34 -17.219 3.303 1 97.94 133 GLY B CA 1
ATOM 2617 C C . GLY B 1 133 ? 5.941 -18.594 3.51 1 97.94 133 GLY B C 1
ATOM 2618 O O . GLY B 1 133 ? 5.984 -19.406 2.58 1 97.94 133 GLY B O 1
ATOM 2619 N N . PHE B 1 134 ? 6.316 -19 4.703 1 97.25 134 PHE B N 1
ATOM 2620 C CA . PHE B 1 134 ? 7.055 -20.234 4.977 1 97.25 134 PHE B CA 1
ATOM 2621 C C . PHE B 1 134 ? 6.273 -21.453 4.504 1 97.25 134 PHE B C 1
ATOM 2623 O O . PHE B 1 134 ? 6.84 -22.359 3.893 1 97.25 134 PHE B O 1
ATOM 2630 N N . PRO B 1 135 ? 4.945 -21.531 4.836 1 97.94 135 PRO B N 1
ATOM 2631 C CA . PRO B 1 135 ? 4.227 -22.719 4.359 1 97.94 135 PRO B CA 1
ATOM 2632 C C . PRO B 1 135 ? 4.297 -22.875 2.842 1 97.94 135 PRO B C 1
ATOM 2634 O O . PRO B 1 135 ? 4.418 -24 2.34 1 97.94 135 PRO B O 1
ATOM 2637 N N . ALA B 1 136 ? 4.211 -21.797 2.098 1 98 136 ALA B N 1
ATOM 2638 C CA . ALA B 1 136 ? 4.324 -21.844 0.642 1 98 136 ALA B CA 1
ATOM 2639 C C . ALA B 1 136 ? 5.719 -22.281 0.214 1 98 136 ALA B C 1
ATOM 2641 O O . ALA B 1 136 ? 5.867 -23.062 -0.734 1 98 136 ALA B O 1
ATOM 2642 N N . LYS B 1 137 ? 6.734 -21.75 0.889 1 97.94 137 LYS B N 1
ATOM 2643 C CA . LYS B 1 137 ? 8.117 -22.141 0.61 1 97.94 137 LYS B CA 1
ATOM 2644 C C . LYS B 1 137 ? 8.305 -23.641 0.776 1 97.94 137 LYS B C 1
ATOM 2646 O O . LYS B 1 137 ? 8.883 -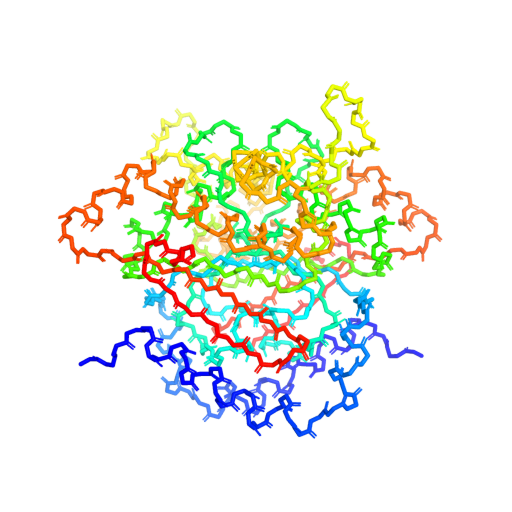24.297 -0.09 1 97.94 137 LYS B O 1
ATOM 2651 N N . ILE B 1 138 ? 7.844 -24.156 1.9 1 97.5 138 ILE B N 1
ATOM 2652 C CA . ILE B 1 138 ? 7.98 -25.578 2.203 1 97.5 138 ILE B CA 1
ATOM 2653 C C . ILE B 1 138 ? 7.336 -26.406 1.09 1 97.5 138 ILE B C 1
ATOM 2655 O O . ILE B 1 138 ? 7.926 -27.375 0.613 1 97.5 138 ILE B O 1
ATOM 2659 N N . LYS B 1 139 ? 6.188 -26.031 0.675 1 97.38 139 LYS B N 1
ATOM 2660 C CA . LYS B 1 139 ? 5.473 -26.734 -0.388 1 97.38 139 LYS B CA 1
ATOM 2661 C C . LYS B 1 139 ? 6.273 -26.719 -1.687 1 97.38 139 LYS B C 1
ATOM 2663 O O . LYS B 1 139 ? 6.418 -27.766 -2.338 1 97.38 139 LYS B O 1
ATOM 2668 N N . VAL B 1 140 ? 6.785 -25.562 -2.1 1 97.56 140 VAL B N 1
ATOM 2669 C CA . VAL B 1 140 ? 7.52 -25.422 -3.354 1 97.56 140 VAL B CA 1
ATOM 2670 C C . VAL B 1 140 ? 8.797 -26.25 -3.295 1 97.56 140 VAL B C 1
ATOM 2672 O O . VAL B 1 140 ? 9.156 -26.922 -4.266 1 97.56 140 VAL B O 1
ATOM 2675 N N . LYS B 1 141 ? 9.484 -26.219 -2.158 1 96.44 141 LYS B N 1
ATOM 2676 C CA . LYS B 1 141 ? 10.711 -26.984 -1.998 1 96.44 141 LYS B CA 1
ATOM 2677 C C . LYS B 1 141 ? 10.438 -28.484 -2.064 1 96.44 141 LYS B C 1
ATOM 2679 O O . LYS B 1 141 ? 11.266 -29.25 -2.566 1 96.44 141 LYS B O 1
ATOM 2684 N N . LYS B 1 142 ? 9.352 -28.859 -1.539 1 96.94 142 LYS B N 1
ATOM 2685 C CA . LYS B 1 142 ? 8.977 -30.281 -1.56 1 96.94 142 LYS B CA 1
ATOM 2686 C C . LYS B 1 142 ? 8.578 -30.719 -2.965 1 96.94 142 LYS B C 1
ATOM 2688 O O . LYS B 1 142 ? 9.055 -31.734 -3.461 1 96.94 142 LYS B O 1
ATOM 2693 N N . ASP B 1 143 ? 7.773 -29.953 -3.652 1 97 143 ASP B N 1
ATOM 2694 C CA . ASP B 1 143 ? 7.137 -30.359 -4.898 1 97 143 ASP B CA 1
ATOM 2695 C C . ASP B 1 143 ? 8.031 -30.062 -6.098 1 97 143 ASP B C 1
ATOM 2697 O O . ASP B 1 143 ? 7.879 -30.656 -7.164 1 97 143 ASP B O 1
ATOM 2701 N N . HIS B 1 144 ? 8.977 -29.109 -5.922 1 96.69 144 HIS B N 1
ATOM 2702 C CA . HIS B 1 144 ? 9.773 -28.656 -7.059 1 96.69 144 HIS B CA 1
ATOM 2703 C C . HIS B 1 144 ? 11.25 -28.578 -6.703 1 96.69 144 HIS B C 1
ATOM 2705 O O . HIS B 1 144 ? 11.938 -27.625 -7.078 1 96.69 144 HIS B O 1
ATOM 2711 N N . ALA B 1 145 ? 11.711 -29.5 -5.961 1 93.31 145 ALA B N 1
ATOM 2712 C CA . ALA B 1 145 ? 13.078 -29.516 -5.434 1 93.31 145 ALA B CA 1
ATOM 2713 C C . ALA B 1 145 ? 14.102 -29.562 -6.562 1 93.31 145 ALA B C 1
ATOM 2715 O O . ALA B 1 145 ? 15.203 -29.031 -6.43 1 93.31 145 ALA B O 1
ATOM 2716 N N . SER B 1 146 ? 13.742 -30.125 -7.684 1 96 146 SER B N 1
ATOM 2717 C CA . SER B 1 146 ? 14.711 -30.375 -8.742 1 96 146 SER B CA 1
ATOM 2718 C C . SER B 1 146 ? 14.773 -29.203 -9.719 1 96 146 SER B C 1
ATOM 2720 O O . SER B 1 146 ? 15.672 -29.141 -10.562 1 96 146 SER B O 1
ATOM 2722 N N . VAL B 1 147 ? 13.828 -28.312 -9.578 1 95.94 147 VAL B N 1
ATOM 2723 C CA . VAL B 1 147 ? 13.758 -27.172 -10.484 1 95.94 147 VAL B CA 1
ATOM 2724 C C . VAL B 1 147 ? 14.773 -26.109 -10.055 1 95.94 147 VAL B C 1
ATOM 2726 O O . VAL B 1 147 ? 15.039 -25.938 -8.859 1 95.94 147 VAL B O 1
ATOM 2729 N N . PRO B 1 148 ? 15.438 -25.453 -11.023 1 97.69 148 PRO B N 1
ATOM 2730 C CA . PRO B 1 148 ? 16.422 -24.422 -10.68 1 97.69 148 PRO B CA 1
ATOM 2731 C C . PRO B 1 148 ? 15.859 -23.344 -9.758 1 97.69 148 PRO B C 1
ATOM 2733 O O . PRO B 1 148 ? 14.664 -23.047 -9.805 1 97.69 148 PRO B O 1
ATOM 2736 N N . PHE B 1 149 ? 16.719 -22.672 -9 1 97.44 149 PHE B N 1
ATOM 2737 C CA . PHE B 1 149 ? 16.375 -21.703 -7.957 1 97.44 149 PHE B CA 1
ATOM 2738 C C . PHE B 1 149 ? 15.469 -20.609 -8.508 1 97.44 149 PHE B C 1
ATOM 2740 O O . PHE B 1 149 ? 14.43 -20.297 -7.914 1 97.44 149 PHE B O 1
ATOM 2747 N N . ASP B 1 150 ? 15.781 -20.078 -9.664 1 97.31 150 ASP B N 1
ATOM 2748 C CA . ASP B 1 150 ? 15.008 -18.969 -10.227 1 97.31 150 ASP B CA 1
ATOM 2749 C C . ASP B 1 150 ? 13.609 -19.438 -10.625 1 97.31 150 ASP B C 1
ATOM 2751 O O . ASP B 1 150 ? 12.648 -18.672 -10.523 1 97.31 150 ASP B O 1
ATOM 2755 N N . ASP B 1 151 ? 13.539 -20.641 -11.133 1 97.94 151 ASP B N 1
ATOM 2756 C CA . ASP B 1 151 ? 12.227 -21.188 -11.469 1 97.94 151 ASP B CA 1
ATOM 2757 C C . ASP B 1 151 ? 11.406 -21.453 -10.211 1 97.94 151 ASP B C 1
ATOM 2759 O O . ASP B 1 151 ? 10.18 -21.281 -10.211 1 97.94 151 ASP B O 1
ATOM 2763 N N . GLN B 1 152 ? 12.078 -21.938 -9.18 1 98.06 152 GLN B N 1
ATOM 2764 C CA . GLN B 1 152 ? 11.398 -22.078 -7.898 1 98.06 152 GLN B CA 1
ATOM 2765 C C . GLN B 1 152 ? 10.844 -20.75 -7.41 1 98.06 152 GLN B C 1
ATOM 2767 O O . GLN B 1 152 ? 9.75 -20.688 -6.84 1 98.06 152 GLN B O 1
ATOM 2772 N N . CYS B 1 153 ? 11.609 -19.656 -7.59 1 98.12 153 CYS B N 1
ATOM 2773 C CA . CYS B 1 153 ? 11.133 -18.328 -7.223 1 98.12 153 CYS B CA 1
ATOM 2774 C C . CYS B 1 153 ? 9.844 -17.984 -7.961 1 98.12 153 CYS B C 1
ATOM 2776 O O . CYS B 1 153 ? 8.883 -17.5 -7.355 1 98.12 153 CYS B O 1
ATOM 2778 N N . SER B 1 154 ? 9.875 -18.281 -9.242 1 98 154 SER B N 1
ATOM 2779 C CA . SER B 1 154 ? 8.703 -17.984 -10.062 1 98 154 SER B CA 1
ATOM 2780 C C . SER B 1 154 ? 7.48 -18.766 -9.586 1 98 154 SER B C 1
ATOM 2782 O O . SER B 1 154 ? 6.375 -18.219 -9.539 1 98 154 SER B O 1
ATOM 2784 N N . ILE B 1 155 ? 7.676 -20.031 -9.273 1 98.19 155 ILE B N 1
ATOM 2785 C CA . ILE B 1 155 ? 6.598 -20.875 -8.766 1 98.19 155 ILE B CA 1
ATOM 2786 C C . ILE B 1 155 ? 6.129 -20.328 -7.414 1 98.19 155 ILE B C 1
ATOM 2788 O O . ILE B 1 155 ? 4.926 -20.234 -7.16 1 98.19 155 ILE B O 1
ATOM 2792 N N . LEU B 1 156 ? 7.078 -19.969 -6.566 1 98.56 156 LEU B N 1
ATOM 2793 C CA . LEU B 1 156 ? 6.781 -19.5 -5.215 1 98.56 156 LEU B CA 1
ATOM 2794 C C . LEU B 1 156 ? 6.039 -18.172 -5.25 1 98.56 156 LEU B C 1
ATOM 2796 O O . LEU B 1 156 ? 5.215 -17.891 -4.379 1 98.56 156 LEU B O 1
ATOM 2800 N N . GLU B 1 157 ? 6.277 -17.328 -6.258 1 98.62 157 GLU B N 1
ATOM 2801 C CA . GLU B 1 157 ? 5.543 -16.078 -6.422 1 98.62 157 GLU B CA 1
ATOM 2802 C C . GLU B 1 157 ? 4.035 -16.328 -6.461 1 98.62 157 GLU B C 1
ATOM 2804 O O . GLU B 1 157 ? 3.266 -15.586 -5.844 1 98.62 157 GLU B O 1
ATOM 2809 N N . LYS B 1 158 ? 3.619 -17.328 -7.113 1 98.38 158 LYS B N 1
ATOM 2810 C CA . LYS B 1 158 ? 2.201 -17.656 -7.242 1 98.38 158 LYS B CA 1
ATOM 2811 C C . LYS B 1 158 ? 1.697 -18.422 -6.027 1 98.38 158 LYS B C 1
ATOM 2813 O O . LYS B 1 158 ? 0.571 -18.219 -5.574 1 98.38 158 LYS B O 1
ATOM 2818 N N . GLU B 1 159 ? 2.555 -19.328 -5.5 1 98.31 159 GLU B N 1
ATOM 2819 C CA . GLU B 1 159 ? 2.154 -20.094 -4.324 1 98.31 159 GLU B CA 1
ATOM 2820 C C . GLU B 1 159 ? 1.972 -19.188 -3.111 1 98.31 159 GLU B C 1
ATOM 2822 O O . GLU B 1 159 ? 1.121 -19.438 -2.258 1 98.31 159 GLU B O 1
ATOM 2827 N N . ALA B 1 160 ? 2.801 -18.172 -3.006 1 98.44 160 ALA B N 1
ATOM 2828 C CA . ALA B 1 160 ? 2.645 -17.203 -1.922 1 98.44 160 ALA B CA 1
ATOM 2829 C C . ALA B 1 160 ? 1.3 -16.484 -2.014 1 98.44 160 ALA B C 1
ATOM 2831 O O . ALA B 1 160 ? 0.684 -16.172 -0.992 1 98.44 160 ALA B O 1
ATOM 2832 N N . VAL B 1 161 ? 0.845 -16.203 -3.244 1 98.69 161 VAL B N 1
ATOM 2833 C CA . VAL B 1 161 ? -0.484 -15.633 -3.445 1 98.69 161 VAL B CA 1
ATOM 2834 C C . VAL B 1 161 ? -1.545 -16.609 -2.941 1 98.69 161 VAL B C 1
ATOM 2836 O O . VAL B 1 161 ? -2.469 -16.219 -2.225 1 98.69 161 VAL B O 1
ATOM 2839 N N . ASN B 1 162 ? -1.425 -17.891 -3.277 1 98.44 162 ASN B N 1
ATOM 2840 C CA . ASN B 1 162 ? -2.363 -18.906 -2.807 1 98.44 162 ASN B CA 1
ATOM 2841 C C . ASN B 1 162 ? -2.418 -18.953 -1.282 1 98.44 162 ASN B C 1
ATOM 2843 O O . ASN B 1 162 ? -3.498 -19.047 -0.698 1 98.44 162 ASN B O 1
ATOM 2847 N N . LEU B 1 163 ? -1.244 -18.922 -0.693 1 98.38 163 LEU B N 1
ATOM 2848 C CA . LEU B 1 163 ? -1.195 -18.938 0.765 1 98.38 163 LEU B CA 1
ATOM 2849 C C . LEU B 1 163 ? -1.899 -17.703 1.338 1 98.38 163 LEU B C 1
ATOM 2851 O O . LEU B 1 163 ? -2.619 -17.812 2.334 1 98.38 163 LEU B O 1
ATOM 2855 N N . SER B 1 164 ? -1.637 -16.531 0.743 1 98.69 164 SER B N 1
ATOM 2856 C CA . SER B 1 164 ? -2.277 -15.305 1.199 1 98.69 164 SER B CA 1
ATOM 2857 C C . SER B 1 164 ? -3.795 -15.398 1.094 1 98.69 164 SER B C 1
ATOM 2859 O O . SER B 1 164 ? -4.516 -14.922 1.973 1 98.69 164 SER B O 1
ATOM 2861 N N . LEU B 1 165 ? -4.297 -16 0.011 1 98.5 165 LEU B N 1
ATOM 2862 C CA . LEU B 1 165 ? -5.73 -16.219 -0.13 1 98.5 165 LEU B CA 1
ATOM 2863 C C . LEU B 1 165 ? -6.25 -17.125 0.979 1 98.5 165 LEU B C 1
ATOM 2865 O O . LEU B 1 165 ? -7.32 -16.891 1.542 1 98.5 165 LEU B O 1
ATOM 2869 N N . GLU B 1 166 ? -5.527 -18.188 1.295 1 98.19 166 GLU B N 1
ATOM 2870 C CA . GLU B 1 166 ? -5.91 -19.062 2.391 1 98.19 166 GLU B CA 1
ATOM 2871 C C . GLU B 1 166 ? -5.902 -18.328 3.727 1 98.19 166 GLU B C 1
ATOM 2873 O O . GLU B 1 166 ? -6.797 -18.531 4.555 1 98.19 166 GLU B O 1
ATOM 2878 N N . ASN B 1 167 ? -4.855 -17.531 3.926 1 98.62 167 ASN B N 1
ATOM 2879 C CA . ASN B 1 167 ? -4.77 -16.75 5.156 1 98.62 167 ASN B CA 1
ATOM 2880 C C . ASN B 1 167 ? -5.953 -15.797 5.301 1 98.62 167 ASN B C 1
ATOM 2882 O O . ASN B 1 167 ? -6.445 -15.578 6.41 1 98.62 167 ASN B O 1
ATOM 2886 N N . LEU B 1 168 ? -6.398 -15.18 4.203 1 98.56 168 LEU B N 1
ATOM 2887 C CA . LEU B 1 168 ? -7.547 -14.281 4.23 1 98.56 168 LEU B CA 1
ATOM 2888 C C . LEU B 1 168 ? -8.773 -14.984 4.809 1 98.56 168 LEU B C 1
ATOM 2890 O O . LEU B 1 168 ? -9.562 -14.375 5.535 1 98.56 168 LEU B O 1
ATOM 2894 N N . LYS B 1 169 ? -8.906 -16.25 4.598 1 98.31 169 LYS B N 1
ATOM 2895 C CA . LYS B 1 169 ? -10.055 -17.016 5.062 1 98.31 169 LYS B CA 1
ATOM 2896 C C . LYS B 1 169 ? -10.023 -17.188 6.578 1 98.31 169 LYS B C 1
ATOM 2898 O O . LYS B 1 169 ? -11.031 -17.562 7.188 1 98.31 169 LYS B O 1
ATOM 2903 N N . THR B 1 170 ? -8.898 -16.953 7.207 1 98.44 170 THR B N 1
ATOM 2904 C CA . THR B 1 170 ? -8.797 -17.109 8.656 1 98.44 170 THR B CA 1
ATOM 2905 C C . THR B 1 170 ? -9.383 -15.891 9.375 1 98.44 170 THR B C 1
ATOM 2907 O O . THR B 1 170 ? -9.57 -15.922 10.586 1 98.44 170 THR B O 1
ATOM 2910 N N . TYR B 1 171 ? -9.609 -14.812 8.695 1 98.31 171 TYR B N 1
ATOM 2911 C CA . TYR B 1 171 ? -10.289 -13.656 9.266 1 98.31 171 TYR B CA 1
ATOM 2912 C C . TYR B 1 171 ? -11.797 -13.898 9.352 1 98.31 171 TYR B C 1
ATOM 2914 O O . TYR B 1 171 ? -12.445 -14.156 8.336 1 98.31 171 TYR B O 1
ATOM 2922 N N . PRO B 1 172 ? -12.375 -13.773 10.516 1 97.88 172 PRO B N 1
ATOM 2923 C CA . PRO B 1 172 ? -13.773 -14.164 10.695 1 97.88 172 PRO B CA 1
ATOM 2924 C C . PRO B 1 172 ? -14.719 -13.391 9.781 1 97.88 172 PRO B C 1
ATOM 2926 O O . PRO B 1 172 ? -15.688 -13.961 9.258 1 97.88 172 PRO B O 1
ATOM 2929 N N . PHE B 1 173 ? -14.508 -12.141 9.562 1 97.06 173 PHE B N 1
ATOM 2930 C CA . PHE B 1 173 ? -15.398 -11.32 8.75 1 97.06 173 PHE B CA 1
ATOM 2931 C C . PHE B 1 173 ? -15.227 -11.633 7.273 1 97.06 173 PHE B C 1
ATOM 2933 O O . PHE B 1 173 ? -16.141 -11.406 6.473 1 97.06 173 PHE B O 1
ATOM 2940 N N . VAL B 1 174 ? -14.031 -12.133 6.875 1 98.31 174 VAL B N 1
ATOM 2941 C CA . VAL B 1 174 ? -13.859 -12.609 5.504 1 98.31 174 VAL B CA 1
ATOM 2942 C C . VAL B 1 174 ? -14.586 -13.938 5.32 1 98.31 174 VAL B C 1
ATOM 2944 O O . VAL B 1 174 ? -15.312 -14.125 4.348 1 98.31 174 VAL B O 1
ATOM 2947 N N . LYS B 1 175 ? -14.352 -14.812 6.238 1 98.06 175 LYS B N 1
ATOM 2948 C CA . LYS B 1 175 ? -15.023 -16.109 6.211 1 98.06 175 LYS B CA 1
ATOM 2949 C C . LYS B 1 175 ? -16.531 -15.945 6.094 1 98.06 175 LYS B C 1
ATOM 2951 O O . LYS B 1 175 ? -17.188 -16.625 5.301 1 98.06 175 LYS B O 1
ATOM 2956 N N . GLU B 1 176 ? -17.078 -15.062 6.906 1 98.06 176 GLU B N 1
ATOM 2957 C CA . GLU B 1 176 ? -18.516 -14.789 6.902 1 98.06 176 GLU B CA 1
ATOM 2958 C C . GLU B 1 176 ? -18.969 -14.25 5.547 1 98.06 176 GLU B C 1
ATOM 2960 O O . GLU B 1 176 ? -20.016 -14.656 5.027 1 98.06 176 GLU B O 1
ATOM 2965 N N . GLY B 1 177 ? -18.219 -13.273 4.992 1 97.81 177 GLY B N 1
ATOM 2966 C CA . GLY B 1 177 ? -18.547 -12.727 3.686 1 97.81 177 GLY B CA 1
ATOM 2967 C C . GLY B 1 177 ? -18.531 -13.773 2.584 1 97.81 177 GLY B C 1
ATOM 2968 O O . GLY B 1 177 ? -19.375 -13.75 1.692 1 97.81 177 GLY B O 1
ATOM 2969 N N . LEU B 1 178 ? -17.578 -14.672 2.658 1 97.69 178 LEU B N 1
ATOM 2970 C CA . LEU B 1 178 ? -17.484 -15.75 1.683 1 97.69 178 LEU B CA 1
ATOM 2971 C C . LEU B 1 178 ? -18.688 -16.688 1.813 1 97.69 178 LEU B C 1
ATOM 2973 O O . LEU B 1 178 ? -19.297 -17.062 0.812 1 97.69 178 LEU B O 1
ATOM 2977 N N . ALA B 1 179 ? -19.047 -17.031 3.002 1 97.94 179 ALA B N 1
ATOM 2978 C CA . ALA B 1 179 ? -20.156 -17.938 3.273 1 97.94 179 ALA B CA 1
ATOM 2979 C C . ALA B 1 179 ? -21.484 -17.328 2.805 1 97.94 179 ALA B C 1
ATOM 2981 O O . ALA B 1 179 ? -22.359 -18.047 2.309 1 97.94 179 ALA B O 1
ATOM 2982 N N . ASN B 1 180 ? -21.641 -16.031 2.947 1 97.88 180 ASN B N 1
ATOM 2983 C CA . ASN B 1 180 ? -22.875 -15.32 2.613 1 97.88 180 ASN B CA 1
ATOM 2984 C C . ASN B 1 180 ? -22.906 -14.914 1.144 1 97.88 180 ASN B C 1
ATOM 2986 O O . ASN B 1 180 ? -23.891 -14.367 0.666 1 97.88 180 ASN B O 1
ATOM 2990 N N . GLY B 1 181 ? -21.812 -15.094 0.435 1 97 181 GLY B N 1
ATOM 2991 C CA . GLY B 1 181 ? -21.75 -14.789 -0.984 1 97 181 GLY B CA 1
ATOM 2992 C C . GLY B 1 181 ? -21.562 -13.312 -1.267 1 97 181 GLY B C 1
ATOM 2993 O O . GLY B 1 181 ? -21.781 -12.852 -2.389 1 97 181 GLY B O 1
ATOM 2994 N N . THR B 1 182 ? -21.141 -12.547 -0.221 1 97.31 182 THR B N 1
ATOM 2995 C CA . THR B 1 182 ? -20.953 -11.109 -0.388 1 97.31 182 THR B CA 1
ATOM 2996 C C . THR B 1 182 ? -19.5 -10.781 -0.731 1 97.31 182 THR B C 1
ATOM 2998 O O . THR B 1 182 ? -19.188 -9.641 -1.091 1 97.31 182 THR B O 1
ATOM 3001 N N . LEU B 1 183 ? -18.594 -11.812 -0.632 1 97.12 183 LEU B N 1
ATOM 3002 C CA . LEU B 1 183 ? -17.172 -11.609 -0.908 1 97.12 183 LEU B CA 1
ATOM 3003 C C . LEU B 1 183 ? -16.641 -12.703 -1.833 1 97.12 183 LEU B C 1
ATOM 3005 O O . LEU B 1 183 ? -17.078 -13.852 -1.76 1 97.12 183 LEU B O 1
ATOM 3009 N N . LYS B 1 184 ? -15.719 -12.273 -2.646 1 97.19 184 LYS B N 1
ATOM 3010 C CA . LYS B 1 184 ? -14.953 -13.195 -3.482 1 97.19 184 LYS B CA 1
ATOM 3011 C C . LYS B 1 184 ? -13.453 -12.977 -3.307 1 97.19 184 LYS B C 1
ATOM 3013 O O . LYS B 1 184 ? -13.008 -11.844 -3.096 1 97.19 184 LYS B O 1
ATOM 3018 N N . LEU B 1 185 ? -12.734 -14.07 -3.385 1 98.06 185 LEU B N 1
ATOM 3019 C CA . LEU B 1 185 ? -11.273 -14 -3.363 1 98.06 185 LEU B CA 1
ATOM 3020 C C . LEU B 1 185 ? -10.703 -14.273 -4.746 1 98.06 185 LEU B C 1
ATOM 3022 O O . LEU B 1 185 ? -11.125 -15.211 -5.426 1 98.06 185 LEU B O 1
ATOM 3026 N N . VAL B 1 186 ? -9.773 -13.469 -5.168 1 98.31 186 VAL B N 1
ATOM 3027 C CA . VAL B 1 186 ? -9.148 -13.602 -6.48 1 98.31 186 VAL B CA 1
ATOM 3028 C C . VAL B 1 186 ? -7.633 -13.492 -6.336 1 98.31 186 VAL B C 1
ATOM 3030 O O . VAL B 1 186 ? -7.125 -12.602 -5.648 1 98.31 186 VAL B O 1
ATOM 3033 N N . GLY B 1 187 ? -6.906 -14.43 -6.883 1 98.5 187 GLY B N 1
ATOM 3034 C CA . GLY B 1 187 ? -5.461 -14.336 -7.02 1 98.5 187 GLY B CA 1
ATOM 3035 C C . GLY B 1 187 ? -5.023 -13.781 -8.359 1 98.5 187 GLY B C 1
ATOM 3036 O O . GLY B 1 187 ? -5.742 -13.898 -9.352 1 98.5 187 GLY B O 1
ATOM 3037 N N . GLY B 1 188 ? -3.934 -13.133 -8.375 1 98.44 188 GLY B N 1
ATOM 3038 C CA . GLY B 1 188 ? -3.346 -12.617 -9.602 1 98.44 188 GLY B CA 1
ATOM 3039 C C . GLY B 1 188 ? -1.829 -12.648 -9.602 1 98.44 188 GLY B C 1
ATOM 3040 O O . GLY B 1 188 ? -1.21 -12.812 -8.547 1 98.44 188 GLY B O 1
ATOM 3041 N N . HIS B 1 189 ? -1.28 -12.617 -10.719 1 98.69 189 HIS B N 1
ATOM 3042 C CA . HIS B 1 189 ? 0.162 -12.523 -10.914 1 98.69 189 HIS B CA 1
ATOM 3043 C C . HIS B 1 189 ? 0.498 -11.609 -12.094 1 98.69 189 HIS B C 1
ATOM 3045 O O . HIS B 1 189 ? 0.034 -11.844 -13.211 1 98.69 189 HIS B O 1
ATOM 3051 N N . TYR B 1 190 ? 1.229 -10.578 -11.836 1 98.81 190 TYR B N 1
ATOM 3052 C CA . TYR B 1 190 ? 1.701 -9.664 -12.867 1 98.81 190 TYR B CA 1
ATOM 3053 C C . TYR B 1 190 ? 3.154 -9.945 -13.227 1 98.81 190 TYR B C 1
ATOM 3055 O O . TYR B 1 190 ? 4.055 -9.758 -12.406 1 98.81 190 TYR B O 1
ATOM 3063 N N . ASN B 1 191 ? 3.373 -10.445 -14.398 1 98.56 191 ASN B N 1
ATOM 3064 C CA . ASN B 1 191 ? 4.715 -10.617 -14.945 1 98.56 191 ASN B CA 1
ATOM 3065 C C . ASN B 1 191 ? 5.145 -9.398 -15.758 1 98.56 191 ASN B C 1
ATOM 3067 O O . ASN B 1 191 ? 4.848 -9.312 -16.953 1 98.56 191 ASN B O 1
ATOM 3071 N N . PHE B 1 192 ? 5.926 -8.531 -15.141 1 97.94 192 PHE B N 1
ATOM 3072 C CA . PHE B 1 192 ? 6.254 -7.281 -15.82 1 97.94 192 PHE B CA 1
ATOM 3073 C C . PHE B 1 192 ? 7.383 -7.488 -16.828 1 97.94 192 PHE B C 1
ATOM 3075 O O . PHE B 1 192 ? 7.707 -6.59 -17.594 1 97.94 192 PHE B O 1
ATOM 3082 N N . VAL B 1 193 ? 8.023 -8.68 -16.812 1 97.62 193 VAL B N 1
ATOM 3083 C CA . VAL B 1 193 ? 9.055 -8.977 -17.797 1 97.62 193 VAL B CA 1
ATOM 3084 C C . VAL B 1 193 ? 8.414 -9.281 -19.141 1 97.62 193 VAL B C 1
ATOM 3086 O O . VAL B 1 193 ? 8.797 -8.703 -20.172 1 97.62 193 VAL B O 1
ATOM 3089 N N . SER B 1 194 ? 7.41 -10.109 -19.156 1 96.62 194 SER B N 1
ATOM 3090 C CA . SER B 1 194 ? 6.766 -10.531 -20.391 1 96.62 194 SER B CA 1
ATOM 3091 C C . SER B 1 194 ? 5.531 -9.68 -20.688 1 96.62 194 SER B C 1
ATOM 3093 O O . SER B 1 194 ? 4.945 -9.789 -21.766 1 96.62 194 SER B O 1
ATOM 3095 N N . GLY B 1 195 ? 5.129 -8.844 -19.766 1 97.25 195 GLY B N 1
ATOM 3096 C CA . GLY B 1 195 ? 3.922 -8.055 -19.953 1 97.25 195 GLY B CA 1
ATOM 3097 C C . GLY B 1 195 ? 2.656 -8.891 -19.938 1 97.25 195 GLY B C 1
ATOM 3098 O O . GLY B 1 195 ? 1.813 -8.773 -20.828 1 97.25 195 GLY B O 1
ATOM 3099 N N . GLU B 1 196 ? 2.523 -9.734 -18.891 1 98.25 196 GLU B N 1
ATOM 3100 C CA . GLU B 1 196 ? 1.368 -10.617 -18.766 1 98.25 196 GLU B CA 1
ATOM 3101 C C . GLU B 1 196 ? 0.719 -10.477 -17.391 1 98.25 196 GLU B C 1
ATOM 3103 O O . GLU B 1 196 ? 1.402 -10.211 -16.391 1 98.25 196 GLU B O 1
ATOM 3108 N N . PHE B 1 197 ? -0.56 -10.641 -17.359 1 98.5 197 PHE B N 1
ATOM 3109 C CA . PHE B 1 197 ? -1.338 -10.625 -16.125 1 98.5 197 PHE B CA 1
ATOM 3110 C C . PHE B 1 197 ? -2.297 -11.805 -16.078 1 98.5 197 PHE B C 1
ATOM 3112 O O . PHE B 1 197 ? -3.133 -11.977 -16.969 1 98.5 197 PHE B O 1
ATOM 3119 N N . LEU B 1 198 ? -2.164 -12.664 -15.047 1 97.69 198 LEU B N 1
ATOM 3120 C CA . LEU B 1 198 ? -2.992 -13.844 -14.836 1 97.69 198 LEU B CA 1
ATOM 3121 C C . LEU B 1 198 ? -3.855 -13.688 -13.586 1 97.69 198 LEU B C 1
ATOM 3123 O O . LEU B 1 198 ? -3.424 -13.086 -12.602 1 97.69 198 LEU B O 1
ATOM 3127 N N . THR B 1 199 ? -5.062 -14.188 -13.656 1 97.88 199 THR B N 1
ATOM 3128 C CA . THR B 1 199 ? -5.926 -14.234 -12.477 1 97.88 199 THR B CA 1
ATOM 3129 C C . THR B 1 199 ? -6.5 -15.633 -12.281 1 97.88 199 THR B C 1
ATOM 3131 O O . THR B 1 199 ? -6.59 -16.406 -13.234 1 97.88 199 THR B O 1
ATOM 3134 N N . TRP B 1 200 ? -6.828 -15.984 -11.078 1 97.19 200 TRP B N 1
ATOM 3135 C CA . TRP B 1 200 ? -7.504 -17.25 -10.781 1 97.19 200 TRP B CA 1
ATOM 3136 C C . TRP B 1 200 ? -8.383 -17.109 -9.539 1 97.19 200 TRP B C 1
ATOM 3138 O O . TRP B 1 200 ? -8.203 -16.188 -8.742 1 97.19 200 TRP B O 1
ATOM 3148 N N . ASP B 1 201 ? -9.289 -18.016 -9.477 1 90.38 201 ASP B N 1
ATOM 3149 C CA . ASP B 1 201 ? -10.188 -18.062 -8.328 1 90.38 201 ASP B CA 1
ATOM 3150 C C . ASP B 1 201 ? -9.664 -19.047 -7.27 1 90.38 201 ASP B C 1
ATOM 3152 O O . ASP B 1 201 ? -9.398 -20.203 -7.57 1 90.38 201 ASP B O 1
ATOM 3156 N N . ASN B 1 202 ? -9.547 -18.5 -6.074 1 73.19 202 ASN B N 1
ATOM 3157 C CA . ASN B 1 202 ? -9.219 -19.312 -4.906 1 73.19 202 ASN B CA 1
ATOM 3158 C C . ASN B 1 202 ? -7.781 -19.828 -4.969 1 73.19 202 ASN B C 1
ATOM 3160 O O . ASN B 1 202 ? -6.965 -19.516 -4.105 1 73.19 202 ASN B O 1
ATOM 3164 N N . LYS B 1 203 ? -7.504 -20.703 -5.863 1 76.06 203 LYS B N 1
ATOM 3165 C CA . LYS B 1 203 ? -6.141 -21.219 -5.973 1 76.06 203 LYS B CA 1
ATOM 3166 C C . LYS B 1 203 ? -5.715 -21.344 -7.434 1 76.06 203 LYS B C 1
ATOM 3168 O O . LYS B 1 203 ? -6.52 -21.719 -8.289 1 76.06 203 LYS B O 1
ATOM 3173 N N . GLN B 1 204 ? -4.453 -20.719 -7.641 1 71.94 204 GLN B N 1
ATOM 3174 C CA . GLN B 1 204 ? -3.885 -20.953 -8.969 1 71.94 204 GLN B CA 1
ATOM 3175 C C . GLN B 1 204 ? -3.783 -22.453 -9.266 1 71.94 204 GLN B C 1
ATOM 3177 O O . GLN B 1 204 ? -3.279 -23.219 -8.445 1 71.94 204 GLN B O 1
ATOM 3182 N N . PRO B 1 205 ? -4.418 -22.859 -10.367 1 51.81 205 PRO B N 1
ATOM 3183 C CA . PRO B 1 205 ? -4.266 -24.297 -10.641 1 51.81 205 PRO B CA 1
ATOM 3184 C C . PRO B 1 205 ? -2.809 -24.703 -10.828 1 51.81 205 PRO B C 1
ATOM 3186 O O . PRO B 1 205 ? -1.988 -23.906 -11.289 1 51.81 205 PRO B O 1
ATOM 3189 N N . SER B 1 206 ? -2.229 -25.703 -9.977 1 44.5 206 SER B N 1
ATOM 3190 C CA . SER B 1 206 ? -0.906 -26.281 -10.195 1 44.5 206 SER B CA 1
ATOM 3191 C C . SER B 1 206 ? -0.691 -26.641 -11.664 1 44.5 206 SER B C 1
ATOM 3193 O O . SER B 1 206 ? -1.645 -26.969 -12.375 1 44.5 206 SER B O 1
#

Organism: Zea mays (NCBI:txid4577)

Nearest PDB structures (foldseek):
  1ekj-assembly2_G  TM=9.710E-01  e=1.790E-29  Pisum sativum
  5swc-assembly1_D  TM=9.169E-01  e=6.342E-19  Synechocystis sp. PCC 6803 substr. Kazusa
  5swc-assembly1_E  TM=9.160E-01  e=4.688E-19  Synechocystis sp. PCC 6803 substr. Kazusa
  4o1j-assembly1_A  TM=8.795E-01  e=5.189E-16  Sordaria macrospora
  2w3n-assembly1_C  TM=7.858E-01  e=6.141E-14  Cryptococcus neoformans

Sequence (412 aa):
MDDPVERLKDGFHKFKTEVYDKKPELFEPLKAGQAPKYVVFACSDSRVCPSVTLGLQPGEAFTVRNIAAMVPAYDKTKYTGIGSAIEYAVCALKVEVLVVIGHSCCGGIRALLSLQDGAPDNFHFVENWVKIGFPAKIKVKKDHASVPFDDQCSILEKEAVNLSLENLKTYPFVKEGLANGTLKLVGGHYNFVSGEFLTWDNKQPSMDDPVERLKDGFHKFKTEVYDKKPELFEPLKAGQAPKYVVFACSDSRVCPSVTLGLQPGEAFTVRNIAAMVPAYDKTKYTGIGSAIEYAVCALKVEVLVVIGHSCCGGIRALLSLQDGAPDNFHFVENWVKIGFPAKIKVKKDHASVPFDDQCSILEKEAVNLSLENLKTYPFVKEGLANGTLKLVGGHYNFVSGEFLTWDNKQPS